Protein AF-A0A6J0W3I8-F1 (afdb_monomer)

Radius of gyration: 60.5 Å; Cα contacts (8 Å, |Δi|>4): 421; chains: 1; bounding box: 113×58×175 Å

Sequence (507 aa):
MGHPPLEFSDCYLDSPDFRERLKCYEQELERTNKFIKDVIKDGNALISAMRNYSSAVQKFSQTLQSFQFDFIGDTLTDDEINIAESFKEFAELLNEVENERMMMVHNASDLLIKPLENFRKEQIGFTKERKKKFEKDGERFYSLLDRHLHLSSKKKESQLQEADLQVDKERRNFFESSLDYVYQIQEVQESKKFNIVEPVLAFLHSLFISNSLTVELTQDFLPYKQQLQLSLQNTRNHFSSTREEMEELKKRMKEAPQTCKLPGQPTIEGYLYTQEKWALGISWVKYYCQYEKETKTLTMTPMDQKPGAKQQGPLDLTLKYCVRRKTESIDKRFCFDIETNERPGTITLQALSEANRRLWMEAMDGKEPIYHSPITKQEEMELNEVGFKFVRKCINVIETKGIKTEGLYRTVGSNIQVQKLLNAFFGPSSSGDQVLRDCSFPRWGVHLITSPVPAARFPGCQQVPLSQVCRVSLLGSELWLQPSQRMSTIRNPRKSWLGSGSLLAVW

Foldseek 3Di:
DDQDAQDLVCLLVVDPVNVVSVVVLVVVLVVVLVVLVVQLVVLVVVLVVLVVVLVVLLVVLVVLLPDADDDDPDDDDPLRVVSSVVSNVVSVLSNVLSVLSVVLSVCLCVLANVLSVCCCCVQVVVLVVLVVQLVVLVVVLVVLVVVLVPDDPPDDPVVNVVSVVVSVVSSVSNSVSSSVNSVSSVVSVVVVVCSNVRSVVRSVVSVVVSVVVSVVSVVVCVVVVVVVVVVVVVVVVVVVVVVVVVVVVVVVVVVDPPLDDPPPDQKDWDKKWWWDDDPPGIDTFIWTWMAGLVQQKIWTAGDDDDPPDDDDGIDIWRWPAKEQDDCVVDPAPLKIWTDTPPDPDIIIMHDPDVSRSVVVCVSRVHYYDDDPDPDDDPVLPDQDPLSVVLLVVLVVCCVVPNPPPPCLVPAADDPVLLVVVLCLQPPPPDPNVVSVVPPPVVVDDNRSSNHCQQVVPHVRDDDDDSVPSVVPPPPPDDDDDDDDDDDDDDDDDDDDDDDDDDDDDDD

Solvent-accessible surface area (backbone atoms only — not comparable to full-atom values): 29766 Å² total; per-residue (Å²): 133,85,79,78,81,89,56,75,76,44,41,76,67,66,38,72,69,50,54,53,50,50,51,52,54,53,52,51,50,53,51,51,55,50,51,52,52,51,51,44,53,51,50,52,52,49,50,52,51,52,53,52,50,44,51,52,52,47,54,49,22,54,55,35,51,68,48,66,79,81,86,76,84,93,64,82,52,72,67,57,52,52,52,31,50,50,32,34,56,55,18,49,56,52,41,55,50,37,52,57,46,47,56,51,54,66,45,40,48,66,39,34,40,49,50,47,51,46,46,49,52,65,48,56,43,44,44,53,53,34,46,52,48,27,53,52,34,41,53,52,28,55,57,47,43,54,55,54,75,68,52,64,90,84,55,58,68,73,59,51,53,52,48,51,55,50,43,56,50,35,48,48,54,24,35,52,29,36,44,55,31,53,50,44,52,51,51,48,66,59,48,48,67,48,61,57,46,51,26,53,50,51,40,52,51,54,53,51,51,48,52,52,49,45,52,52,56,52,57,71,44,43,64,59,52,54,52,50,54,52,51,54,50,49,54,53,51,50,50,53,53,53,50,52,53,50,52,51,51,52,50,52,61,71,70,49,63,97,76,72,68,69,89,85,63,63,58,52,73,49,66,34,30,36,61,42,81,53,101,89,50,78,47,74,47,52,25,46,33,40,34,34,49,89,79,32,36,35,37,36,34,72,66,80,78,60,94,87,62,82,85,72,69,71,44,80,36,42,60,73,50,32,34,45,50,59,73,90,79,43,104,61,70,41,39,31,35,35,33,39,76,83,49,93,64,76,46,44,37,28,33,87,36,65,68,53,30,49,52,53,32,61,62,56,71,34,39,79,66,86,78,88,70,98,76,93,70,79,82,67,75,66,77,49,75,68,51,50,55,49,52,56,50,43,48,51,50,37,67,76,73,32,73,85,47,83,63,54,91,77,46,74,39,59,66,71,59,45,51,51,54,50,46,66,74,70,36,97,88,56,59,80,71,61,52,66,71,72,61,60,62,90,79,55,59,64,37,40,56,50,40,48,70,81,52,66,67,49,97,86,35,83,82,74,68,75,80,66,67,59,66,75,71,62,83,78,69,92,85,89,77,83,94,81,86,82,85,84,83,90,81,88,84,89,81,91,80,87,82,89,84,89,80,90,80,89,134

Secondary structure (DSSP, 8-state):
-PPPP--TTHHHHT-HHHHHHHHHHHHHHHHHHHHHHHHHHHHHHHHHHHHHHHHHHHHHHHHHHT--PPP-SSS--HHHHHHHHHHHHHHHHHHHHHHHHHHHHHHHIIIIIHHHHHIIIIIIHHHHHHHHHHHHHHHHHHHHHHHHHTS-TTS-HHHHHHHHHHHHHHHHHHHHHHHHHHHHHHHHHHHHHHHTHHHHHHHHHHHHHHHHHHHHHHHHHHHHHHHHHHHHHHHHHHHHHHHHHHHHHHHHHHHS-TT-PPTT-SEEEEEEEEEEEETTEEEEEEEEEEEETTTTEEEEEE----TTS-----EEEEEEEEEEPPGGG-SSSSEEEEEESSSSSPEEEE-SSHHHHHHHHHHTTPBPPP---S---GGGGSPPHHHHHHHHHHHHHIIIIITT-TTTTT-PPPHHHHHHHHHHHH-TT--TTTHHHH--GGGS-HHHHHSTTT----TT-----HHHHHHHHSSS-------------------------------

Mean predicted aligned error: 17.93 Å

pLDDT: mean 78.75, std 23.54, range [22.02, 98.56]

Structure (mmCIF, N/CA/C/O backbone):
data_AF-A0A6J0W3I8-F1
#
_entry.id   AF-A0A6J0W3I8-F1
#
loop_
_atom_site.group_PDB
_atom_site.id
_atom_site.type_symbol
_atom_site.label_atom_id
_atom_site.label_alt_id
_atom_site.label_comp_id
_atom_site.label_asym_id
_atom_site.label_entity_id
_atom_site.label_seq_id
_atom_site.pdbx_PDB_ins_code
_atom_site.Cartn_x
_atom_site.Cartn_y
_atom_site.Cartn_z
_atom_site.occupancy
_atom_site.B_iso_or_equiv
_atom_site.auth_seq_id
_atom_site.auth_comp_id
_atom_site.auth_asym_id
_atom_site.auth_atom_id
_atom_site.pdbx_PDB_model_num
ATOM 1 N N . MET A 1 1 ? 35.994 -10.494 -20.486 1.00 40.75 1 MET A N 1
ATOM 2 C CA . MET A 1 1 ? 36.956 -9.582 -21.141 1.00 40.75 1 MET A CA 1
ATOM 3 C C . MET A 1 1 ? 36.150 -8.562 -21.925 1.00 40.75 1 MET A C 1
ATOM 5 O O . MET A 1 1 ? 35.179 -8.973 -22.547 1.00 40.75 1 MET A O 1
ATOM 9 N N . GLY A 1 2 ? 36.448 -7.265 -21.794 1.00 58.47 2 GLY A N 1
ATOM 10 C CA . GLY A 1 2 ? 35.698 -6.208 -22.486 1.00 58.47 2 GLY A CA 1
ATOM 11 C C . GLY A 1 2 ? 35.857 -6.309 -24.003 1.00 58.47 2 GLY A C 1
ATOM 12 O O . GLY A 1 2 ? 36.900 -6.757 -24.477 1.00 58.47 2 GLY A O 1
ATOM 13 N N . HIS A 1 3 ? 34.821 -5.934 -24.754 1.00 66.12 3 HIS A N 1
ATOM 14 C CA . HIS A 1 3 ? 34.936 -5.810 -26.205 1.00 66.12 3 HIS A CA 1
ATOM 15 C C . HIS A 1 3 ? 35.877 -4.637 -26.541 1.00 66.12 3 HIS A C 1
ATOM 17 O O . HIS A 1 3 ? 35.836 -3.629 -25.831 1.00 66.12 3 HIS A O 1
ATOM 23 N N . PRO A 1 4 ? 36.732 -4.753 -27.575 1.00 80.19 4 PRO A N 1
ATOM 24 C CA . PRO A 1 4 ? 37.540 -3.630 -28.038 1.00 80.19 4 PRO A CA 1
ATOM 25 C C . PRO A 1 4 ? 36.633 -2.457 -28.445 1.00 80.19 4 PRO A C 1
ATOM 27 O O . PRO A 1 4 ? 35.553 -2.718 -28.986 1.00 80.19 4 PRO A O 1
ATOM 30 N N . PRO A 1 5 ? 37.053 -1.200 -28.215 1.00 84.88 5 PRO A N 1
ATOM 31 C CA . PRO A 1 5 ? 36.272 -0.025 -28.588 1.00 84.88 5 PRO A CA 1
ATOM 32 C C . PRO A 1 5 ? 35.984 0.017 -30.096 1.00 84.88 5 PRO A C 1
ATOM 34 O O . PRO A 1 5 ? 36.719 -0.546 -30.911 1.00 84.88 5 PRO A O 1
ATOM 37 N N . LEU A 1 6 ? 34.887 0.681 -30.469 1.00 92.19 6 LEU A N 1
ATOM 38 C CA . LEU A 1 6 ? 34.598 1.001 -31.866 1.00 92.19 6 LEU A CA 1
ATOM 39 C C . LEU A 1 6 ? 35.421 2.228 -32.260 1.00 92.19 6 LEU A C 1
ATOM 41 O O . LEU A 1 6 ? 35.114 3.330 -31.824 1.00 92.19 6 LEU A O 1
ATOM 45 N N . GLU A 1 7 ? 36.449 2.061 -33.081 1.00 91.69 7 GLU A N 1
ATOM 46 C CA . GLU A 1 7 ? 37.271 3.185 -33.530 1.00 91.69 7 GLU A CA 1
ATOM 47 C C . GLU A 1 7 ? 36.645 3.863 -34.755 1.00 91.69 7 GLU A C 1
ATOM 49 O O . GLU A 1 7 ? 36.171 3.203 -35.684 1.00 91.69 7 GLU A O 1
ATOM 54 N N . PHE A 1 8 ? 36.682 5.197 -34.817 1.00 94.25 8 PHE A N 1
ATOM 55 C CA . PHE A 1 8 ? 36.176 5.922 -35.991 1.00 94.25 8 PHE A CA 1
ATOM 56 C C . PHE A 1 8 ? 36.977 5.614 -37.264 1.00 94.25 8 PHE A C 1
ATOM 58 O O . PHE A 1 8 ? 36.413 5.626 -38.358 1.00 94.25 8 PHE A O 1
ATOM 65 N N . SER A 1 9 ? 38.268 5.285 -37.144 1.00 92.50 9 SER A N 1
ATOM 66 C CA . SER A 1 9 ? 39.098 4.890 -38.289 1.00 92.50 9 SER A CA 1
ATOM 67 C C . SER A 1 9 ? 38.595 3.622 -38.982 1.00 92.50 9 SER A C 1
ATOM 69 O O . SER A 1 9 ? 38.777 3.470 -40.190 1.00 92.50 9 SER A O 1
ATOM 71 N N . ASP A 1 10 ? 37.920 2.737 -38.246 1.00 93.00 10 ASP A N 1
ATOM 72 C CA . ASP A 1 10 ? 37.395 1.485 -38.789 1.00 93.00 10 ASP A CA 1
ATOM 73 C C . ASP A 1 10 ? 36.172 1.705 -39.692 1.00 93.00 10 ASP A C 1
ATOM 75 O O . ASP A 1 10 ? 35.926 0.906 -40.597 1.00 93.00 10 ASP A O 1
ATOM 79 N N . CYS A 1 11 ? 35.448 2.818 -39.511 1.00 95.12 11 CYS A N 1
ATOM 80 C CA . CYS A 1 11 ? 34.258 3.154 -40.299 1.00 95.12 11 CYS A CA 1
ATOM 81 C C . CYS A 1 11 ? 34.571 3.328 -41.790 1.00 95.12 11 CYS A C 1
ATOM 83 O O . CYS A 1 11 ? 33.722 3.064 -42.635 1.00 95.12 11 CYS A O 1
ATOM 85 N N . TYR A 1 12 ? 35.780 3.793 -42.124 1.00 90.62 12 TYR A N 1
ATOM 86 C CA . TYR A 1 12 ? 36.182 3.983 -43.519 1.00 90.62 12 TYR A CA 1
ATOM 87 C C . TYR A 1 12 ? 36.550 2.661 -44.199 1.00 90.62 12 TYR A C 1
ATOM 89 O O . TYR A 1 12 ? 36.325 2.494 -45.398 1.00 90.62 12 TYR A O 1
ATOM 97 N N . LEU A 1 13 ? 37.152 1.743 -43.436 1.00 92.62 13 LEU A N 1
ATOM 98 C CA . LEU A 1 13 ? 37.584 0.435 -43.927 1.00 92.62 13 LEU A CA 1
ATOM 99 C C . LEU A 1 13 ? 36.415 -0.542 -44.055 1.00 92.62 13 LEU A C 1
ATOM 101 O O . LEU A 1 13 ? 36.467 -1.423 -44.909 1.00 92.62 13 LEU A O 1
ATOM 105 N N . ASP A 1 14 ? 35.403 -0.393 -43.197 1.00 95.38 14 ASP A N 1
ATOM 106 C CA . ASP A 1 14 ? 34.245 -1.282 -43.094 1.00 95.38 14 ASP A CA 1
ATOM 107 C C . ASP A 1 14 ? 34.629 -2.774 -43.078 1.00 95.38 14 ASP A C 1
ATOM 109 O O . ASP A 1 14 ? 34.070 -3.614 -43.784 1.00 95.38 14 ASP A O 1
ATOM 113 N N . SER A 1 15 ? 35.666 -3.102 -42.304 1.00 96.44 15 SER A N 1
ATOM 114 C CA . SER A 1 15 ? 36.250 -4.441 -42.304 1.00 96.44 15 SER A CA 1
ATOM 115 C C . SER A 1 15 ? 35.312 -5.481 -41.668 1.00 96.44 15 SER A C 1
ATOM 117 O O . SER A 1 15 ? 34.483 -5.142 -40.815 1.00 96.44 15 SER A O 1
ATOM 119 N N . PRO A 1 16 ? 35.463 -6.777 -42.002 1.00 96.31 16 PRO A N 1
ATOM 120 C CA . PRO A 1 16 ? 34.733 -7.846 -41.321 1.00 96.31 16 PRO A CA 1
ATOM 121 C C . PRO A 1 16 ? 34.895 -7.806 -39.793 1.00 96.31 16 PRO A C 1
ATOM 123 O O . PRO A 1 16 ? 33.913 -7.967 -39.070 1.00 96.31 16 PRO A O 1
ATOM 126 N N . ASP A 1 17 ? 36.099 -7.497 -39.302 1.00 94.44 17 ASP A N 1
ATOM 127 C CA . ASP A 1 17 ? 36.380 -7.386 -37.866 1.00 94.44 17 ASP A CA 1
ATOM 128 C C . ASP A 1 17 ? 35.625 -6.213 -37.219 1.00 94.44 17 ASP A C 1
ATOM 130 O O . ASP A 1 17 ? 35.126 -6.330 -36.097 1.00 94.44 17 ASP A O 1
ATOM 134 N N . PHE A 1 18 ? 35.517 -5.076 -37.917 1.00 96.00 18 PHE A N 1
ATOM 135 C CA . PHE A 1 18 ? 34.699 -3.942 -37.477 1.00 96.00 18 PHE A CA 1
ATOM 136 C C . PHE A 1 18 ? 33.221 -4.332 -37.393 1.00 96.00 18 PHE A C 1
ATOM 138 O O . PHE A 1 18 ? 32.574 -4.080 -36.375 1.00 96.00 18 PHE A O 1
ATOM 145 N N . ARG A 1 19 ? 32.698 -5.011 -38.421 1.00 96.44 19 ARG A N 1
ATOM 146 C CA . ARG A 1 19 ? 31.308 -5.494 -38.455 1.00 96.44 19 ARG A CA 1
ATOM 147 C C . ARG A 1 19 ? 31.011 -6.491 -37.339 1.00 96.44 19 ARG A C 1
ATOM 149 O O . ARG A 1 19 ? 29.932 -6.437 -36.746 1.00 96.44 19 ARG A O 1
ATOM 156 N N . GLU A 1 20 ? 31.952 -7.375 -37.018 1.00 95.44 20 GLU A N 1
ATOM 157 C CA . GLU A 1 20 ? 31.810 -8.307 -35.899 1.00 95.44 20 GLU A CA 1
ATOM 158 C C . GLU A 1 20 ? 31.777 -7.575 -34.550 1.00 95.44 20 GLU A C 1
ATOM 160 O O . GLU A 1 20 ? 30.880 -7.830 -33.736 1.00 95.44 20 GLU A O 1
ATOM 165 N N . ARG A 1 21 ? 32.684 -6.611 -34.327 1.00 95.19 21 ARG A N 1
ATOM 166 C CA . ARG A 1 21 ? 32.653 -5.757 -33.125 1.00 95.19 21 ARG A CA 1
ATOM 167 C C . ARG A 1 21 ? 31.338 -4.993 -33.016 1.00 95.19 21 ARG A C 1
ATOM 169 O O . ARG A 1 21 ? 30.697 -5.049 -31.967 1.00 95.19 21 ARG A O 1
ATOM 176 N N . LEU A 1 22 ? 30.900 -4.344 -34.093 1.00 96.00 22 LEU A N 1
ATOM 177 C CA . LEU A 1 22 ? 29.638 -3.606 -34.151 1.00 96.00 22 LEU A CA 1
ATOM 178 C C . LEU A 1 22 ? 28.456 -4.499 -33.747 1.00 96.00 22 LEU A C 1
ATOM 180 O O . LEU A 1 22 ? 27.676 -4.137 -32.867 1.00 96.00 22 LEU A O 1
ATOM 184 N N . LYS A 1 23 ? 28.392 -5.722 -34.286 1.00 96.00 23 LYS A N 1
ATOM 185 C CA . LYS A 1 23 ? 27.370 -6.720 -33.936 1.00 96.00 23 LYS A CA 1
ATOM 186 C C . LYS A 1 23 ? 27.390 -7.099 -32.450 1.00 96.00 23 LYS A C 1
ATOM 188 O O . LYS A 1 23 ? 26.333 -7.369 -31.877 1.00 96.00 23 LYS A O 1
ATOM 193 N N . CYS A 1 24 ? 28.556 -7.125 -31.804 1.00 95.75 24 CYS A N 1
ATOM 194 C CA . CYS A 1 24 ? 28.651 -7.390 -30.365 1.00 95.75 24 CYS A CA 1
ATOM 195 C C . CYS A 1 24 ? 28.015 -6.258 -29.543 1.00 95.75 24 CYS A C 1
ATOM 197 O O . CYS A 1 24 ? 27.226 -6.531 -28.635 1.00 95.75 24 CYS A O 1
ATOM 199 N N . TYR A 1 25 ? 28.292 -5.001 -29.903 1.00 96.00 25 TYR A N 1
ATOM 200 C CA . TYR A 1 25 ? 27.665 -3.831 -29.276 1.00 96.00 25 TYR A CA 1
ATOM 201 C C . TYR A 1 25 ? 26.149 -3.795 -29.498 1.00 96.00 25 TYR A C 1
ATOM 203 O O . TYR A 1 25 ? 25.398 -3.509 -28.567 1.00 96.00 25 TYR A O 1
ATOM 211 N N . GLU A 1 26 ? 25.675 -4.148 -30.694 1.00 95.81 26 GLU A N 1
ATOM 212 C CA . GLU A 1 26 ? 24.240 -4.255 -30.987 1.00 95.81 26 GLU A CA 1
ATOM 213 C C . GLU A 1 26 ? 23.535 -5.294 -30.104 1.00 95.81 26 GLU A C 1
ATOM 215 O O . GLU A 1 26 ? 22.456 -5.037 -29.566 1.00 95.81 26 GLU A O 1
ATOM 220 N N . GLN A 1 27 ? 24.140 -6.473 -29.929 1.00 96.25 27 GLN A N 1
ATOM 221 C CA . GLN A 1 27 ? 23.578 -7.525 -29.079 1.00 96.25 27 GLN A CA 1
ATOM 222 C C . GLN A 1 27 ? 23.525 -7.105 -27.611 1.00 96.25 27 GLN A C 1
ATOM 224 O O . GLN A 1 27 ? 22.549 -7.399 -26.918 1.00 96.25 27 GLN A O 1
ATOM 229 N N . GLU A 1 28 ? 24.567 -6.433 -27.127 1.00 95.00 28 GLU A N 1
ATOM 230 C CA . GLU A 1 28 ? 24.595 -5.895 -25.771 1.00 95.00 28 GLU A CA 1
ATOM 231 C C . GLU A 1 28 ? 23.503 -4.833 -25.580 1.00 95.00 28 GLU A C 1
ATOM 233 O O . GLU A 1 28 ? 22.757 -4.898 -24.599 1.00 95.00 28 GLU A O 1
ATOM 238 N N . LEU A 1 29 ? 23.326 -3.936 -26.554 1.00 95.69 29 LEU A N 1
ATOM 239 C CA . LEU A 1 29 ? 22.292 -2.907 -26.513 1.00 95.69 29 LEU A CA 1
ATOM 240 C C . LEU A 1 29 ? 20.877 -3.506 -26.465 1.00 95.69 29 LEU A C 1
ATOM 242 O O . LEU A 1 29 ? 20.035 -3.035 -25.699 1.00 95.69 29 LEU A O 1
ATOM 246 N N . GLU A 1 30 ? 20.601 -4.573 -27.223 1.00 96.56 30 GLU A N 1
ATOM 247 C CA . GLU A 1 30 ? 19.302 -5.260 -27.151 1.00 96.56 30 GLU A CA 1
ATOM 248 C C . GLU A 1 30 ? 19.073 -5.957 -25.803 1.00 96.56 30 GLU A C 1
ATOM 250 O O . GLU A 1 30 ? 17.951 -5.932 -25.285 1.00 96.56 30 GLU A O 1
ATOM 255 N N . ARG A 1 31 ? 20.119 -6.536 -25.192 1.00 96.94 31 ARG A N 1
ATOM 256 C CA . ARG A 1 31 ? 20.028 -7.101 -23.831 1.00 96.94 31 ARG A CA 1
ATOM 257 C C . ARG A 1 31 ? 19.715 -6.012 -22.809 1.00 96.94 31 ARG A C 1
ATOM 259 O O . ARG A 1 31 ? 18.799 -6.190 -22.009 1.00 96.94 31 ARG A O 1
ATOM 266 N N . THR A 1 32 ? 20.406 -4.877 -22.887 1.00 96.56 32 THR A N 1
ATOM 267 C CA . THR A 1 32 ? 20.159 -3.713 -22.028 1.00 96.56 32 THR A CA 1
ATOM 268 C C . THR A 1 32 ? 18.739 -3.172 -22.219 1.00 96.56 32 THR A C 1
ATOM 270 O O . THR A 1 32 ? 18.014 -2.979 -21.247 1.00 96.56 32 THR A O 1
ATOM 273 N N . ASN A 1 33 ? 18.268 -3.023 -23.460 1.00 97.62 33 ASN A N 1
ATOM 274 C CA . ASN A 1 33 ? 16.894 -2.603 -23.750 1.00 97.62 33 ASN A CA 1
ATOM 275 C C . ASN A 1 33 ? 15.846 -3.560 -23.158 1.00 97.62 33 ASN A C 1
ATOM 277 O O . ASN A 1 33 ? 14.820 -3.100 -22.656 1.00 97.62 33 ASN A O 1
ATOM 281 N N . LYS A 1 34 ? 16.083 -4.878 -23.224 1.00 98.00 34 LYS A N 1
ATOM 282 C CA . LYS A 1 34 ? 15.204 -5.879 -22.606 1.00 98.00 34 LYS A CA 1
ATOM 283 C C . LYS A 1 34 ? 15.207 -5.751 -21.083 1.00 98.00 34 LYS A C 1
ATOM 285 O O . LYS A 1 34 ? 14.136 -5.675 -20.498 1.00 98.00 34 LYS A O 1
ATOM 290 N N . PHE A 1 35 ? 16.382 -5.649 -20.469 1.00 98.00 35 PHE A N 1
ATOM 291 C CA . PHE A 1 35 ? 16.504 -5.464 -19.025 1.00 98.00 35 PHE A CA 1
ATOM 292 C C . PHE A 1 35 ? 15.731 -4.231 -18.538 1.00 98.00 35 PHE A C 1
ATOM 294 O O . PHE A 1 35 ? 14.931 -4.338 -17.615 1.00 98.00 35 PHE A O 1
ATOM 301 N N . ILE A 1 36 ? 15.881 -3.079 -19.203 1.00 98.31 36 ILE A N 1
ATOM 302 C CA . ILE A 1 36 ? 15.163 -1.860 -18.801 1.00 98.31 36 ILE A CA 1
ATOM 303 C C . ILE A 1 36 ? 13.640 -2.035 -18.953 1.00 98.31 36 ILE A C 1
ATOM 305 O O . ILE A 1 36 ? 12.888 -1.536 -18.120 1.00 98.31 36 ILE A O 1
ATOM 309 N N . LYS A 1 37 ? 13.155 -2.764 -19.975 1.00 98.31 37 LYS A N 1
ATOM 310 C CA . LYS A 1 37 ? 11.718 -3.098 -20.083 1.00 98.31 37 LYS A CA 1
ATOM 311 C C . LYS A 1 37 ? 11.229 -3.889 -18.876 1.00 98.31 37 LYS A C 1
ATOM 313 O O . LYS A 1 37 ? 10.144 -3.600 -18.381 1.00 98.31 37 LYS A O 1
ATOM 318 N N . ASP A 1 38 ? 12.008 -4.872 -18.444 1.00 98.50 38 ASP A N 1
ATOM 319 C CA . ASP A 1 38 ? 11.657 -5.715 -17.306 1.00 98.50 38 ASP A CA 1
ATOM 320 C C . ASP A 1 38 ? 11.651 -4.878 -16.011 1.00 98.50 38 ASP A C 1
ATOM 322 O O . ASP A 1 38 ? 10.669 -4.916 -15.274 1.00 98.50 38 ASP A O 1
ATOM 326 N N . VAL A 1 39 ? 12.640 -3.993 -15.811 1.00 98.12 39 VAL A N 1
ATOM 327 C CA . VAL A 1 39 ? 12.665 -3.036 -14.683 1.00 98.12 39 VAL A CA 1
ATOM 328 C C . VAL A 1 39 ? 11.447 -2.108 -14.684 1.00 98.12 39 VAL A C 1
ATOM 330 O O . VAL A 1 39 ? 10.822 -1.921 -13.644 1.00 98.12 39 VAL A O 1
ATOM 333 N N . ILE A 1 40 ? 11.071 -1.544 -15.836 1.00 98.44 40 ILE A N 1
ATOM 334 C CA . ILE A 1 40 ? 9.877 -0.690 -15.953 1.00 98.44 40 ILE A CA 1
ATOM 335 C C . ILE A 1 40 ? 8.610 -1.481 -15.611 1.00 98.44 40 ILE A C 1
ATOM 337 O O . ILE A 1 40 ? 7.731 -0.985 -14.904 1.00 98.44 40 ILE A O 1
ATOM 341 N N . LYS A 1 41 ? 8.493 -2.710 -16.119 1.00 98.56 41 LYS A N 1
ATOM 342 C CA . LYS A 1 41 ? 7.334 -3.571 -15.875 1.00 98.56 41 LYS A CA 1
ATOM 343 C C . LYS A 1 41 ? 7.196 -3.899 -14.388 1.00 98.56 41 LYS A C 1
ATOM 345 O O . LYS A 1 41 ? 6.121 -3.703 -13.822 1.00 98.56 41 LYS A O 1
ATOM 350 N N . ASP A 1 42 ? 8.274 -4.360 -13.766 1.00 98.44 42 ASP A N 1
ATOM 351 C CA . ASP A 1 42 ? 8.270 -4.773 -12.364 1.00 98.44 42 ASP A CA 1
ATOM 352 C C . ASP A 1 42 ? 8.150 -3.561 -11.426 1.00 98.44 42 ASP A C 1
ATOM 354 O O . ASP A 1 42 ? 7.427 -3.618 -10.432 1.00 98.44 42 ASP A O 1
ATOM 358 N N . GLY A 1 43 ? 8.752 -2.423 -11.788 1.00 97.88 43 GLY A N 1
ATOM 359 C CA . GLY A 1 43 ? 8.584 -1.150 -11.085 1.00 97.88 43 GLY A CA 1
ATOM 360 C C . GLY A 1 43 ? 7.131 -0.667 -11.081 1.00 97.88 43 GLY A C 1
ATOM 361 O O . GLY A 1 43 ? 6.605 -0.305 -10.032 1.00 97.88 43 GLY A O 1
ATOM 362 N N . ASN A 1 44 ? 6.435 -0.734 -12.221 1.00 98.25 44 ASN A N 1
ATOM 363 C CA . ASN A 1 44 ? 5.004 -0.414 -12.283 1.00 98.25 44 ASN A CA 1
ATOM 364 C C . ASN A 1 44 ? 4.155 -1.361 -11.419 1.00 98.25 44 ASN A C 1
ATOM 366 O O . ASN A 1 44 ? 3.234 -0.912 -10.733 1.00 98.25 44 ASN A O 1
ATOM 370 N N . ALA A 1 45 ? 4.466 -2.662 -11.423 1.00 98.44 45 ALA A N 1
ATOM 371 C CA . ALA A 1 45 ? 3.775 -3.638 -10.582 1.00 98.44 45 ALA A CA 1
ATOM 372 C C . ALA A 1 45 ? 3.973 -3.338 -9.086 1.00 98.44 45 ALA A C 1
ATOM 374 O O . ALA A 1 45 ? 3.006 -3.359 -8.322 1.00 98.44 45 ALA A O 1
ATOM 375 N N . LEU A 1 46 ? 5.197 -2.984 -8.683 1.00 97.44 46 LEU A N 1
ATOM 376 C CA . LEU A 1 46 ? 5.518 -2.573 -7.318 1.00 97.44 46 LEU A CA 1
ATOM 377 C C . LEU A 1 46 ? 4.752 -1.307 -6.907 1.00 97.44 46 LEU A C 1
ATOM 379 O O . LEU A 1 46 ? 4.073 -1.317 -5.882 1.00 97.44 46 LEU A O 1
ATOM 383 N N . ILE A 1 47 ? 4.790 -0.250 -7.726 1.00 97.12 47 ILE A N 1
ATOM 384 C CA . ILE A 1 47 ? 4.057 1.006 -7.477 1.00 97.12 47 ILE A CA 1
ATOM 385 C C . ILE A 1 47 ? 2.554 0.732 -7.313 1.00 97.12 47 ILE A C 1
ATOM 387 O O . ILE A 1 47 ? 1.911 1.268 -6.408 1.00 97.12 47 ILE A O 1
ATOM 391 N N . SER A 1 48 ? 1.983 -0.139 -8.153 1.00 97.81 48 SER A N 1
ATOM 392 C CA . SER A 1 48 ? 0.575 -0.531 -8.037 1.00 97.81 48 SER A CA 1
ATOM 393 C C . SER A 1 48 ? 0.284 -1.298 -6.745 1.00 97.81 48 SER A C 1
ATOM 395 O O . SER A 1 48 ? -0.755 -1.069 -6.128 1.00 97.81 48 SER A O 1
ATOM 397 N N . ALA A 1 49 ? 1.169 -2.207 -6.331 1.00 98.19 49 ALA A N 1
ATOM 398 C CA . ALA A 1 49 ? 1.006 -2.960 -5.092 1.00 98.19 49 ALA A CA 1
ATOM 399 C C . ALA A 1 49 ? 1.057 -2.038 -3.864 1.00 98.19 49 ALA A C 1
ATOM 401 O O . ALA A 1 49 ? 0.208 -2.152 -2.982 1.00 98.19 49 ALA A O 1
ATOM 402 N N . MET A 1 50 ? 1.987 -1.079 -3.848 1.00 96.50 50 MET A N 1
ATOM 403 C CA . MET A 1 50 ? 2.099 -0.077 -2.784 1.00 96.50 50 MET A CA 1
ATOM 404 C C . MET A 1 50 ? 0.837 0.782 -2.683 1.00 96.50 50 MET A C 1
ATOM 406 O O . MET A 1 50 ? 0.313 0.967 -1.590 1.00 96.50 50 MET A O 1
ATOM 410 N N . ARG A 1 51 ? 0.283 1.229 -3.819 1.00 97.12 51 ARG A N 1
ATOM 411 C CA . ARG A 1 51 ? -0.979 1.986 -3.841 1.00 97.12 51 ARG A CA 1
ATOM 412 C C . ARG A 1 51 ? -2.148 1.185 -3.263 1.00 97.12 51 ARG A C 1
ATOM 414 O O . ARG A 1 51 ? -2.949 1.721 -2.501 1.00 97.12 51 ARG A O 1
ATOM 421 N N . ASN A 1 52 ? -2.246 -0.097 -3.614 1.00 97.88 52 ASN A N 1
ATOM 422 C CA . ASN A 1 52 ? -3.301 -0.971 -3.100 1.00 97.88 52 ASN A CA 1
ATOM 423 C C . ASN A 1 52 ? -3.152 -1.211 -1.593 1.00 97.88 52 ASN A C 1
ATOM 425 O O . ASN A 1 52 ? -4.150 -1.187 -0.875 1.00 97.88 52 ASN A O 1
ATOM 429 N N . TYR A 1 53 ? -1.919 -1.408 -1.119 1.00 97.50 53 TYR A N 1
ATOM 430 C CA . TYR A 1 53 ? -1.616 -1.515 0.306 1.00 97.50 53 TYR A CA 1
ATOM 431 C C . TYR A 1 53 ? -2.051 -0.250 1.059 1.00 97.50 53 TYR A C 1
ATOM 433 O O . TYR A 1 53 ? -2.842 -0.349 1.995 1.00 97.50 53 TYR A O 1
ATOM 441 N N . SER A 1 54 ? -1.637 0.933 0.594 1.00 97.38 54 SER A N 1
ATOM 442 C CA . SER A 1 54 ? -2.006 2.204 1.227 1.00 97.38 54 SER A CA 1
ATOM 443 C C . SER A 1 54 ? -3.514 2.428 1.263 1.00 97.38 54 SER A C 1
ATOM 445 O O . SER A 1 54 ? -4.063 2.798 2.299 1.00 97.38 54 SER A O 1
ATOM 447 N N . SER A 1 55 ? -4.218 2.112 0.173 1.00 97.25 55 SER A N 1
ATOM 448 C CA . SER A 1 55 ? -5.682 2.192 0.138 1.00 97.25 55 SER A CA 1
ATOM 449 C C . SER A 1 55 ? -6.348 1.251 1.150 1.00 97.25 55 SER A C 1
ATOM 451 O O . SER A 1 55 ? -7.330 1.629 1.794 1.00 97.25 55 SER A O 1
ATOM 453 N N . ALA A 1 56 ? -5.817 0.037 1.326 1.00 98.44 56 ALA A N 1
ATOM 454 C CA . ALA A 1 56 ? -6.336 -0.913 2.305 1.00 98.44 56 ALA A CA 1
ATOM 455 C C . ALA A 1 56 ? -6.136 -0.417 3.746 1.00 98.44 56 ALA A C 1
ATOM 457 O O . ALA A 1 56 ? -7.068 -0.498 4.549 1.00 98.44 56 ALA A O 1
ATOM 458 N N . VAL A 1 57 ? -4.961 0.140 4.058 1.00 98.19 57 VAL A N 1
ATOM 459 C CA . VAL A 1 57 ? -4.667 0.706 5.384 1.00 98.19 57 VAL A CA 1
ATOM 460 C C . VAL A 1 57 ? -5.548 1.924 5.672 1.00 98.19 57 VAL A C 1
ATOM 462 O O . VAL A 1 57 ? -6.159 1.982 6.737 1.00 98.19 57 VAL A O 1
ATOM 465 N N . GLN A 1 58 ? -5.716 2.841 4.715 1.00 97.75 58 GLN A N 1
ATOM 466 C CA . GLN A 1 58 ? -6.611 3.997 4.865 1.00 97.75 58 GLN A CA 1
ATOM 467 C C . GLN A 1 58 ? -8.066 3.574 5.114 1.00 97.75 58 GLN A C 1
ATOM 469 O O . GLN A 1 58 ? -8.736 4.115 5.992 1.00 97.75 58 GLN A O 1
ATOM 474 N N . LYS A 1 59 ? -8.566 2.562 4.392 1.00 98.00 59 LYS A N 1
ATOM 475 C CA . LYS A 1 59 ? -9.922 2.032 4.613 1.00 98.00 59 LYS A CA 1
ATOM 476 C C . LYS A 1 59 ? -10.082 1.407 6.003 1.00 98.00 59 LYS A C 1
ATOM 478 O O . LYS A 1 59 ? -11.127 1.561 6.640 1.00 98.00 59 LYS A O 1
ATOM 483 N N . PHE A 1 60 ? -9.064 0.692 6.474 1.00 98.44 60 PHE A N 1
ATOM 484 C CA . PHE A 1 60 ? -9.055 0.149 7.829 1.00 98.44 60 PHE A CA 1
ATOM 485 C C . PHE A 1 60 ? -9.054 1.273 8.873 1.00 98.44 60 PHE A C 1
ATOM 487 O O . PHE A 1 60 ? -9.891 1.256 9.772 1.00 98.44 60 PHE A O 1
ATOM 494 N N . SER A 1 61 ? -8.213 2.293 8.691 1.00 98.25 61 SER A N 1
ATOM 495 C CA . SER A 1 61 ? -8.166 3.486 9.542 1.00 98.25 61 SER A CA 1
ATOM 496 C C . SER A 1 61 ? -9.528 4.193 9.641 1.00 98.25 61 SER A C 1
ATOM 498 O O . SER A 1 61 ? -10.012 4.439 10.743 1.00 98.25 61 SER A O 1
ATOM 500 N N . GLN A 1 62 ? -10.225 4.399 8.517 1.00 97.50 62 GLN A N 1
ATOM 501 C CA . GLN A 1 62 ? -11.587 4.963 8.510 1.00 97.50 62 GLN A CA 1
ATOM 502 C C . GLN A 1 62 ? -12.575 4.144 9.353 1.00 97.50 62 GLN A C 1
ATOM 504 O O . GLN A 1 62 ? -13.443 4.702 10.022 1.00 97.50 62 GLN A O 1
ATOM 509 N N . THR A 1 63 ? -12.438 2.816 9.338 1.00 97.94 63 THR A N 1
ATOM 510 C CA . THR A 1 63 ? -13.283 1.932 10.151 1.00 97.94 63 THR A CA 1
ATOM 511 C C . THR A 1 63 ? -13.011 2.149 11.640 1.00 97.94 63 THR A C 1
ATOM 513 O O . THR A 1 63 ? -13.962 2.296 12.406 1.00 97.94 63 THR A O 1
ATOM 516 N N . LEU A 1 64 ? -11.738 2.236 12.047 1.00 97.75 64 LEU A N 1
ATOM 517 C CA . LEU A 1 64 ? -11.359 2.524 13.436 1.00 97.75 64 LEU A CA 1
ATOM 518 C C . LEU A 1 64 ? -11.885 3.895 13.883 1.00 97.75 64 LEU A C 1
ATOM 520 O O . LEU A 1 64 ? -12.500 3.998 14.939 1.00 97.75 64 LEU A O 1
ATOM 524 N N . GLN A 1 65 ? -11.735 4.927 13.050 1.00 95.38 65 GLN A N 1
ATOM 525 C CA . GLN A 1 65 ? -12.166 6.291 13.374 1.00 95.38 65 GLN A CA 1
ATOM 526 C C . GLN A 1 65 ? -13.683 6.413 13.601 1.00 95.38 65 GLN A C 1
ATOM 528 O O . GLN A 1 65 ? -14.134 7.285 14.344 1.00 95.38 65 GLN A O 1
ATOM 533 N N . SER A 1 66 ? -14.470 5.541 12.965 1.00 94.31 66 SER A N 1
ATOM 534 C CA . SER A 1 66 ? -15.931 5.508 13.102 1.00 94.31 66 SER A CA 1
ATOM 535 C C . SER A 1 66 ? -16.435 4.785 14.355 1.00 94.31 66 SER A C 1
ATOM 537 O O . SER A 1 66 ? -17.637 4.805 14.621 1.00 94.31 66 SER A O 1
ATOM 539 N N . PHE A 1 67 ? -15.552 4.125 15.109 1.00 94.12 67 PHE A N 1
ATOM 540 C CA . PHE A 1 67 ? -15.953 3.360 16.280 1.00 94.12 67 PHE A CA 1
ATOM 541 C C . PHE A 1 67 ? -16.417 4.274 17.422 1.00 94.12 67 PHE A C 1
ATOM 543 O O . PHE A 1 67 ? -15.728 5.212 17.822 1.00 94.12 67 PHE A O 1
ATOM 550 N N . GLN A 1 68 ? -17.581 3.950 17.977 1.00 88.94 68 GLN A N 1
ATOM 551 C CA . GLN A 1 68 ? -18.129 4.536 19.195 1.00 88.94 68 GLN A CA 1
ATOM 552 C C . GLN A 1 68 ? -19.060 3.514 19.855 1.00 88.94 68 GLN A C 1
ATOM 554 O O . GLN A 1 68 ? -19.703 2.726 19.158 1.00 88.94 68 GLN A O 1
ATOM 559 N N . PHE A 1 69 ? -19.130 3.516 21.185 1.00 87.50 69 PHE A N 1
ATOM 560 C CA . PHE A 1 69 ? -20.117 2.709 21.901 1.00 87.50 69 PHE A CA 1
ATOM 561 C C . PHE A 1 69 ? -21.520 3.300 21.747 1.00 87.50 69 PHE A C 1
ATOM 563 O O . PHE A 1 69 ? -21.691 4.519 21.683 1.00 87.50 69 PHE A O 1
ATOM 570 N N . ASP A 1 70 ? -22.524 2.423 21.710 1.00 83.31 70 ASP A N 1
ATOM 571 C CA . ASP A 1 70 ? -23.921 2.833 21.791 1.00 83.31 70 ASP A CA 1
ATOM 572 C C . ASP A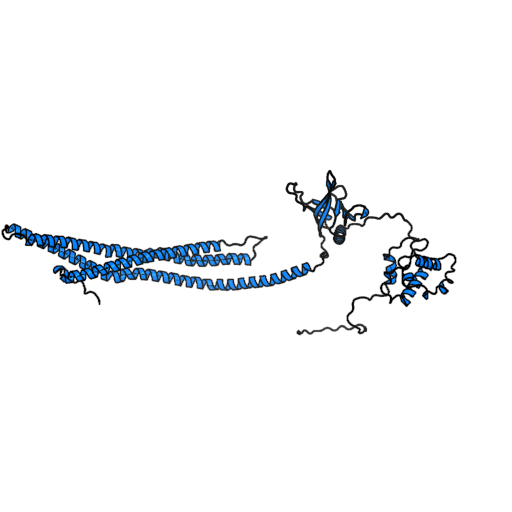 1 70 ? -24.247 3.328 23.203 1.00 83.31 70 ASP A C 1
ATOM 574 O O . ASP A 1 70 ? -23.754 2.809 24.203 1.00 83.31 70 ASP A O 1
ATOM 578 N N . PHE A 1 71 ? -25.121 4.324 23.284 1.00 78.75 71 PHE A N 1
ATOM 579 C CA . PHE A 1 71 ? -25.514 4.917 24.552 1.00 78.75 71 PHE A CA 1
ATOM 580 C C . PHE A 1 71 ? -26.482 4.013 25.320 1.00 78.75 71 PHE A C 1
ATOM 582 O O . PHE A 1 71 ? -27.590 3.740 24.851 1.00 78.75 71 PHE A O 1
ATOM 589 N N . ILE A 1 72 ? -26.091 3.582 26.519 1.00 74.56 72 ILE A N 1
ATOM 590 C CA . ILE A 1 72 ? -26.959 2.843 27.441 1.00 74.56 72 ILE A CA 1
ATOM 591 C C . ILE A 1 72 ? -27.084 3.657 28.735 1.00 74.56 72 ILE A C 1
ATOM 593 O O . ILE A 1 72 ? -26.173 3.662 29.555 1.00 74.56 72 ILE A O 1
ATOM 597 N N . GLY A 1 73 ? -28.220 4.335 28.927 1.00 73.06 73 GLY A N 1
ATOM 598 C CA . GLY A 1 73 ? -28.468 5.208 30.084 1.00 73.06 73 GLY A CA 1
ATOM 599 C C . GLY A 1 73 ? -28.499 6.689 29.707 1.00 73.06 73 GLY A C 1
ATOM 600 O O . GLY A 1 73 ? -29.013 7.018 28.642 1.00 73.06 73 GLY A O 1
ATOM 601 N N . ASP A 1 74 ? -27.976 7.552 30.588 1.00 76.12 74 ASP A N 1
ATOM 602 C CA . ASP A 1 74 ? -28.004 9.020 30.446 1.00 76.12 74 ASP A CA 1
ATOM 603 C C . ASP A 1 74 ? -26.640 9.650 30.099 1.00 76.12 74 ASP A C 1
ATOM 605 O O . ASP A 1 74 ? -26.614 10.823 29.730 1.00 76.12 74 ASP A O 1
ATOM 609 N N . THR A 1 75 ? -25.520 8.913 30.198 1.00 82.75 75 THR A N 1
ATOM 610 C CA . THR A 1 75 ? -24.153 9.346 29.814 1.00 82.75 75 THR A CA 1
ATOM 611 C C . THR A 1 75 ? -23.253 8.144 29.486 1.00 82.75 75 THR A C 1
ATOM 613 O O . THR A 1 75 ? -23.435 7.083 30.078 1.00 82.75 75 THR A O 1
ATOM 616 N N . LEU A 1 76 ? -22.245 8.317 28.616 1.00 83.19 76 LEU A N 1
ATOM 617 C CA . LEU A 1 76 ? -21.138 7.355 28.476 1.00 83.19 76 LEU A CA 1
ATOM 618 C C . LEU A 1 76 ? -20.203 7.437 29.687 1.00 83.19 76 LEU A C 1
ATOM 620 O O . LEU A 1 76 ? -20.045 8.503 30.285 1.00 83.19 76 LEU A O 1
ATOM 624 N N . THR A 1 77 ? -19.567 6.321 30.019 1.00 86.69 77 THR A N 1
ATOM 625 C CA . THR A 1 77 ? -18.491 6.273 31.013 1.00 86.69 77 THR A CA 1
ATOM 626 C C . THR A 1 77 ? -17.182 6.819 30.442 1.00 86.69 77 THR A C 1
ATOM 628 O O . THR A 1 77 ? -16.938 6.753 29.235 1.00 86.69 77 THR A O 1
ATOM 631 N N . ASP A 1 78 ? -16.298 7.305 31.316 1.00 86.62 78 ASP A N 1
ATOM 632 C CA . ASP A 1 78 ? -14.965 7.772 30.914 1.00 86.62 78 ASP A CA 1
ATOM 633 C C . ASP A 1 78 ? -14.169 6.668 30.193 1.00 86.62 78 ASP A C 1
ATOM 635 O O . ASP A 1 78 ? -13.463 6.944 29.227 1.00 86.62 78 ASP A O 1
ATOM 639 N N . ASP A 1 79 ? -14.307 5.404 30.611 1.00 87.00 79 ASP A N 1
ATOM 640 C CA . ASP A 1 79 ? -13.653 4.262 29.959 1.00 87.00 79 ASP A CA 1
ATOM 641 C C . ASP A 1 79 ? -14.160 4.050 28.522 1.00 87.00 79 ASP A C 1
ATOM 643 O O . ASP A 1 79 ? -13.360 3.819 27.614 1.00 87.00 79 ASP A O 1
ATOM 647 N N . GLU A 1 80 ? -15.470 4.156 28.282 1.00 88.44 80 GLU A N 1
ATOM 648 C CA . GLU A 1 80 ? -16.051 4.025 26.937 1.00 88.44 80 GLU A CA 1
ATOM 649 C C . GLU A 1 80 ? -15.582 5.146 26.003 1.00 88.44 80 GLU A C 1
ATOM 651 O O . GLU A 1 80 ? -15.252 4.881 24.842 1.00 88.44 80 GLU A O 1
ATOM 656 N N . ILE A 1 81 ? -15.507 6.378 26.517 1.00 90.06 81 ILE A N 1
ATOM 657 C CA . ILE A 1 81 ? -14.983 7.536 25.782 1.00 90.06 81 ILE A CA 1
ATOM 658 C C . ILE A 1 81 ? -13.503 7.312 25.448 1.00 90.06 81 ILE A C 1
ATOM 660 O O . ILE A 1 81 ? -13.131 7.368 24.275 1.00 90.06 81 ILE A O 1
ATOM 664 N N . ASN A 1 82 ? -12.684 6.957 26.443 1.00 90.62 82 ASN A N 1
ATOM 665 C CA . ASN A 1 82 ? -11.249 6.709 26.273 1.00 90.62 82 ASN A CA 1
ATOM 666 C C . ASN A 1 82 ? -10.962 5.576 25.271 1.00 90.62 82 ASN A C 1
ATOM 668 O O . ASN A 1 82 ? -10.029 5.663 24.471 1.00 90.62 82 ASN A O 1
ATOM 672 N N . ILE A 1 83 ? -11.757 4.499 25.282 1.00 90.69 83 ILE A N 1
ATOM 673 C CA . ILE A 1 83 ? -11.615 3.409 24.308 1.00 90.69 83 ILE A CA 1
ATOM 674 C C . ILE A 1 83 ? -11.926 3.918 22.898 1.00 90.69 83 ILE A C 1
ATOM 676 O O . ILE A 1 83 ? -11.137 3.664 21.987 1.00 90.69 83 ILE A O 1
ATOM 680 N N . ALA A 1 84 ? -13.033 4.639 22.699 1.00 93.12 84 ALA A N 1
ATOM 681 C CA . ALA A 1 84 ? -13.377 5.185 21.386 1.00 93.12 84 ALA A CA 1
ATOM 682 C C . ALA A 1 84 ? -12.311 6.171 20.874 1.00 93.12 84 ALA A C 1
ATOM 684 O O . ALA A 1 84 ? -11.932 6.118 19.704 1.00 93.12 84 ALA A O 1
ATOM 685 N N . GLU A 1 85 ? -11.769 7.015 21.753 1.00 94.69 85 GLU A N 1
ATOM 686 C CA . GLU A 1 85 ? -10.643 7.900 21.441 1.00 94.69 85 GLU A CA 1
ATOM 687 C C . GLU A 1 85 ? -9.387 7.115 21.049 1.00 94.69 85 GLU A C 1
ATOM 689 O O . GLU A 1 85 ? -8.751 7.455 20.055 1.00 94.69 85 GLU A O 1
ATOM 694 N N . SER A 1 86 ? -9.083 5.995 21.712 1.00 96.81 86 SER A N 1
ATOM 695 C CA . SER A 1 86 ? -7.922 5.174 21.337 1.00 96.81 86 SER A CA 1
ATOM 696 C C . SER A 1 86 ? -7.977 4.620 19.916 1.00 96.81 86 SER A C 1
ATOM 698 O O . SER A 1 86 ? -6.955 4.561 19.231 1.00 96.81 86 SER A O 1
ATOM 700 N N . PHE A 1 87 ? -9.171 4.279 19.424 1.00 97.50 87 PHE A N 1
ATOM 701 C CA . PHE A 1 87 ? -9.347 3.875 18.031 1.00 97.50 87 PHE A CA 1
ATOM 702 C C . PHE A 1 87 ? -9.097 5.026 17.050 1.00 97.50 87 PHE A C 1
ATOM 704 O O . PHE A 1 87 ? -8.567 4.782 15.963 1.00 97.50 87 PHE A O 1
ATOM 711 N N . LYS A 1 88 ? -9.430 6.266 17.428 1.00 96.50 88 LYS A N 1
ATOM 712 C CA . LYS A 1 88 ? -9.136 7.462 16.625 1.00 96.50 88 LYS A CA 1
ATOM 713 C C . LYS A 1 88 ? -7.638 7.748 16.587 1.00 96.50 88 LYS A C 1
ATOM 715 O O . LYS A 1 88 ? -7.104 7.922 15.500 1.00 96.50 88 LYS A O 1
ATOM 720 N N . GLU A 1 89 ? -6.952 7.659 17.720 1.00 97.19 89 GLU A N 1
ATOM 721 C CA . GLU A 1 89 ? -5.492 7.823 17.808 1.00 97.19 89 GLU A CA 1
ATOM 722 C C . GLU A 1 89 ? -4.747 6.789 16.940 1.00 97.19 89 GLU A C 1
ATOM 724 O O . GLU A 1 89 ? -3.826 7.119 16.192 1.00 97.19 89 GLU A O 1
ATOM 729 N N . PHE A 1 90 ? -5.192 5.523 16.943 1.00 97.88 90 PHE A N 1
ATOM 730 C CA . PHE A 1 90 ? -4.656 4.508 16.024 1.00 97.88 90 PHE A CA 1
ATOM 731 C C . PHE A 1 90 ? -4.914 4.852 14.554 1.00 97.88 90 PHE A C 1
ATOM 733 O O . PHE A 1 90 ? -4.046 4.644 13.704 1.00 97.88 90 PHE A O 1
ATOM 740 N N . ALA A 1 91 ? -6.114 5.343 14.242 1.00 97.94 91 ALA A N 1
ATOM 741 C CA . ALA A 1 91 ? -6.494 5.732 12.891 1.00 97.94 91 ALA A CA 1
ATOM 742 C C . ALA A 1 91 ? -5.640 6.902 12.374 1.00 97.94 91 ALA A C 1
ATOM 744 O O . ALA A 1 91 ? -5.214 6.885 11.215 1.00 97.94 91 ALA A O 1
ATOM 745 N N . GLU A 1 92 ? -5.373 7.889 13.228 1.00 97.00 92 GLU A N 1
ATOM 746 C CA . GLU A 1 92 ? -4.565 9.069 12.922 1.00 97.00 92 GLU A CA 1
ATOM 747 C C . GLU A 1 92 ? -3.122 8.690 12.590 1.00 97.00 92 GLU A C 1
ATOM 749 O O . GLU A 1 92 ? -2.672 9.011 11.488 1.00 97.00 92 GLU A O 1
ATOM 754 N N . LEU A 1 93 ? -2.458 7.890 13.436 1.00 97.56 93 LEU A N 1
ATOM 755 C CA . LEU A 1 93 ? -1.107 7.387 13.151 1.00 97.56 93 LEU A CA 1
ATOM 756 C C . LEU A 1 93 ? -1.043 6.647 11.805 1.00 97.56 93 LEU A C 1
ATOM 758 O O . LEU A 1 93 ? -0.135 6.866 11.001 1.00 97.56 93 LEU A O 1
ATOM 762 N N . LEU A 1 94 ? -2.006 5.754 11.547 1.00 97.81 94 LEU A N 1
ATOM 763 C CA . LEU A 1 94 ? -2.055 5.008 10.288 1.00 97.81 94 LEU A CA 1
ATOM 764 C C . LEU A 1 94 ? -2.229 5.944 9.086 1.00 97.81 94 LEU A C 1
ATOM 766 O O . LEU A 1 94 ? -1.565 5.755 8.069 1.00 97.81 94 LEU A O 1
ATOM 770 N N . ASN A 1 95 ? -3.100 6.9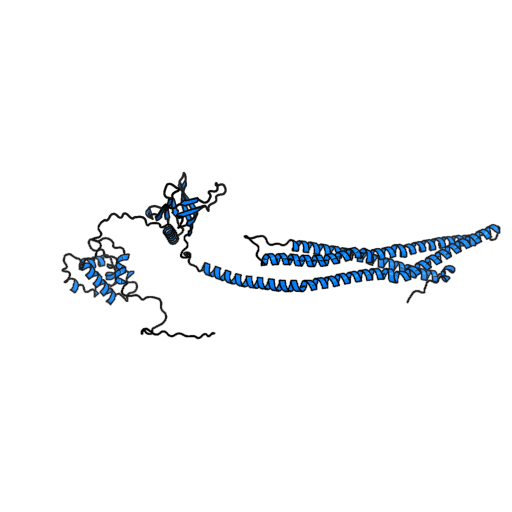49 9.188 1.00 97.06 95 ASN A N 1
ATOM 771 C CA . ASN A 1 95 ? -3.317 7.905 8.104 1.00 97.06 95 ASN A CA 1
ATOM 772 C C . ASN A 1 95 ? -2.079 8.760 7.842 1.00 97.06 95 ASN A C 1
ATOM 774 O O . ASN A 1 95 ? -1.744 8.972 6.681 1.00 97.06 95 ASN A O 1
ATOM 778 N N . GLU A 1 96 ? -1.391 9.222 8.884 1.00 96.06 96 GLU A N 1
ATOM 779 C CA . GLU A 1 96 ? -0.173 10.022 8.745 1.00 96.06 96 GLU A CA 1
ATOM 780 C C . GLU A 1 96 ? 0.924 9.239 8.012 1.00 96.06 96 GLU A C 1
ATOM 782 O O . GLU A 1 96 ? 1.441 9.691 6.988 1.00 96.06 96 GLU A O 1
ATOM 787 N N . VAL A 1 97 ? 1.170 7.996 8.438 1.00 96.62 97 VAL A N 1
ATOM 788 C CA . VAL A 1 97 ? 2.116 7.086 7.777 1.00 96.62 97 VAL A CA 1
ATOM 789 C C . VAL A 1 97 ? 1.733 6.828 6.310 1.00 96.62 97 VAL A C 1
ATOM 791 O O . VAL A 1 97 ? 2.601 6.812 5.430 1.00 96.62 97 VAL A O 1
ATOM 794 N N . GLU A 1 98 ? 0.449 6.601 6.013 1.00 96.25 98 GLU A N 1
ATOM 795 C CA . GLU A 1 98 ? 0.006 6.334 4.638 1.00 96.25 98 GLU A CA 1
ATOM 796 C C . GLU A 1 98 ? -0.009 7.572 3.739 1.00 96.25 98 GLU A C 1
ATOM 798 O O . GLU A 1 98 ? 0.240 7.439 2.539 1.00 96.25 98 GLU A O 1
ATOM 803 N N . ASN A 1 99 ? -0.274 8.764 4.276 1.00 94.44 99 ASN A N 1
ATOM 804 C CA . ASN A 1 99 ? -0.252 10.007 3.504 1.00 94.44 99 ASN A CA 1
ATOM 805 C C . ASN A 1 99 ? 1.146 10.255 2.930 1.00 94.44 99 ASN A C 1
ATOM 807 O O . ASN A 1 99 ? 1.294 10.466 1.723 1.00 94.44 99 ASN A O 1
ATOM 811 N N . GLU A 1 100 ? 2.174 10.106 3.762 1.00 93.19 100 GLU A N 1
ATOM 812 C CA . GLU A 1 100 ? 3.573 10.251 3.357 1.00 93.19 100 GLU A CA 1
ATOM 813 C C . GLU A 1 100 ? 3.992 9.183 2.336 1.00 93.19 100 GLU A C 1
ATOM 815 O O . GLU A 1 100 ? 4.607 9.478 1.303 1.00 93.19 100 GLU A O 1
ATOM 820 N N . ARG A 1 101 ? 3.584 7.924 2.554 1.00 94.50 101 ARG A N 1
ATOM 821 C CA . ARG A 1 101 ? 3.827 6.843 1.585 1.00 94.50 101 ARG A CA 1
ATOM 822 C C . ARG A 1 101 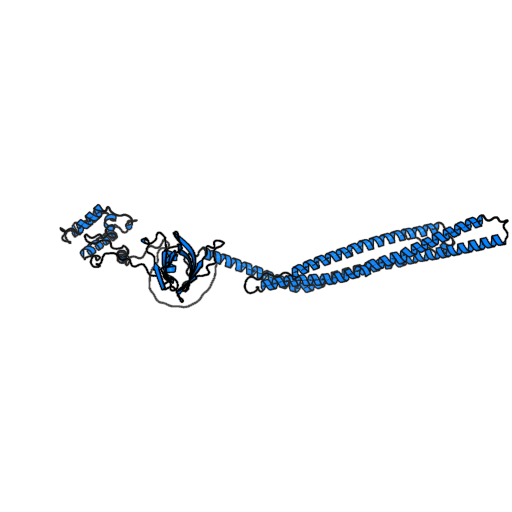? 3.160 7.124 0.244 1.00 94.50 101 ARG A C 1
ATOM 824 O O . ARG A 1 101 ? 3.777 6.902 -0.798 1.00 94.50 101 ARG A O 1
ATOM 831 N N . MET A 1 102 ? 1.927 7.623 0.247 1.00 94.75 102 MET A N 1
ATOM 832 C CA . MET A 1 102 ? 1.201 7.953 -0.977 1.00 94.75 102 MET A CA 1
ATOM 833 C C . MET A 1 102 ? 1.855 9.103 -1.742 1.00 94.75 102 MET A C 1
ATOM 835 O O . MET A 1 102 ? 1.949 9.015 -2.967 1.00 94.75 102 MET A O 1
ATOM 839 N N . MET A 1 103 ? 2.379 10.129 -1.061 1.00 92.62 103 MET A N 1
ATOM 840 C CA . MET A 1 103 ? 3.161 11.188 -1.716 1.00 92.62 103 MET A CA 1
ATOM 841 C C . MET A 1 103 ? 4.384 10.618 -2.447 1.00 92.62 103 MET A C 1
ATOM 843 O O . MET A 1 103 ? 4.623 10.945 -3.612 1.00 92.62 103 MET A O 1
ATOM 847 N N . MET A 1 104 ? 5.114 9.694 -1.817 1.00 94.00 104 MET A N 1
ATOM 848 C CA . MET A 1 104 ? 6.223 8.993 -2.469 1.00 94.00 104 MET A CA 1
ATOM 849 C C . MET A 1 104 ? 5.758 8.129 -3.654 1.00 94.00 104 MET A C 1
ATOM 851 O O . MET A 1 104 ? 6.349 8.200 -4.732 1.00 94.00 104 MET A O 1
ATOM 855 N N . VAL A 1 105 ? 4.666 7.372 -3.508 1.00 94.50 105 VAL A N 1
ATOM 856 C CA . VAL A 1 105 ? 4.092 6.542 -4.586 1.00 94.50 105 VAL A CA 1
ATOM 857 C C . VAL A 1 105 ? 3.656 7.389 -5.786 1.00 94.50 105 VAL A C 1
ATOM 859 O O . VAL A 1 105 ? 3.809 6.953 -6.929 1.00 94.50 105 VAL A O 1
ATOM 862 N N . HIS A 1 106 ? 3.135 8.598 -5.559 1.00 92.25 106 HIS A N 1
ATOM 863 C CA . HIS A 1 106 ? 2.802 9.538 -6.632 1.00 92.25 106 HIS A CA 1
ATOM 864 C C . HIS A 1 106 ? 4.044 9.979 -7.415 1.00 92.25 106 HIS A C 1
ATOM 866 O O . HIS A 1 106 ? 3.999 10.027 -8.644 1.00 92.25 106 HIS A O 1
ATOM 872 N N . ASN A 1 107 ? 5.162 10.208 -6.724 1.00 93.81 107 ASN A N 1
ATOM 873 C CA . ASN A 1 107 ? 6.425 10.616 -7.342 1.00 93.81 107 ASN A CA 1
ATOM 874 C C . ASN A 1 107 ? 7.210 9.443 -7.956 1.00 93.81 107 ASN A C 1
ATOM 876 O O . ASN A 1 107 ? 8.035 9.652 -8.843 1.00 93.81 107 ASN A O 1
ATOM 880 N N . ALA A 1 108 ? 6.950 8.201 -7.539 1.0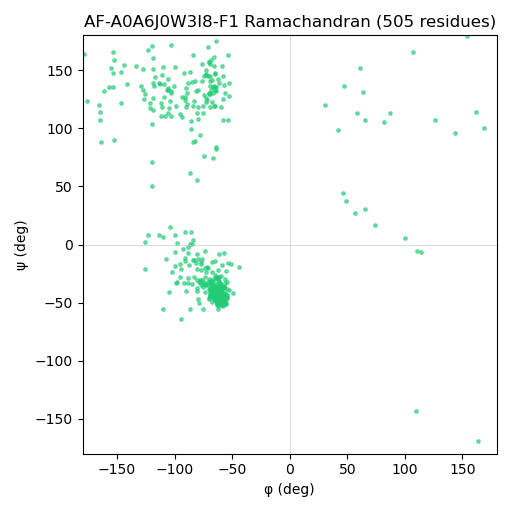0 94.50 108 ALA A N 1
ATOM 881 C CA . ALA A 1 108 ? 7.703 7.019 -7.964 1.00 94.50 108 ALA A CA 1
ATOM 882 C C . ALA A 1 108 ? 7.717 6.808 -9.489 1.00 94.50 108 ALA A C 1
ATOM 884 O O . ALA A 1 108 ? 8.738 6.414 -10.054 1.00 94.50 108 ALA A O 1
ATOM 885 N N . SER A 1 109 ? 6.607 7.111 -10.174 1.00 94.12 109 SER A N 1
ATOM 886 C CA . SER A 1 109 ? 6.550 7.037 -11.641 1.00 94.12 109 SER A CA 1
ATOM 887 C C . SER A 1 109 ? 7.511 8.027 -12.302 1.00 94.12 109 SER A C 1
ATOM 889 O O . SER A 1 109 ? 8.099 7.716 -13.337 1.00 94.12 109 SER A O 1
ATOM 891 N N . ASP A 1 110 ? 7.675 9.207 -11.716 1.00 96.44 110 ASP A N 1
ATOM 892 C CA . ASP A 1 110 ? 8.477 10.292 -12.282 1.00 96.44 110 ASP A CA 1
ATOM 893 C C . ASP A 1 110 ? 9.960 10.121 -11.951 1.00 96.44 110 ASP A C 1
ATOM 895 O O . ASP A 1 110 ? 10.812 10.516 -12.742 1.00 96.44 110 ASP A O 1
ATOM 899 N N . LEU A 1 111 ? 10.262 9.463 -10.829 1.00 96.75 111 LEU A N 1
ATOM 900 C CA . LEU A 1 111 ? 11.623 9.143 -10.405 1.00 96.75 111 LEU A CA 1
ATOM 901 C C . LEU A 1 111 ? 12.197 7.904 -11.101 1.00 96.75 111 LEU A C 1
ATOM 903 O O . LEU A 1 111 ? 13.383 7.893 -11.410 1.00 96.75 111 LEU A O 1
ATOM 907 N N . LEU A 1 112 ? 11.382 6.869 -11.341 1.00 97.88 112 LEU A N 1
ATOM 908 C CA . LEU A 1 112 ? 11.850 5.584 -11.877 1.00 97.88 112 LEU A CA 1
ATOM 909 C C . LEU A 1 112 ? 11.391 5.333 -13.314 1.00 97.88 112 LEU A C 1
ATOM 911 O O . LEU A 1 112 ? 12.203 5.048 -14.190 1.00 97.88 112 LEU A O 1
ATOM 915 N N . ILE A 1 113 ? 10.082 5.395 -13.559 1.00 98.19 113 ILE A N 1
ATOM 916 C CA . ILE A 1 113 ? 9.484 4.871 -14.793 1.00 98.19 113 ILE A CA 1
ATOM 917 C C . ILE A 1 113 ? 9.763 5.797 -15.976 1.00 98.19 113 ILE A C 1
ATOM 919 O O . ILE A 1 113 ? 10.364 5.365 -16.961 1.00 98.19 113 ILE A O 1
ATOM 923 N N . LYS A 1 114 ? 9.390 7.078 -15.866 1.00 98.06 114 LYS A N 1
ATOM 924 C CA . LYS A 1 114 ? 9.546 8.054 -16.956 1.00 98.06 114 LYS A CA 1
ATOM 925 C C . LYS A 1 114 ? 11.003 8.213 -17.416 1.00 98.06 114 LYS A C 1
ATOM 927 O O . LYS A 1 114 ? 11.221 8.172 -18.626 1.00 98.06 114 LYS A O 1
ATOM 932 N N . PRO A 1 115 ? 12.017 8.337 -16.532 1.00 98.44 115 PRO A N 1
ATOM 933 C CA . PRO A 1 115 ? 13.408 8.458 -16.976 1.00 98.44 115 PRO A CA 1
ATOM 934 C C . PRO A 1 115 ? 13.888 7.236 -17.769 1.00 98.44 115 PRO A C 1
ATOM 936 O O . PRO A 1 115 ? 14.516 7.383 -18.818 1.00 98.44 115 PRO A O 1
ATOM 939 N N . LEU A 1 116 ? 13.530 6.026 -17.326 1.00 98.50 116 LEU A N 1
ATOM 940 C CA . LEU A 1 116 ? 13.885 4.788 -18.022 1.00 98.50 116 LEU A CA 1
ATOM 941 C C . LEU A 1 116 ? 13.147 4.644 -19.363 1.00 98.50 116 LEU A C 1
ATOM 943 O O . LEU A 1 116 ? 13.732 4.186 -20.348 1.00 98.50 116 LEU A O 1
ATOM 947 N N . GLU A 1 117 ? 11.875 5.043 -19.434 1.00 98.25 117 GLU A N 1
ATOM 948 C CA . GLU A 1 117 ? 11.113 5.085 -20.687 1.00 98.25 117 GLU A CA 1
ATOM 949 C C . GLU A 1 117 ? 11.708 6.083 -21.684 1.00 98.25 117 GLU A C 1
ATOM 951 O O . GLU A 1 117 ? 11.896 5.732 -22.855 1.00 98.25 117 GLU A O 1
ATOM 956 N N . ASN A 1 118 ? 12.062 7.282 -21.214 1.00 98.00 118 ASN A N 1
ATOM 957 C CA . ASN A 1 118 ? 12.701 8.317 -22.020 1.00 98.00 118 ASN A CA 1
ATOM 958 C C . ASN A 1 118 ? 14.045 7.828 -22.556 1.00 98.00 118 ASN A C 1
ATOM 960 O O . ASN A 1 118 ? 14.251 7.853 -23.765 1.00 98.00 118 ASN A O 1
ATOM 964 N N . PHE A 1 119 ? 14.909 7.258 -21.710 1.00 98.19 119 PHE A N 1
ATOM 965 C CA . PHE A 1 119 ? 16.178 6.682 -22.159 1.00 98.19 119 PHE A CA 1
ATOM 966 C C . PHE A 1 119 ? 15.970 5.609 -23.243 1.00 98.19 119 PHE A C 1
ATOM 968 O O . PHE A 1 119 ? 16.624 5.611 -24.287 1.00 98.19 119 PHE A O 1
ATOM 975 N N . ARG A 1 120 ? 14.996 4.707 -23.066 1.00 97.69 120 ARG A N 1
ATOM 976 C CA . ARG A 1 120 ? 14.691 3.689 -24.084 1.00 97.69 120 ARG A CA 1
ATOM 977 C C . ARG A 1 120 ? 14.192 4.287 -25.398 1.00 97.69 120 ARG A C 1
ATOM 979 O O . ARG A 1 120 ? 14.505 3.747 -26.459 1.00 97.69 120 ARG A O 1
ATOM 986 N N . LYS A 1 121 ? 13.374 5.335 -25.345 1.00 96.31 121 LYS A N 1
ATOM 987 C CA . LYS A 1 121 ? 12.776 5.944 -26.535 1.00 96.31 121 LYS A CA 1
ATOM 988 C C . LYS A 1 121 ? 13.769 6.846 -27.262 1.00 96.31 121 LYS A C 1
ATOM 990 O O . LYS A 1 121 ? 13.952 6.693 -28.464 1.00 96.31 121 LYS A O 1
ATOM 995 N N . GLU A 1 122 ? 14.401 7.749 -26.530 1.00 95.56 122 GLU A N 1
ATOM 996 C CA . GLU A 1 122 ? 15.225 8.830 -27.069 1.00 95.56 122 GLU A CA 1
ATOM 997 C C . GLU A 1 122 ? 16.656 8.387 -27.347 1.00 95.56 122 GLU A C 1
ATOM 999 O O . GLU A 1 122 ? 17.230 8.830 -28.329 1.00 95.56 122 GLU A O 1
ATOM 1004 N N . GLN A 1 123 ? 17.218 7.478 -26.545 1.00 96.69 123 GLN A N 1
ATOM 1005 C CA . GLN A 1 123 ? 18.587 7.002 -26.751 1.00 96.69 123 GLN A CA 1
ATOM 1006 C C . GLN A 1 123 ? 18.583 5.713 -27.574 1.00 96.69 123 GLN A C 1
ATOM 1008 O O . GLN A 1 123 ? 19.004 5.696 -28.729 1.00 96.69 123 GLN A O 1
ATOM 1013 N N . ILE A 1 124 ? 18.007 4.631 -27.036 1.00 96.81 124 ILE A N 1
ATOM 1014 C CA . ILE A 1 124 ? 18.023 3.321 -27.714 1.00 96.81 124 ILE A CA 1
ATOM 1015 C C . ILE A 1 124 ? 17.187 3.347 -29.003 1.00 96.81 124 ILE A C 1
ATOM 1017 O O . ILE A 1 124 ? 17.597 2.788 -30.022 1.00 96.81 124 ILE A O 1
ATOM 1021 N N . GLY A 1 125 ? 16.008 3.976 -28.973 1.00 96.69 125 GLY A N 1
ATOM 1022 C CA . GLY A 1 125 ? 15.155 4.126 -30.153 1.00 96.69 125 GLY A CA 1
ATOM 1023 C C . GLY A 1 125 ? 15.863 4.883 -31.275 1.00 96.69 125 GLY A C 1
ATOM 1024 O O . GLY A 1 125 ? 15.891 4.401 -32.408 1.00 96.69 125 GLY A O 1
ATOM 1025 N N . PHE A 1 126 ? 16.531 5.987 -30.944 1.00 96.94 126 PHE A N 1
ATOM 1026 C CA . PHE A 1 126 ? 17.302 6.769 -31.905 1.00 96.94 126 PHE A CA 1
ATOM 1027 C C . PHE A 1 126 ? 18.517 6.010 -32.458 1.00 96.94 126 PHE A C 1
ATOM 1029 O O . PHE A 1 126 ? 18.765 6.036 -33.664 1.00 96.94 126 PHE A O 1
ATOM 1036 N N . THR A 1 127 ? 19.224 5.220 -31.638 1.00 97.94 127 THR A N 1
ATOM 1037 C CA . THR A 1 127 ? 20.290 4.325 -32.132 1.00 97.94 127 THR A CA 1
ATOM 1038 C C . THR A 1 127 ? 19.777 3.345 -33.192 1.00 97.94 127 THR A C 1
ATOM 1040 O O . THR A 1 127 ? 20.475 3.072 -34.170 1.00 97.94 127 THR A O 1
ATOM 1043 N N . LYS A 1 128 ? 18.541 2.839 -33.056 1.00 96.94 128 LYS A N 1
ATOM 1044 C CA . LYS A 1 128 ? 17.925 1.961 -34.069 1.00 96.94 128 LYS A CA 1
ATOM 1045 C C . LYS A 1 128 ? 17.616 2.699 -35.371 1.00 96.94 128 LYS A C 1
ATOM 1047 O O . LYS A 1 128 ? 17.679 2.092 -36.437 1.00 96.94 128 LYS A O 1
ATOM 1052 N N . GLU A 1 129 ? 17.288 3.986 -35.313 1.00 97.62 129 GLU A N 1
ATOM 1053 C CA . GLU A 1 129 ? 17.105 4.816 -36.510 1.00 97.62 129 GLU A CA 1
ATOM 1054 C C . GLU A 1 129 ? 18.436 5.066 -37.226 1.00 97.62 129 GLU A C 1
ATOM 1056 O O . GLU A 1 129 ? 18.515 4.901 -38.447 1.00 97.62 129 GLU A O 1
ATOM 1061 N N . ARG A 1 130 ? 19.504 5.361 -36.471 1.00 98.12 130 ARG A N 1
ATOM 1062 C CA . ARG A 1 130 ? 20.869 5.486 -37.009 1.00 98.12 130 ARG A CA 1
ATOM 1063 C C . ARG A 1 130 ? 21.349 4.192 -37.659 1.00 98.12 130 ARG A C 1
ATOM 1065 O O . ARG A 1 130 ? 21.850 4.245 -38.780 1.00 98.12 130 ARG A O 1
ATOM 1072 N N . LYS A 1 131 ? 21.083 3.041 -37.031 1.00 98.25 131 LYS A N 1
ATOM 1073 C CA . LYS A 1 131 ? 21.344 1.718 -37.616 1.00 98.25 131 LYS A CA 1
ATOM 1074 C C . LYS A 1 131 ? 20.661 1.549 -38.975 1.00 98.25 131 LYS A C 1
ATOM 1076 O O . LYS A 1 131 ? 21.323 1.215 -39.950 1.00 98.25 131 LYS A O 1
ATOM 1081 N N . LYS A 1 132 ? 19.358 1.839 -39.064 1.00 98.38 132 LYS A N 1
ATOM 1082 C CA . LYS A 1 132 ? 18.605 1.729 -40.328 1.00 98.38 132 LYS A CA 1
ATOM 1083 C C . LYS A 1 132 ? 19.174 2.627 -41.425 1.00 98.38 132 LYS A C 1
ATOM 1085 O O . LYS A 1 132 ? 19.205 2.222 -42.583 1.00 98.38 132 LYS A O 1
ATOM 1090 N N . LYS A 1 133 ? 19.600 3.851 -41.081 1.00 98.25 133 LYS A N 1
ATOM 1091 C CA . LYS A 1 133 ? 20.248 4.760 -42.040 1.00 98.25 133 LYS A CA 1
ATOM 1092 C C . LYS A 1 133 ? 21.576 4.178 -42.526 1.00 98.25 133 LYS A C 1
ATOM 1094 O O . LYS A 1 133 ? 21.794 4.134 -43.729 1.00 98.25 133 LYS A O 1
ATOM 1099 N N . PHE A 1 134 ? 22.411 3.703 -41.606 1.00 98.50 134 PHE A N 1
ATOM 1100 C CA . PHE A 1 134 ? 23.687 3.061 -41.915 1.00 98.50 134 PHE A CA 1
ATOM 1101 C C . PHE A 1 134 ? 23.528 1.833 -42.824 1.00 98.50 134 PHE A C 1
ATOM 1103 O O . PHE A 1 134 ? 24.230 1.713 -43.826 1.00 98.50 134 PHE A O 1
ATOM 1110 N N . GLU A 1 135 ? 22.566 0.955 -42.529 1.00 98.31 135 GLU A N 1
ATOM 1111 C CA . GLU A 1 135 ? 22.253 -0.214 -43.361 1.00 98.31 135 GLU A CA 1
ATOM 1112 C C . GLU A 1 135 ? 21.789 0.207 -44.762 1.00 98.31 135 GLU A C 1
ATOM 1114 O O . GLU A 1 135 ? 22.325 -0.270 -45.759 1.00 98.31 135 GLU A O 1
ATOM 1119 N N . LYS A 1 136 ? 20.859 1.166 -44.849 1.00 98.50 136 LYS A N 1
ATOM 1120 C CA . LYS A 1 136 ? 20.316 1.660 -46.122 1.00 98.50 136 LYS A CA 1
ATOM 1121 C C . LYS A 1 136 ? 21.366 2.351 -46.996 1.00 98.50 136 LYS A C 1
ATOM 1123 O O . LYS A 1 136 ? 21.401 2.131 -48.208 1.00 98.50 136 LYS A O 1
ATOM 1128 N N . ASP A 1 137 ? 22.192 3.212 -46.405 1.00 98.44 137 ASP A N 1
ATOM 1129 C CA . ASP A 1 137 ? 23.251 3.915 -47.133 1.00 98.44 137 ASP A CA 1
ATOM 1130 C C . ASP A 1 137 ? 24.348 2.926 -47.564 1.00 98.44 137 ASP A C 1
ATOM 1132 O O . ASP A 1 137 ? 24.865 3.042 -48.676 1.00 98.44 137 ASP A O 1
ATOM 1136 N N . GLY A 1 138 ? 24.623 1.896 -46.753 1.00 97.94 138 GLY A N 1
ATOM 1137 C CA . GLY A 1 138 ? 25.511 0.787 -47.109 1.00 97.94 138 GLY A CA 1
ATOM 1138 C C . GLY A 1 138 ? 24.991 -0.032 -48.291 1.00 97.94 138 GLY A C 1
ATOM 1139 O O . GLY A 1 138 ? 25.704 -0.205 -49.279 1.00 97.94 138 GLY A O 1
ATOM 1140 N N . GLU A 1 139 ? 23.731 -0.476 -48.248 1.00 98.12 139 GLU A N 1
ATOM 1141 C CA . GLU A 1 139 ? 23.082 -1.187 -49.360 1.00 98.12 139 GLU A CA 1
ATOM 1142 C C . GLU A 1 139 ? 23.134 -0.374 -50.659 1.00 98.12 139 GLU A C 1
ATOM 1144 O O . GLU A 1 139 ? 23.457 -0.908 -51.726 1.00 98.12 139 GLU A O 1
ATOM 1149 N N . ARG A 1 140 ? 22.859 0.934 -50.574 1.00 97.75 140 ARG A N 1
ATOM 1150 C CA . ARG A 1 140 ? 22.900 1.853 -51.717 1.00 97.75 140 ARG A CA 1
ATOM 1151 C C . ARG A 1 140 ? 24.311 2.004 -52.281 1.00 97.75 140 ARG A C 1
ATOM 1153 O O . ARG A 1 140 ? 24.469 1.932 -53.501 1.00 97.75 140 ARG A O 1
ATOM 1160 N N . PHE A 1 141 ? 25.309 2.205 -51.421 1.00 98.19 141 PHE A N 1
ATOM 1161 C CA . PHE A 1 141 ? 26.704 2.344 -51.829 1.00 98.19 141 PHE A CA 1
ATOM 1162 C C . PHE A 1 141 ? 27.211 1.071 -52.512 1.00 98.19 141 PHE A C 1
ATOM 1164 O O . PHE A 1 141 ? 27.658 1.149 -53.655 1.00 98.19 141 PHE A O 1
ATOM 1171 N N . TYR A 1 142 ? 27.073 -0.098 -51.879 1.00 97.88 142 TYR A N 1
ATOM 1172 C CA . TYR A 1 142 ? 27.563 -1.356 -52.451 1.00 97.88 142 TYR A CA 1
ATOM 1173 C C . TYR A 1 142 ? 26.836 -1.739 -53.744 1.00 97.88 142 TYR A C 1
ATOM 1175 O O . TYR A 1 142 ? 27.479 -2.180 -54.694 1.00 97.88 142 TYR A O 1
ATOM 1183 N N . SER A 1 143 ? 25.525 -1.488 -53.836 1.00 97.62 143 SER A N 1
ATOM 1184 C CA . SER A 1 143 ? 24.770 -1.718 -55.077 1.00 97.62 143 SER A CA 1
ATOM 1185 C C . SER A 1 143 ? 25.222 -0.804 -56.222 1.00 97.62 143 SER A C 1
ATOM 1187 O O . SER A 1 143 ? 25.244 -1.216 -57.384 1.00 97.62 143 SER A O 1
ATOM 1189 N N . LEU A 1 144 ? 25.549 0.459 -55.924 1.00 97.50 144 LEU A N 1
ATOM 1190 C CA . LEU A 1 144 ? 26.054 1.395 -56.929 1.00 97.50 144 LEU A CA 1
ATOM 1191 C C . LEU A 1 144 ? 27.497 1.068 -57.326 1.00 97.50 144 LEU A C 1
ATOM 1193 O O . LEU A 1 144 ? 27.815 1.127 -58.512 1.00 97.50 144 LEU A O 1
ATOM 1197 N N . LEU A 1 145 ? 28.337 0.702 -56.355 1.00 97.62 145 LEU A N 1
ATOM 1198 C CA . LEU A 1 145 ? 29.717 0.281 -56.574 1.00 97.62 145 LEU A CA 1
ATOM 1199 C C . LEU A 1 145 ? 29.772 -0.941 -57.492 1.00 97.62 145 LEU A C 1
ATOM 1201 O O . LEU A 1 145 ? 30.522 -0.930 -58.461 1.00 97.62 145 LEU A O 1
ATOM 1205 N N . ASP A 1 146 ? 28.935 -1.951 -57.252 1.00 97.56 146 ASP A N 1
ATOM 1206 C CA . ASP A 1 146 ? 28.853 -3.129 -58.117 1.00 97.56 146 ASP A CA 1
ATOM 1207 C C . ASP A 1 146 ? 28.515 -2.736 -59.565 1.00 97.56 146 ASP A C 1
ATOM 1209 O O . ASP A 1 146 ? 29.228 -3.099 -60.501 1.00 97.56 146 ASP A O 1
ATOM 1213 N N . ARG A 1 147 ? 27.501 -1.884 -59.768 1.00 95.81 147 ARG A N 1
ATOM 1214 C CA . ARG A 1 147 ? 27.153 -1.375 -61.107 1.00 95.81 147 ARG A CA 1
ATOM 1215 C C . ARG A 1 147 ? 28.300 -0.599 -61.757 1.00 95.81 147 ARG A C 1
ATOM 1217 O O . ARG A 1 147 ? 28.502 -0.716 -62.964 1.00 95.81 147 ARG A O 1
ATOM 1224 N N . HIS A 1 148 ? 29.009 0.209 -60.976 1.00 96.81 148 HIS A N 1
ATOM 1225 C CA . HIS A 1 148 ? 30.146 0.995 -61.439 1.00 96.81 148 HIS A CA 1
ATOM 1226 C C . HIS A 1 148 ? 31.307 0.099 -61.890 1.00 96.81 148 HIS A C 1
ATOM 1228 O O . HIS A 1 148 ? 31.832 0.295 -62.982 1.00 96.81 148 HIS A O 1
ATOM 1234 N N . LEU A 1 149 ? 31.640 -0.940 -61.119 1.00 96.12 149 LEU A N 1
ATOM 1235 C CA . LEU A 1 149 ? 32.700 -1.896 -61.461 1.00 96.12 149 LEU A CA 1
ATOM 1236 C C . LEU A 1 149 ? 32.377 -2.721 -62.719 1.00 96.12 149 LEU A C 1
ATOM 1238 O O . LEU A 1 149 ? 33.285 -3.142 -63.432 1.00 96.12 149 LEU A O 1
ATOM 1242 N N . HIS A 1 150 ? 31.093 -2.914 -63.031 1.00 95.75 150 HIS A N 1
ATOM 1243 C CA . HIS A 1 150 ? 30.638 -3.570 -64.262 1.00 95.75 150 HIS A CA 1
ATOM 1244 C C . HIS A 1 150 ? 30.535 -2.624 -65.476 1.00 95.75 150 HIS A C 1
ATOM 1246 O O . HIS A 1 150 ? 30.150 -3.054 -66.571 1.00 95.75 150 HIS A O 1
ATOM 1252 N N . LEU A 1 151 ? 30.858 -1.336 -65.325 1.00 95.06 151 LEU A N 1
ATOM 1253 C CA . LEU A 1 151 ? 30.812 -0.372 -66.420 1.00 95.06 151 LEU A CA 1
ATOM 1254 C C . LEU A 1 151 ? 31.932 -0.654 -67.434 1.00 95.06 151 LEU A C 1
ATOM 1256 O O . LEU A 1 151 ? 33.102 -0.799 -67.092 1.00 95.06 151 LEU A O 1
ATOM 1260 N N . SER A 1 152 ? 31.585 -0.728 -68.722 1.00 94.50 152 SER A N 1
ATOM 1261 C CA . SER A 1 152 ? 32.582 -0.980 -69.768 1.00 94.50 152 SER A CA 1
ATOM 1262 C C . SER A 1 152 ? 33.559 0.190 -69.901 1.00 94.50 152 SER A C 1
ATOM 1264 O O . SER A 1 152 ? 33.139 1.320 -70.145 1.00 94.50 152 SER A O 1
ATOM 1266 N N . SER A 1 153 ? 34.859 -0.109 -69.910 1.00 92.94 153 SER A N 1
ATOM 1267 C CA . SER A 1 153 ? 35.936 0.857 -70.182 1.00 92.94 153 SER A CA 1
ATOM 1268 C C . SER A 1 153 ? 35.880 1.506 -71.574 1.00 92.94 153 SER A C 1
ATOM 1270 O O . SER A 1 153 ? 36.625 2.436 -71.853 1.00 92.94 153 SER A O 1
ATOM 1272 N N . LYS A 1 154 ? 34.992 1.038 -72.464 1.00 94.56 154 LYS A N 1
ATOM 1273 C CA . LYS A 1 154 ? 34.752 1.618 -73.798 1.00 94.56 154 LYS A CA 1
ATOM 1274 C C . LYS A 1 154 ? 33.689 2.724 -73.802 1.00 94.56 154 LYS A C 1
ATOM 1276 O O . LYS A 1 154 ? 33.359 3.246 -74.868 1.00 94.56 154 LYS A O 1
ATOM 1281 N N . LYS A 1 155 ? 33.073 3.029 -72.654 1.00 94.25 155 LYS A N 1
ATOM 1282 C CA . LYS A 1 155 ? 32.119 4.141 -72.525 1.00 94.25 155 LYS A CA 1
ATOM 1283 C C . LYS A 1 155 ? 32.828 5.480 -72.739 1.00 94.25 155 LYS A C 1
ATOM 1285 O O . LYS A 1 155 ? 34.048 5.570 -72.681 1.00 94.25 155 LYS A O 1
ATOM 1290 N N . LYS A 1 156 ? 32.049 6.527 -73.030 1.00 95.12 156 LYS A N 1
ATOM 1291 C CA . LYS A 1 156 ? 32.606 7.878 -73.177 1.00 95.12 156 LYS A CA 1
ATOM 1292 C C . LYS A 1 156 ? 33.237 8.301 -71.853 1.00 95.12 156 LYS A C 1
ATOM 1294 O O . LYS A 1 156 ? 32.611 8.113 -70.816 1.00 95.12 156 LYS A O 1
ATOM 1299 N N . GLU A 1 157 ? 34.397 8.944 -71.915 1.00 94.69 157 GLU A N 1
ATOM 1300 C CA . GLU A 1 157 ? 35.127 9.444 -70.741 1.00 94.69 157 GLU A CA 1
ATOM 1301 C C . GLU A 1 157 ? 34.231 10.255 -69.790 1.00 94.69 157 GLU A C 1
ATOM 1303 O O . GLU A 1 157 ? 34.222 10.024 -68.588 1.00 94.69 157 GLU A O 1
ATOM 1308 N N . SER A 1 158 ? 33.363 11.117 -70.330 1.00 93.81 158 SER A N 1
ATOM 1309 C CA . SER A 1 158 ? 32.411 11.897 -69.528 1.00 93.81 158 SER A CA 1
ATOM 1310 C C . SER A 1 158 ? 31.429 11.036 -68.719 1.00 93.81 158 SER A C 1
ATOM 1312 O O . SER A 1 158 ? 31.020 11.433 -67.637 1.00 93.81 158 SER A O 1
ATOM 1314 N N . GLN A 1 159 ? 31.035 9.867 -69.238 1.00 93.19 159 GLN A N 1
ATOM 1315 C CA . GLN A 1 159 ? 30.142 8.929 -68.544 1.00 93.19 159 GLN A CA 1
ATOM 1316 C C . GLN A 1 159 ? 30.881 8.130 -67.467 1.00 93.19 159 GLN A C 1
ATOM 1318 O O . GLN A 1 159 ? 30.270 7.767 -66.466 1.00 93.19 159 GLN A O 1
ATOM 1323 N N . LEU A 1 160 ? 32.171 7.844 -67.675 1.00 94.62 160 LEU A N 1
ATOM 1324 C CA . LEU A 1 160 ? 33.019 7.201 -66.668 1.00 94.62 160 LEU A CA 1
ATOM 1325 C C . LEU A 1 160 ? 33.230 8.153 -65.483 1.00 94.62 160 LEU A C 1
ATOM 1327 O O . LEU A 1 160 ? 32.899 7.793 -64.358 1.00 94.62 160 LEU A O 1
ATOM 1331 N N . GLN A 1 161 ? 33.613 9.403 -65.762 1.00 95.50 161 GLN A N 1
ATOM 1332 C CA . GLN A 1 161 ? 33.799 10.446 -64.746 1.00 95.50 161 GLN A CA 1
ATOM 1333 C C . GLN A 1 161 ? 32.519 10.739 -63.950 1.00 95.50 161 GLN A C 1
ATOM 1335 O O . GLN A 1 161 ? 32.566 10.934 -62.738 1.00 95.50 161 GLN A O 1
ATOM 1340 N N . GLU A 1 162 ? 31.353 10.758 -64.604 1.00 95.44 162 GLU A N 1
ATOM 1341 C CA . GLU A 1 162 ? 30.072 10.921 -63.908 1.00 95.44 162 GLU A CA 1
ATOM 1342 C C . GLU A 1 162 ? 29.786 9.745 -62.958 1.00 95.44 162 GLU A C 1
ATOM 1344 O O . GLU A 1 162 ? 29.339 9.958 -61.828 1.00 95.44 162 GLU A O 1
ATOM 1349 N N . ALA A 1 163 ? 30.089 8.514 -63.381 1.00 96.25 163 ALA A N 1
ATOM 1350 C CA . ALA A 1 163 ? 29.928 7.327 -62.548 1.00 96.25 163 ALA A CA 1
ATOM 1351 C C . ALA A 1 163 ? 30.907 7.309 -61.359 1.00 96.25 163 ALA A C 1
ATOM 1353 O O . ALA A 1 163 ? 30.486 6.946 -60.259 1.00 96.25 163 ALA A O 1
ATOM 1354 N N . ASP A 1 164 ? 32.162 7.736 -61.555 1.00 97.06 164 ASP A N 1
ATOM 1355 C CA . ASP A 1 164 ? 33.160 7.906 -60.483 1.00 97.06 164 ASP A CA 1
ATOM 1356 C C . ASP A 1 164 ? 32.644 8.879 -59.414 1.00 97.06 164 ASP A C 1
ATOM 1358 O O . ASP A 1 164 ? 32.536 8.536 -58.234 1.00 97.06 164 ASP A O 1
ATOM 1362 N N . LEU A 1 165 ? 32.216 10.077 -59.839 1.00 97.31 165 LEU A N 1
ATOM 1363 C CA . LEU A 1 165 ? 31.672 11.102 -58.943 1.00 97.31 165 LEU A CA 1
ATOM 1364 C C . LEU A 1 165 ? 30.440 10.609 -58.175 1.00 97.31 165 LEU A C 1
ATOM 1366 O O . LEU A 1 165 ? 30.240 10.976 -57.011 1.00 97.31 165 LEU A O 1
ATOM 1370 N N . GLN A 1 166 ? 29.600 9.788 -58.813 1.00 96.81 166 GLN A N 1
ATOM 1371 C CA . GLN A 1 166 ? 28.411 9.228 -58.183 1.00 96.81 166 GLN A CA 1
ATOM 1372 C C . GLN A 1 166 ? 28.768 8.197 -57.103 1.00 96.81 166 GLN A C 1
ATOM 1374 O O . GLN A 1 166 ? 28.203 8.254 -56.007 1.00 96.81 166 GLN A O 1
ATOM 1379 N N . VAL A 1 167 ? 29.711 7.289 -57.376 1.00 97.56 167 VAL A N 1
ATOM 1380 C CA . VAL A 1 167 ? 30.193 6.309 -56.387 1.00 97.56 167 VAL A CA 1
ATOM 1381 C C . VAL A 1 167 ? 30.891 7.003 -55.226 1.00 97.56 167 VAL A C 1
ATOM 1383 O O . VAL A 1 167 ? 30.576 6.699 -54.078 1.00 97.56 167 VAL A O 1
ATOM 1386 N N . ASP A 1 168 ? 31.756 7.982 -55.492 1.00 97.44 168 ASP A N 1
ATOM 1387 C CA . ASP A 1 168 ? 32.441 8.748 -54.445 1.00 97.44 168 ASP A CA 1
ATOM 1388 C C . ASP A 1 168 ? 31.462 9.525 -53.560 1.00 97.44 168 ASP A C 1
ATOM 1390 O O . ASP A 1 168 ? 31.653 9.650 -52.345 1.00 97.44 168 ASP A O 1
ATOM 1394 N N . LYS A 1 169 ? 30.374 10.043 -54.142 1.00 97.69 169 LYS A N 1
ATOM 1395 C CA . LYS A 1 169 ? 29.295 10.672 -53.377 1.00 97.69 169 LYS A CA 1
ATOM 1396 C C . LYS A 1 169 ? 28.613 9.675 -52.440 1.00 97.69 169 LYS A C 1
ATOM 1398 O O . LYS A 1 169 ? 28.483 9.977 -51.257 1.00 97.69 169 LYS A O 1
ATOM 1403 N N . GLU A 1 170 ? 28.193 8.511 -52.931 1.00 97.81 170 GLU A N 1
ATOM 1404 C CA . GLU A 1 170 ? 27.528 7.519 -52.073 1.00 97.81 170 GLU A CA 1
ATOM 1405 C C . GLU A 1 170 ? 28.488 6.892 -51.052 1.00 97.81 170 GLU A C 1
ATOM 1407 O O . GLU A 1 170 ? 28.078 6.626 -49.925 1.00 97.81 170 GLU A O 1
ATOM 1412 N N . ARG A 1 171 ? 29.778 6.749 -51.388 1.00 97.50 171 ARG A N 1
ATOM 1413 C CA . ARG A 1 171 ? 30.821 6.324 -50.444 1.00 97.50 171 ARG A CA 1
ATOM 1414 C C . ARG A 1 171 ? 30.920 7.278 -49.258 1.00 97.50 171 ARG A C 1
ATOM 1416 O O . ARG A 1 171 ? 30.979 6.827 -48.118 1.00 97.50 171 ARG A O 1
ATOM 1423 N N . ARG A 1 172 ? 30.921 8.592 -49.520 1.00 97.31 172 ARG A N 1
ATOM 1424 C CA . ARG A 1 172 ? 30.921 9.619 -48.465 1.00 97.31 172 ARG A CA 1
ATOM 1425 C C . ARG A 1 172 ? 29.654 9.559 -47.618 1.00 97.31 172 ARG A C 1
ATOM 1427 O O . ARG A 1 172 ? 29.772 9.532 -46.400 1.00 97.31 172 ARG A O 1
ATOM 1434 N N . ASN A 1 173 ? 28.476 9.450 -48.239 1.00 97.75 173 ASN A N 1
ATOM 1435 C CA . ASN A 1 173 ? 27.207 9.326 -47.508 1.00 97.75 173 ASN A CA 1
ATOM 1436 C C . ASN A 1 173 ? 27.210 8.109 -46.566 1.00 97.75 173 ASN A C 1
ATOM 1438 O O . ASN A 1 173 ? 26.804 8.212 -45.407 1.00 97.75 173 ASN A O 1
ATOM 1442 N N . PHE A 1 174 ? 27.684 6.959 -47.060 1.00 98.31 174 PHE A N 1
ATOM 1443 C CA . PHE A 1 174 ? 27.801 5.743 -46.264 1.00 98.31 174 PHE A CA 1
ATOM 1444 C C . PHE A 1 174 ? 28.804 5.920 -45.119 1.00 98.31 174 PHE A C 1
ATOM 1446 O O . PHE A 1 174 ? 28.471 5.625 -43.972 1.00 98.31 174 PHE A O 1
ATOM 1453 N N . PHE A 1 175 ? 29.984 6.477 -45.394 1.00 98.00 175 PHE A N 1
ATOM 1454 C CA . PHE A 1 175 ? 30.988 6.747 -44.367 1.00 98.00 175 PHE A CA 1
ATOM 1455 C C . PHE A 1 175 ? 30.463 7.682 -43.266 1.00 98.00 175 PHE A C 1
ATOM 1457 O O . PHE A 1 175 ? 30.579 7.353 -42.088 1.00 98.00 175 PHE A O 1
ATOM 1464 N N . GLU A 1 176 ? 29.805 8.787 -43.627 1.00 98.12 176 GLU A N 1
ATOM 1465 C CA . GLU A 1 176 ? 29.155 9.693 -42.668 1.00 98.12 176 GLU A CA 1
ATOM 1466 C C . GLU A 1 176 ? 28.091 8.967 -41.834 1.00 98.12 176 GLU A C 1
ATOM 1468 O O . GLU A 1 176 ? 28.052 9.105 -40.614 1.00 98.12 176 GLU A O 1
ATOM 1473 N N . SER A 1 177 ? 27.264 8.121 -42.462 1.00 98.38 177 SER A N 1
ATOM 1474 C CA . SER A 1 177 ? 26.272 7.317 -41.737 1.00 98.38 177 SER A CA 1
ATOM 1475 C C . SER A 1 177 ? 26.902 6.309 -40.766 1.00 98.38 177 SER A C 1
ATOM 1477 O O . SER A 1 177 ? 26.342 6.064 -39.697 1.00 98.38 177 SER A O 1
ATOM 1479 N N . SER A 1 178 ? 28.069 5.753 -41.114 1.00 98.44 178 SER A N 1
ATOM 1480 C CA . SER A 1 178 ? 28.834 4.843 -40.259 1.00 98.44 178 SER A CA 1
ATOM 1481 C C . SER A 1 178 ? 29.409 5.573 -39.050 1.00 98.44 178 SER A C 1
ATOM 1483 O O . SER A 1 178 ? 29.301 5.070 -37.933 1.00 98.44 178 SER A O 1
ATOM 1485 N N . LEU A 1 179 ? 29.971 6.770 -39.256 1.00 98.38 179 LEU A N 1
ATOM 1486 C CA . LEU A 1 179 ? 30.476 7.619 -38.175 1.00 98.38 179 LEU A CA 1
ATOM 1487 C C . LEU A 1 179 ? 29.355 8.007 -37.206 1.00 98.38 179 LEU A C 1
ATOM 1489 O O . LEU A 1 179 ? 29.500 7.792 -36.004 1.00 98.38 179 LEU A O 1
ATOM 1493 N N . ASP A 1 180 ? 28.224 8.497 -37.726 1.00 98.31 180 ASP A N 1
ATOM 1494 C CA . ASP A 1 180 ? 27.038 8.841 -36.930 1.00 98.31 180 ASP A CA 1
ATOM 1495 C C . ASP A 1 180 ? 26.549 7.645 -36.104 1.00 98.31 180 ASP A C 1
ATOM 1497 O O . ASP A 1 180 ? 26.168 7.786 -34.940 1.00 98.31 180 ASP A O 1
ATOM 1501 N N . TYR A 1 181 ? 26.539 6.452 -36.705 1.00 98.44 181 TYR A N 1
ATOM 1502 C CA . TYR A 1 181 ? 26.059 5.257 -36.028 1.00 98.44 181 TYR A CA 1
ATOM 1503 C C . TYR A 1 181 ? 27.010 4.797 -34.917 1.00 98.44 181 TYR A C 1
ATOM 1505 O O . TYR A 1 181 ? 26.562 4.526 -33.800 1.00 98.44 181 TYR A O 1
ATOM 1513 N N . VAL A 1 182 ? 28.317 4.759 -35.193 1.00 98.00 182 VAL A N 1
ATOM 1514 C CA . VAL A 1 182 ? 29.338 4.416 -34.194 1.00 98.00 182 VAL A CA 1
ATOM 1515 C C . VAL A 1 182 ? 29.355 5.430 -33.053 1.00 98.00 182 VAL A C 1
ATOM 1517 O O . VAL A 1 182 ? 29.379 5.017 -31.892 1.00 98.00 182 VAL A O 1
ATOM 1520 N N . TYR A 1 183 ? 29.268 6.727 -33.363 1.00 97.12 183 TYR A N 1
ATOM 1521 C CA . TYR A 1 183 ? 29.145 7.787 -32.363 1.00 97.12 183 TYR A CA 1
ATOM 1522 C C . TYR A 1 183 ? 27.944 7.536 -31.448 1.00 97.12 183 TYR A C 1
ATOM 1524 O O . TYR A 1 183 ? 28.102 7.487 -30.229 1.00 97.12 183 TYR A O 1
ATOM 1532 N N . GLN A 1 184 ? 26.766 7.278 -32.027 1.00 97.81 184 GLN A N 1
ATOM 1533 C CA . GLN A 1 184 ? 25.559 7.048 -31.239 1.00 97.81 184 GLN A CA 1
ATOM 1534 C C . GLN A 1 184 ? 25.670 5.808 -30.347 1.00 97.81 184 GLN A C 1
ATOM 1536 O O . GLN A 1 184 ? 25.211 5.832 -29.206 1.00 97.81 184 GLN A O 1
ATOM 1541 N N . ILE A 1 185 ? 26.268 4.714 -30.834 1.00 97.12 185 ILE A N 1
ATOM 1542 C CA . ILE A 1 185 ? 26.499 3.531 -29.994 1.00 97.12 185 ILE A CA 1
ATOM 1543 C C . ILE A 1 185 ? 27.380 3.899 -28.805 1.00 97.12 185 ILE A C 1
ATOM 1545 O O . ILE A 1 185 ? 27.028 3.558 -27.677 1.00 97.12 185 ILE A O 1
ATOM 1549 N N . GLN A 1 186 ? 28.501 4.584 -29.036 1.00 95.31 186 GLN A N 1
ATOM 1550 C CA . GLN A 1 186 ? 29.408 4.975 -27.957 1.00 95.31 186 GLN A CA 1
ATOM 1551 C C . GLN A 1 186 ? 28.726 5.901 -26.947 1.00 95.31 186 GLN A C 1
ATOM 1553 O O . GLN A 1 186 ? 28.830 5.669 -25.743 1.00 95.31 186 GLN A O 1
ATOM 1558 N N . GLU A 1 187 ? 27.959 6.884 -27.421 1.00 95.50 187 GLU A N 1
ATOM 1559 C CA . GLU A 1 187 ? 27.184 7.784 -26.566 1.00 95.50 187 GLU A CA 1
ATOM 1560 C C . GLU A 1 187 ? 26.216 7.006 -25.664 1.00 95.50 187 GLU A C 1
ATOM 1562 O O . GLU A 1 187 ? 26.160 7.246 -24.457 1.00 95.50 187 GLU A O 1
ATOM 1567 N N . VAL A 1 188 ? 25.499 6.011 -26.200 1.00 96.56 188 VAL A N 1
ATOM 1568 C CA . VAL A 1 188 ? 24.599 5.164 -25.400 1.00 96.56 188 VAL A CA 1
ATOM 1569 C C . VAL A 1 188 ? 25.366 4.257 -24.432 1.00 96.56 188 VAL A C 1
ATOM 1571 O O . VAL A 1 188 ? 24.919 4.052 -23.304 1.00 96.56 188 VAL A O 1
ATOM 1574 N N . GLN A 1 189 ? 26.528 3.727 -24.823 1.00 94.12 189 GLN A N 1
ATOM 1575 C CA . GLN A 1 189 ? 27.368 2.893 -23.950 1.00 94.12 189 GLN A CA 1
ATOM 1576 C C . GLN A 1 189 ? 27.890 3.651 -22.728 1.00 94.12 189 GLN A C 1
ATOM 1578 O O . GLN A 1 189 ? 27.968 3.076 -21.639 1.00 94.12 189 GLN A O 1
ATOM 1583 N N . GLU A 1 190 ? 28.228 4.926 -22.899 1.00 93.44 190 GLU A N 1
ATOM 1584 C CA . GLU A 1 190 ? 28.669 5.783 -21.803 1.00 93.44 190 GLU A CA 1
ATOM 1585 C C . GLU A 1 190 ? 27.481 6.300 -20.989 1.00 93.44 190 GLU A C 1
ATOM 1587 O O . GLU A 1 190 ? 27.463 6.172 -19.762 1.00 93.44 190 GLU A O 1
ATOM 1592 N N . SER A 1 191 ? 26.436 6.792 -21.657 1.00 95.75 191 SER A N 1
ATOM 1593 C CA . SER A 1 191 ? 25.288 7.403 -20.986 1.00 95.75 191 SER A CA 1
ATOM 1594 C C . SER A 1 191 ? 24.413 6.411 -20.217 1.00 95.75 191 SER A C 1
ATOM 1596 O O . SER A 1 191 ? 23.862 6.771 -19.172 1.00 95.75 191 SER A O 1
ATOM 1598 N N . LYS A 1 192 ? 24.322 5.141 -20.644 1.00 95.44 192 LYS A N 1
ATOM 1599 C CA . LYS A 1 192 ? 23.549 4.111 -19.921 1.00 95.44 192 LYS A CA 1
ATOM 1600 C C . LYS A 1 192 ? 24.041 3.883 -18.490 1.00 95.44 192 LYS A C 1
ATOM 1602 O O . LYS A 1 192 ? 23.254 3.460 -17.646 1.00 95.44 192 LYS A O 1
ATOM 1607 N N . LYS A 1 193 ? 25.328 4.145 -18.215 1.00 94.06 193 LYS A N 1
ATOM 1608 C CA . LYS A 1 193 ? 25.958 3.889 -16.909 1.00 94.06 193 LYS A CA 1
ATOM 1609 C C . LYS A 1 193 ? 25.292 4.697 -15.797 1.00 94.06 193 LYS A C 1
ATOM 1611 O O . LYS A 1 193 ? 25.146 4.181 -14.695 1.00 94.06 193 LYS A O 1
ATOM 1616 N N . PHE A 1 194 ? 24.859 5.922 -16.099 1.00 96.69 194 PHE A N 1
ATOM 1617 C CA . PHE A 1 194 ? 24.170 6.789 -15.143 1.00 96.69 194 PHE A CA 1
ATOM 1618 C C . PHE A 1 194 ? 22.660 6.868 -15.401 1.00 96.69 194 PHE A C 1
ATOM 1620 O O . PHE A 1 194 ? 21.894 6.713 -14.457 1.00 96.69 194 PHE A O 1
ATOM 1627 N N . ASN A 1 195 ? 22.206 6.946 -16.660 1.00 96.94 195 ASN A N 1
ATOM 1628 C CA . ASN A 1 195 ? 20.771 7.062 -16.974 1.00 96.94 195 ASN A CA 1
ATOM 1629 C C . ASN A 1 195 ? 19.921 5.862 -16.517 1.00 96.94 195 ASN A C 1
ATOM 1631 O O . ASN A 1 195 ? 18.709 5.993 -16.380 1.00 96.94 195 ASN A O 1
ATOM 1635 N N . ILE A 1 196 ? 20.525 4.686 -16.304 1.00 96.81 196 ILE A N 1
ATOM 1636 C CA . ILE A 1 196 ? 19.818 3.516 -15.758 1.00 96.81 196 ILE A CA 1
ATOM 1637 C C . ILE A 1 196 ? 19.902 3.482 -14.228 1.00 96.81 196 ILE A C 1
ATOM 1639 O O . ILE A 1 196 ? 18.930 3.125 -13.565 1.00 96.81 196 ILE A O 1
ATOM 1643 N N . VAL A 1 197 ? 21.059 3.827 -13.660 1.00 97.25 197 VAL A N 1
ATOM 1644 C CA . VAL A 1 197 ? 21.332 3.658 -12.225 1.00 97.25 197 VAL A CA 1
ATOM 1645 C C . VAL A 1 197 ? 20.726 4.788 -11.396 1.00 97.25 197 VAL A C 1
ATOM 1647 O O . VAL A 1 197 ? 20.165 4.516 -10.338 1.00 97.25 197 VAL A O 1
ATOM 1650 N N . GLU A 1 198 ? 20.788 6.034 -11.867 1.00 98.19 198 GLU A N 1
ATOM 1651 C CA . GLU A 1 198 ? 20.276 7.200 -11.135 1.00 98.19 198 GLU A CA 1
ATOM 1652 C C . GLU A 1 198 ? 18.768 7.113 -10.840 1.00 98.19 198 GLU A C 1
ATOM 1654 O O . GLU A 1 198 ? 18.405 7.311 -9.679 1.00 98.19 198 GLU A O 1
ATOM 1659 N N . PRO A 1 199 ? 17.882 6.734 -11.790 1.00 98.31 199 PRO A N 1
ATOM 1660 C CA . PRO A 1 199 ? 16.454 6.556 -11.500 1.00 98.31 199 PRO A CA 1
ATOM 1661 C C . PRO A 1 199 ? 16.184 5.487 -10.433 1.00 98.31 199 PRO A C 1
ATOM 1663 O O . PRO A 1 199 ? 15.356 5.669 -9.539 1.00 98.31 199 PRO A O 1
ATOM 1666 N N . VAL A 1 200 ? 16.916 4.368 -10.493 1.00 97.56 200 VAL A N 1
ATOM 1667 C CA . VAL A 1 200 ? 16.793 3.276 -9.516 1.00 97.56 200 VAL A CA 1
ATOM 1668 C C . VAL A 1 200 ? 17.262 3.736 -8.138 1.00 97.56 200 VAL A C 1
ATOM 1670 O O . VAL A 1 200 ? 16.581 3.491 -7.143 1.00 97.56 200 VAL A O 1
ATOM 1673 N N . LEU A 1 201 ? 18.395 4.436 -8.075 1.00 97.88 201 LEU A N 1
ATOM 1674 C CA . LEU A 1 201 ? 18.927 4.995 -6.837 1.00 97.88 201 LEU A CA 1
ATOM 1675 C C . LEU A 1 201 ? 17.966 6.018 -6.221 1.00 97.88 201 LEU A C 1
ATOM 1677 O O . LEU A 1 201 ? 17.701 5.952 -5.023 1.00 97.88 201 LEU A O 1
ATOM 1681 N N . ALA A 1 202 ? 17.414 6.928 -7.028 1.00 97.44 202 ALA A N 1
ATOM 1682 C CA . ALA A 1 202 ? 16.459 7.935 -6.572 1.00 97.44 202 ALA A CA 1
ATOM 1683 C C . ALA A 1 202 ? 15.195 7.292 -5.982 1.00 97.44 202 ALA A C 1
ATOM 1685 O O . ALA A 1 202 ? 14.737 7.686 -4.907 1.00 97.44 202 ALA A O 1
ATOM 1686 N N . PHE A 1 203 ? 14.669 6.256 -6.640 1.00 97.06 203 PHE A N 1
ATOM 1687 C CA . PHE A 1 203 ? 13.529 5.497 -6.134 1.00 97.06 203 PHE A CA 1
ATOM 1688 C C . PHE A 1 203 ? 13.846 4.767 -4.820 1.00 97.06 203 PHE A C 1
ATOM 1690 O O . PHE A 1 203 ? 13.086 4.888 -3.860 1.00 97.06 203 PHE A O 1
ATOM 1697 N N . LEU A 1 204 ? 14.986 4.070 -4.734 1.00 96.12 204 LEU A N 1
ATOM 1698 C CA . LEU A 1 204 ? 15.419 3.399 -3.500 1.00 96.12 204 LEU A CA 1
ATOM 1699 C C . LEU A 1 204 ? 15.605 4.384 -2.343 1.00 96.12 204 LEU A C 1
ATOM 1701 O O . LEU A 1 204 ? 15.186 4.104 -1.222 1.00 96.12 204 LEU A O 1
ATOM 1705 N N . HIS A 1 205 ? 16.187 5.550 -2.612 1.00 96.19 205 HIS A N 1
ATOM 1706 C CA . HIS A 1 205 ? 16.346 6.591 -1.605 1.00 96.19 205 HIS A CA 1
ATOM 1707 C C . HIS A 1 205 ? 14.987 7.076 -1.083 1.00 96.19 205 HIS A C 1
ATOM 1709 O O . HIS A 1 205 ? 14.796 7.173 0.128 1.00 96.19 205 HIS A O 1
ATOM 1715 N N . SER A 1 206 ? 14.016 7.293 -1.975 1.00 95.81 206 SER A N 1
ATOM 1716 C CA . SER A 1 206 ? 12.654 7.681 -1.591 1.00 95.81 206 SER A CA 1
ATOM 1717 C C . SER A 1 206 ? 11.948 6.605 -0.751 1.00 95.81 206 SER A C 1
ATOM 1719 O O . SER A 1 206 ? 11.300 6.931 0.246 1.00 95.81 206 SER A O 1
ATOM 1721 N N . LEU A 1 207 ? 12.141 5.321 -1.081 1.00 93.81 207 LEU A N 1
ATOM 1722 C CA . LEU A 1 207 ? 11.652 4.203 -0.264 1.00 93.81 207 LEU A CA 1
ATOM 1723 C C . LEU A 1 207 ? 12.262 4.207 1.143 1.00 93.81 207 LEU A C 1
ATOM 1725 O O . LEU A 1 207 ? 11.547 4.025 2.127 1.00 93.81 207 LEU A O 1
ATOM 1729 N N . PHE A 1 208 ? 13.575 4.416 1.253 1.00 95.25 208 PHE A N 1
ATOM 1730 C CA . PHE A 1 208 ? 14.248 4.431 2.551 1.00 95.25 208 PHE A CA 1
ATOM 1731 C C . PHE A 1 208 ? 13.827 5.616 3.412 1.00 95.25 208 PHE A C 1
ATOM 1733 O O . PHE A 1 208 ? 13.573 5.417 4.595 1.00 95.25 208 PHE A O 1
ATOM 1740 N N . ILE A 1 209 ? 13.666 6.805 2.826 1.00 95.00 209 ILE A N 1
ATOM 1741 C CA . ILE A 1 209 ? 13.130 7.971 3.542 1.00 95.00 209 ILE A CA 1
ATOM 1742 C C . ILE A 1 209 ? 11.735 7.660 4.101 1.00 95.00 209 ILE A C 1
ATOM 1744 O O . ILE A 1 209 ? 11.494 7.879 5.284 1.00 95.00 209 ILE A O 1
ATOM 1748 N N . SER A 1 210 ? 10.840 7.082 3.290 1.00 92.81 210 SER A N 1
ATOM 1749 C CA . SER A 1 210 ? 9.487 6.714 3.736 1.00 92.81 210 SER A CA 1
ATOM 1750 C C . SER A 1 210 ? 9.498 5.701 4.892 1.00 92.81 210 SER A C 1
ATOM 1752 O O . SER A 1 210 ? 8.716 5.819 5.840 1.00 92.81 210 SER A O 1
ATOM 1754 N N . ASN A 1 211 ? 10.409 4.725 4.856 1.00 93.19 211 ASN A N 1
ATOM 1755 C CA . ASN A 1 211 ? 10.560 3.752 5.937 1.00 93.19 211 ASN A CA 1
ATOM 1756 C C . ASN A 1 211 ? 11.105 4.391 7.219 1.00 93.19 211 ASN A C 1
ATOM 1758 O O . ASN A 1 211 ? 10.583 4.112 8.296 1.00 93.19 211 ASN A O 1
ATOM 1762 N N . SER A 1 212 ? 12.119 5.253 7.114 1.00 95.94 212 SER A N 1
ATOM 1763 C CA . SER A 1 212 ? 12.666 5.980 8.266 1.00 95.94 212 SER A CA 1
ATOM 1764 C C . SER A 1 212 ? 11.606 6.863 8.921 1.00 95.94 212 SER A C 1
ATOM 1766 O O . SER A 1 212 ? 11.439 6.805 10.134 1.00 95.94 212 SER A O 1
ATOM 1768 N N . LEU A 1 213 ? 10.814 7.580 8.122 1.00 95.06 213 LEU A N 1
ATOM 1769 C CA . LEU A 1 213 ? 9.718 8.405 8.626 1.00 95.06 213 LEU A CA 1
ATOM 1770 C C . LEU A 1 213 ? 8.652 7.574 9.352 1.00 95.06 213 LEU A C 1
ATOM 1772 O O . LEU A 1 213 ? 8.153 7.972 10.397 1.00 95.06 213 LEU A O 1
ATOM 1776 N N . THR A 1 214 ? 8.347 6.371 8.854 1.00 95.12 214 THR A N 1
ATOM 1777 C CA . THR A 1 214 ? 7.433 5.449 9.553 1.00 95.12 214 THR A CA 1
ATOM 1778 C C . THR A 1 214 ? 7.965 5.077 10.943 1.00 95.12 214 THR A C 1
ATOM 1780 O O . THR A 1 214 ? 7.188 4.963 11.893 1.00 95.12 214 THR A O 1
ATOM 1783 N N . VAL A 1 215 ? 9.282 4.886 11.080 1.00 96.31 215 VAL A N 1
ATOM 1784 C CA . VAL A 1 215 ? 9.919 4.606 12.377 1.00 96.31 215 VAL A CA 1
ATOM 1785 C C . VAL A 1 215 ? 9.812 5.814 13.305 1.00 96.31 215 VAL A C 1
ATOM 1787 O O . VAL A 1 215 ? 9.456 5.629 14.465 1.00 96.31 215 VAL A O 1
ATOM 1790 N N . GLU A 1 216 ? 10.065 7.023 12.802 1.00 96.75 216 GLU A N 1
ATOM 1791 C CA . GLU A 1 216 ? 9.946 8.271 13.572 1.00 96.75 216 GLU A CA 1
ATOM 1792 C C . GLU A 1 216 ? 8.517 8.476 14.095 1.00 96.75 216 GLU A C 1
ATOM 1794 O O . GLU A 1 216 ? 8.322 8.562 15.305 1.00 96.75 216 GLU A O 1
ATOM 1799 N N . LEU A 1 217 ? 7.507 8.390 13.223 1.00 95.94 217 LEU A N 1
ATOM 1800 C CA . LEU A 1 217 ? 6.093 8.501 13.611 1.00 95.94 217 LEU A CA 1
ATOM 1801 C C . LEU A 1 217 ? 5.682 7.437 14.641 1.00 95.94 217 LEU A C 1
ATOM 1803 O O . LEU A 1 217 ? 4.959 7.704 15.601 1.00 95.94 217 LEU A O 1
ATOM 1807 N N . THR A 1 218 ? 6.178 6.207 14.482 1.00 94.12 218 THR A N 1
ATOM 1808 C CA . THR A 1 218 ? 5.914 5.134 15.454 1.00 94.12 218 THR A CA 1
ATOM 1809 C C . THR A 1 218 ? 6.572 5.421 16.804 1.00 94.12 218 THR A C 1
ATOM 1811 O O . THR A 1 218 ? 6.019 5.059 17.845 1.00 94.12 218 THR A O 1
ATOM 1814 N N . GLN A 1 219 ? 7.750 6.045 16.800 1.00 96.69 219 GLN A N 1
ATOM 1815 C CA . GLN A 1 219 ? 8.471 6.416 18.011 1.00 96.69 219 GLN A CA 1
ATOM 1816 C C . GLN A 1 219 ? 7.726 7.512 18.781 1.00 96.69 219 GLN A C 1
ATOM 1818 O O . GLN A 1 219 ? 7.576 7.390 19.999 1.00 96.69 219 GLN A O 1
ATOM 1823 N N . ASP A 1 220 ? 7.194 8.509 18.073 1.00 96.56 220 ASP A N 1
ATOM 1824 C CA . ASP A 1 220 ? 6.379 9.587 18.647 1.00 96.56 220 ASP A CA 1
ATOM 1825 C C . ASP A 1 220 ? 5.065 9.064 19.248 1.00 96.56 220 ASP A C 1
ATOM 1827 O O . ASP A 1 220 ? 4.577 9.590 20.248 1.00 96.56 220 ASP A O 1
ATOM 1831 N N . PHE A 1 221 ? 4.541 7.952 18.724 1.00 97.00 221 PHE A N 1
ATOM 1832 C CA . PHE A 1 221 ? 3.354 7.278 19.254 1.00 97.00 221 PHE A CA 1
ATOM 1833 C C . PHE A 1 221 ? 3.606 6.442 20.529 1.00 97.00 221 PHE A C 1
ATOM 1835 O O . PHE A 1 221 ? 2.668 6.069 21.247 1.00 97.00 221 PHE A O 1
ATOM 1842 N N . LEU A 1 222 ? 4.862 6.102 20.852 1.00 96.56 222 LEU A N 1
ATOM 1843 C CA . LEU A 1 222 ? 5.174 5.205 21.976 1.00 96.56 222 LEU A CA 1
ATOM 1844 C C . LEU A 1 222 ? 4.688 5.689 23.353 1.00 96.56 222 LEU A C 1
ATOM 1846 O O . LEU A 1 222 ? 4.201 4.840 24.108 1.00 96.56 222 LEU A O 1
ATOM 1850 N N . PRO A 1 223 ? 4.796 6.979 23.727 1.00 97.38 223 PRO A N 1
ATOM 1851 C CA . PRO A 1 223 ? 4.304 7.459 25.016 1.00 97.38 223 PRO A CA 1
ATOM 1852 C C . PRO A 1 223 ? 2.798 7.229 25.176 1.00 97.38 223 PRO A C 1
ATOM 1854 O O . PRO A 1 223 ? 2.364 6.687 26.194 1.00 97.38 223 PRO A O 1
ATOM 1857 N N . TYR A 1 224 ? 2.016 7.542 24.137 1.00 97.19 224 TYR A N 1
ATOM 1858 C CA . TYR A 1 224 ? 0.576 7.297 24.126 1.00 97.19 224 TYR A CA 1
ATOM 1859 C C . TYR A 1 224 ? 0.264 5.804 24.273 1.00 97.19 224 TYR A C 1
ATOM 1861 O O . TYR A 1 224 ? -0.521 5.404 25.134 1.00 97.19 224 TYR A O 1
ATOM 1869 N N . LYS A 1 225 ? 0.955 4.945 23.510 1.00 96.56 225 LYS A N 1
ATOM 1870 C CA . LYS A 1 225 ? 0.823 3.485 23.635 1.00 96.56 225 LYS A CA 1
ATOM 1871 C C . LYS A 1 225 ? 1.069 3.004 25.069 1.00 96.56 225 LYS A C 1
ATOM 1873 O O . LYS A 1 225 ? 0.318 2.159 25.558 1.00 96.56 225 LYS A O 1
ATOM 1878 N N . GLN A 1 226 ? 2.112 3.498 25.736 1.00 97.19 226 GLN A N 1
ATOM 1879 C CA . GLN A 1 226 ? 2.423 3.115 27.118 1.00 97.19 226 GLN A CA 1
ATOM 1880 C C . GLN A 1 226 ? 1.318 3.554 28.085 1.00 97.19 226 GLN A C 1
ATOM 1882 O O . GLN A 1 226 ? 0.877 2.757 28.916 1.00 97.19 226 GLN A O 1
ATOM 1887 N N . GLN A 1 227 ? 0.828 4.788 27.944 1.00 96.06 227 GLN A N 1
ATOM 1888 C CA . GLN A 1 227 ? -0.287 5.301 28.740 1.00 96.06 227 GLN A CA 1
ATOM 1889 C C . GLN A 1 227 ? -1.554 4.458 28.544 1.00 96.06 227 GLN A C 1
ATOM 1891 O O . GLN A 1 227 ? -2.182 4.046 29.523 1.00 96.06 227 GLN A O 1
ATOM 1896 N N . LEU A 1 228 ? -1.897 4.137 27.296 1.00 95.81 228 LEU A N 1
ATOM 1897 C CA . LEU A 1 228 ? -3.057 3.313 26.972 1.00 95.81 228 LEU A CA 1
ATOM 1898 C C . LEU A 1 228 ? -2.930 1.896 27.549 1.00 95.81 228 LEU A C 1
ATOM 1900 O O . LEU A 1 228 ? -3.894 1.356 28.085 1.00 95.81 228 LEU A O 1
ATOM 1904 N N . GLN A 1 229 ? -1.739 1.292 27.506 1.00 95.75 229 GLN A N 1
ATOM 1905 C CA . GLN A 1 229 ? -1.500 -0.024 28.110 1.00 95.75 229 GLN A CA 1
ATOM 1906 C C . GLN A 1 229 ? -1.743 -0.029 29.625 1.00 95.75 229 GLN A C 1
ATOM 1908 O O . GLN A 1 229 ? -2.327 -0.985 30.142 1.00 95.75 229 GLN A O 1
ATOM 1913 N N . LEU A 1 230 ? -1.326 1.030 30.326 1.00 95.56 230 LEU A N 1
ATOM 1914 C CA . LEU A 1 230 ? -1.586 1.192 31.758 1.00 95.56 230 LEU A CA 1
ATOM 1915 C C . LEU A 1 230 ? -3.081 1.388 32.037 1.00 95.56 230 LEU A C 1
ATOM 1917 O O . LEU A 1 230 ? -3.624 0.717 32.914 1.00 95.56 230 LEU A O 1
ATOM 1921 N N . SER A 1 231 ? -3.750 2.248 31.263 1.00 94.12 231 SER A N 1
ATOM 1922 C CA . SER A 1 231 ? -5.199 2.470 31.358 1.00 94.12 231 SER A CA 1
ATOM 1923 C C . SER A 1 231 ? -5.975 1.157 31.188 1.00 94.12 231 SER A C 1
ATOM 1925 O O . SER A 1 231 ? -6.705 0.753 32.091 1.00 94.12 231 SER A O 1
ATOM 1927 N N . LEU A 1 232 ? -5.697 0.396 30.123 1.00 94.56 232 LEU A N 1
ATOM 1928 C CA . LEU A 1 232 ? -6.332 -0.904 29.879 1.00 94.56 232 LEU A CA 1
ATOM 1929 C C . LEU A 1 232 ? -6.080 -1.909 31.007 1.00 94.56 232 LEU A C 1
ATOM 1931 O O . LEU A 1 232 ? -6.947 -2.729 31.319 1.00 94.56 232 LEU A O 1
ATOM 1935 N N . GLN A 1 233 ? -4.894 -1.886 31.621 1.00 95.06 233 GLN A N 1
ATOM 1936 C CA . GLN A 1 233 ? -4.612 -2.753 32.760 1.00 95.06 233 GLN A CA 1
ATOM 1937 C C . GLN A 1 233 ? -5.442 -2.362 33.989 1.00 95.06 233 GLN A C 1
ATOM 1939 O O . GLN A 1 233 ? -5.951 -3.246 34.681 1.00 95.06 233 GLN A O 1
ATOM 1944 N N . ASN A 1 234 ? -5.636 -1.065 34.229 1.00 92.75 234 ASN A N 1
ATOM 1945 C CA . ASN A 1 234 ? -6.501 -0.576 35.300 1.00 92.75 234 ASN A CA 1
ATOM 1946 C C . ASN A 1 234 ? -7.963 -0.979 35.067 1.00 92.75 234 ASN A C 1
ATOM 1948 O O . ASN A 1 234 ? -8.581 -1.513 35.988 1.00 92.75 234 ASN A O 1
ATOM 1952 N N . THR A 1 235 ? -8.482 -0.849 33.842 1.00 92.56 235 THR A N 1
ATOM 1953 C CA . THR A 1 235 ? -9.845 -1.290 33.491 1.00 92.56 235 THR A CA 1
ATOM 1954 C C . THR A 1 235 ? -10.028 -2.797 33.721 1.00 92.56 235 THR A C 1
ATOM 1956 O O . THR A 1 235 ? -11.038 -3.227 34.278 1.00 92.56 235 THR A O 1
ATOM 1959 N N . ARG A 1 236 ? -9.027 -3.631 33.385 1.00 95.25 236 ARG A N 1
ATOM 1960 C CA . ARG A 1 236 ? -9.060 -5.083 33.684 1.00 95.25 236 ARG A CA 1
ATOM 1961 C C . ARG A 1 236 ? -9.086 -5.382 35.181 1.00 95.25 236 ARG A C 1
ATOM 1963 O O . ARG A 1 236 ? -9.791 -6.302 35.609 1.00 95.25 236 ARG A O 1
ATOM 1970 N N . ASN A 1 237 ? -8.308 -4.639 35.965 1.00 94.94 237 ASN A N 1
ATOM 1971 C CA . ASN A 1 237 ? -8.281 -4.799 37.415 1.00 94.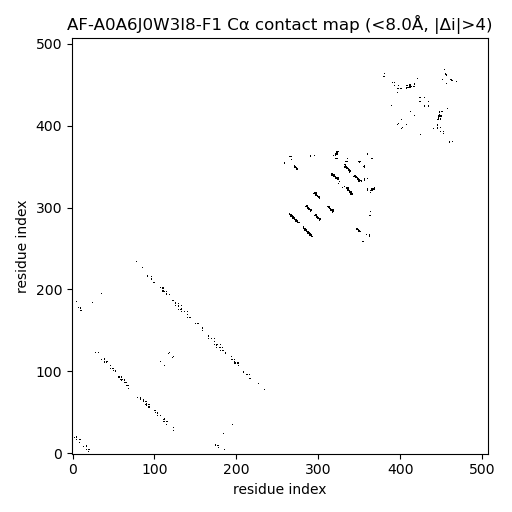94 237 ASN A CA 1
ATOM 1972 C C . ASN A 1 237 ? -9.633 -4.394 38.018 1.00 94.94 237 ASN A C 1
ATOM 1974 O O . ASN A 1 237 ? -10.186 -5.153 38.810 1.00 94.94 237 ASN A O 1
ATOM 1978 N N . HIS A 1 238 ? -10.202 -3.267 37.574 1.00 92.12 238 HIS A N 1
ATOM 1979 C CA . HIS A 1 238 ? -11.522 -2.807 38.004 1.00 92.12 238 HIS A CA 1
ATOM 1980 C C . HIS A 1 238 ? -12.603 -3.847 37.699 1.00 92.12 238 HIS A C 1
ATOM 1982 O O . HIS A 1 238 ? -13.301 -4.284 38.610 1.00 92.12 238 HIS A O 1
ATOM 1988 N N . PHE A 1 239 ? -12.656 -4.348 36.459 1.00 94.38 239 PHE A N 1
ATOM 1989 C CA . PHE A 1 239 ? -13.578 -5.418 36.073 1.00 94.38 239 PHE A CA 1
ATOM 1990 C C . PHE A 1 239 ? -13.458 -6.655 36.972 1.00 94.38 239 PHE A C 1
ATOM 1992 O O . PHE A 1 239 ? -14.470 -7.234 37.365 1.00 94.38 239 PHE A O 1
ATOM 1999 N N . SER A 1 240 ? -12.230 -7.070 37.299 1.00 95.62 240 SER A N 1
ATOM 2000 C CA . SER A 1 240 ? -12.001 -8.249 38.139 1.00 95.62 240 SER A CA 1
ATOM 2001 C C . SER A 1 240 ? -12.587 -8.057 39.539 1.00 95.62 240 SER A C 1
ATOM 2003 O O . SER A 1 240 ? -13.323 -8.934 39.996 1.00 95.62 240 SER A O 1
ATOM 2005 N N . SER A 1 241 ? -12.355 -6.896 40.160 1.00 94.50 241 SER A N 1
ATOM 2006 C CA . SER A 1 241 ? -12.929 -6.542 41.465 1.00 94.50 241 SER A CA 1
ATOM 2007 C C . SER A 1 241 ? -14.456 -6.447 41.418 1.00 94.50 241 SER A C 1
ATOM 2009 O O . SER A 1 241 ? -15.138 -7.103 42.204 1.00 94.50 241 SER A O 1
ATOM 2011 N N . THR A 1 242 ? -15.021 -5.715 40.449 1.00 94.31 242 THR A N 1
ATOM 2012 C CA . THR A 1 242 ? -16.480 -5.575 40.305 1.00 94.31 242 THR A CA 1
ATOM 2013 C C . THR A 1 242 ? -17.147 -6.929 40.074 1.00 94.31 242 THR A C 1
ATOM 2015 O O . THR A 1 242 ? -18.226 -7.194 40.600 1.00 94.31 242 THR A O 1
ATOM 2018 N N . ARG A 1 243 ? -16.514 -7.830 39.314 1.00 96.44 243 ARG A N 1
ATOM 2019 C CA . ARG A 1 243 ? -17.029 -9.187 39.094 1.00 96.44 243 ARG A CA 1
ATOM 2020 C C . ARG A 1 243 ? -17.090 -9.996 40.387 1.00 96.44 243 ARG A C 1
ATOM 2022 O O . ARG A 1 243 ? -18.069 -10.711 40.592 1.00 96.44 243 ARG A O 1
ATOM 2029 N N . GLU A 1 244 ? -16.069 -9.904 41.235 1.00 95.56 244 GLU A N 1
ATOM 2030 C CA . GLU A 1 244 ? -16.057 -10.576 42.539 1.00 95.56 244 GLU A CA 1
ATOM 2031 C C . GLU A 1 244 ? -17.170 -10.043 43.449 1.00 95.56 244 GLU A C 1
ATOM 2033 O O . GLU A 1 244 ? -17.955 -10.832 43.981 1.00 95.56 244 GLU A O 1
ATOM 2038 N N . GLU A 1 245 ? -17.321 -8.720 43.532 1.00 95.38 245 GLU A N 1
ATOM 2039 C CA . GLU A 1 245 ? -18.395 -8.073 44.296 1.00 95.38 245 GLU A CA 1
ATOM 2040 C C . GLU A 1 245 ? -19.792 -8.457 43.778 1.00 95.38 245 GLU A C 1
ATOM 2042 O O . GLU A 1 245 ? -20.699 -8.747 44.565 1.00 95.38 245 GLU A O 1
ATOM 2047 N N . MET A 1 246 ? -19.973 -8.512 42.452 1.00 95.31 246 MET A N 1
ATOM 2048 C CA . MET A 1 246 ? -21.227 -8.939 41.823 1.00 95.31 246 MET A CA 1
ATOM 2049 C C . MET A 1 246 ? -21.562 -10.398 42.145 1.00 95.31 246 MET A C 1
ATOM 2051 O O . MET A 1 246 ? -22.718 -10.709 42.444 1.00 95.31 246 MET A O 1
ATOM 2055 N N . GLU A 1 247 ? -20.580 -11.302 42.111 1.00 95.12 247 GLU A N 1
ATOM 2056 C CA . GLU A 1 247 ? -20.800 -12.703 42.483 1.00 95.12 247 GLU A CA 1
ATOM 2057 C C . GLU A 1 247 ? -21.117 -12.850 43.979 1.00 95.12 247 GLU A C 1
ATOM 2059 O O . GLU A 1 247 ? -22.022 -13.612 44.338 1.00 95.12 247 GLU A O 1
ATOM 2064 N N . GLU A 1 248 ? -20.468 -12.078 44.855 1.00 94.00 248 GLU A N 1
ATOM 2065 C CA . GLU A 1 248 ? -20.794 -12.063 46.283 1.00 94.00 248 GLU A CA 1
ATOM 2066 C C . GLU A 1 248 ? -22.212 -11.526 46.536 1.00 94.00 248 GLU A C 1
ATOM 2068 O O . GLU A 1 248 ? -22.991 -12.131 47.278 1.00 94.00 248 GLU A O 1
ATOM 2073 N N . LEU A 1 249 ? -22.593 -10.415 45.898 1.00 93.50 249 LEU A N 1
ATOM 2074 C CA . LEU A 1 249 ? -23.941 -9.851 45.998 1.00 93.50 249 LEU A CA 1
ATOM 2075 C C . LEU A 1 249 ? -24.999 -10.845 45.509 1.00 93.50 249 LEU A C 1
ATOM 2077 O O . LEU A 1 249 ? -25.989 -11.093 46.197 1.00 93.50 249 LEU A O 1
ATOM 2081 N N . LYS A 1 250 ? -24.771 -11.465 44.352 1.00 92.75 250 LYS A N 1
ATOM 2082 C CA . LYS A 1 250 ? -25.641 -12.503 43.790 1.00 92.75 250 LYS A CA 1
ATOM 2083 C C . LYS A 1 250 ? -25.779 -13.697 44.731 1.00 92.75 250 LYS A C 1
ATOM 2085 O O . LYS A 1 250 ? -26.884 -14.217 44.886 1.00 92.75 250 LYS A O 1
ATOM 2090 N N . LYS A 1 251 ? -24.691 -14.135 45.371 1.00 93.12 251 LYS A N 1
ATOM 2091 C CA . LYS A 1 251 ? -24.731 -15.209 46.373 1.00 93.12 251 LYS A CA 1
ATOM 2092 C C . LYS A 1 251 ? -25.578 -14.804 47.581 1.00 93.12 251 LYS A C 1
ATOM 2094 O O . LYS A 1 251 ? -26.500 -15.537 47.933 1.00 93.12 251 LYS A O 1
ATOM 2099 N N . ARG A 1 252 ? -25.348 -13.610 48.138 1.00 89.38 252 ARG A N 1
ATOM 2100 C CA . ARG A 1 252 ? -26.146 -13.067 49.253 1.00 89.38 252 ARG A CA 1
ATOM 2101 C C . ARG A 1 252 ? -27.634 -12.980 48.907 1.00 89.38 252 ARG A C 1
ATOM 2103 O O . ARG A 1 252 ? -28.468 -13.386 49.709 1.00 89.38 252 ARG A O 1
ATOM 2110 N N . MET A 1 253 ? -27.973 -12.534 47.697 1.00 86.00 253 MET A N 1
ATOM 2111 C CA . MET A 1 253 ? -29.365 -12.450 47.234 1.00 86.00 253 MET A CA 1
ATOM 2112 C C . MET A 1 253 ? -30.035 -13.820 47.072 1.00 86.00 253 MET A C 1
ATOM 2114 O O . MET A 1 253 ? -31.237 -13.936 47.295 1.00 86.00 253 MET A O 1
ATOM 2118 N N . LYS A 1 254 ? -29.284 -14.874 46.723 1.00 86.12 254 LYS A N 1
ATOM 2119 C CA . LYS A 1 254 ? -29.812 -16.251 46.678 1.00 86.12 254 LYS A CA 1
ATOM 2120 C C . LYS A 1 254 ? -30.096 -16.827 48.065 1.00 86.12 254 LYS A C 1
ATOM 2122 O O . LYS A 1 254 ? -30.987 -17.660 48.199 1.00 86.12 254 LYS A O 1
ATOM 2127 N N . GLU A 1 255 ? -29.316 -16.426 49.063 1.00 83.75 255 GLU A N 1
ATOM 2128 C CA . GLU A 1 255 ? -29.421 -16.915 50.443 1.00 83.75 255 GLU A CA 1
ATOM 2129 C C . GLU A 1 255 ? -30.430 -16.103 51.282 1.00 83.75 255 GLU A C 1
ATOM 2131 O O . GLU A 1 255 ? -30.899 -16.581 52.317 1.00 83.75 255 GLU A O 1
ATOM 2136 N N . ALA A 1 256 ? -30.806 -14.899 50.836 1.00 75.12 256 ALA A N 1
ATOM 2137 C CA . ALA A 1 256 ? -31.761 -14.037 51.524 1.00 75.12 256 ALA A CA 1
ATOM 2138 C C . ALA A 1 256 ? -33.181 -14.658 51.577 1.00 75.12 256 ALA A C 1
ATOM 2140 O O . ALA A 1 256 ? -33.706 -15.108 50.552 1.00 75.12 256 ALA A O 1
ATOM 2141 N N . PRO A 1 257 ? -33.860 -14.662 52.745 1.00 65.62 257 PRO A N 1
ATOM 2142 C CA . PRO A 1 257 ? -35.251 -15.099 52.846 1.00 65.62 257 PRO A CA 1
ATOM 2143 C C . PRO A 1 257 ? -36.171 -14.287 51.918 1.00 65.62 257 PRO A C 1
ATOM 2145 O O . PRO A 1 257 ? -36.115 -13.060 51.907 1.00 65.62 257 PRO A O 1
ATOM 2148 N N . GLN A 1 258 ? -37.108 -14.948 51.222 1.00 59.78 258 GLN A N 1
ATOM 2149 C CA . GLN A 1 258 ? -38.100 -14.307 50.327 1.00 59.78 258 GLN A CA 1
ATOM 2150 C C . GLN A 1 258 ? -38.990 -13.241 51.006 1.00 59.78 258 GLN A C 1
ATOM 2152 O O . GLN A 1 258 ? -39.773 -12.568 50.343 1.00 59.78 258 GLN A O 1
ATOM 2157 N N . THR A 1 259 ? -38.905 -13.094 52.329 1.00 56.53 259 THR A N 1
ATOM 2158 C CA . THR A 1 259 ? -39.639 -12.113 53.137 1.00 56.53 259 THR A CA 1
ATOM 2159 C C . THR A 1 259 ? -38.782 -10.928 53.588 1.00 56.53 259 THR A C 1
ATOM 2161 O O . THR A 1 259 ? -39.192 -10.225 54.511 1.00 56.53 259 THR A O 1
ATOM 2164 N N . CYS A 1 260 ? -37.604 -10.702 52.998 1.00 48.72 260 CYS A N 1
ATOM 2165 C CA . CYS A 1 260 ? -36.779 -9.523 53.268 1.00 48.72 260 CYS A CA 1
ATOM 2166 C C . CYS A 1 260 ? -37.499 -8.233 52.836 1.00 48.72 260 CYS A C 1
ATOM 2168 O O . CYS A 1 260 ? -37.251 -7.686 51.767 1.00 48.72 260 CYS A O 1
ATOM 2170 N N . LYS A 1 261 ? -38.386 -7.723 53.697 1.00 55.31 261 LYS A N 1
ATOM 2171 C CA . LYS A 1 261 ? -38.676 -6.292 53.760 1.00 55.31 261 LYS A CA 1
ATOM 2172 C C . LYS A 1 261 ? -37.392 -5.590 54.200 1.00 55.31 261 LYS A C 1
ATOM 2174 O O . LYS A 1 261 ? -36.801 -5.985 55.206 1.00 55.31 261 LYS A O 1
ATOM 2179 N N . LEU A 1 262 ? -37.003 -4.529 53.500 1.00 51.38 262 LEU A N 1
ATOM 2180 C CA . LEU A 1 262 ? -36.178 -3.490 54.106 1.00 51.38 262 LEU A CA 1
ATOM 2181 C C . LEU A 1 262 ? -37.047 -2.818 55.188 1.00 51.38 262 LEU A C 1
ATOM 2183 O O . LEU A 1 262 ? -38.133 -2.327 54.866 1.00 51.38 262 LEU A O 1
ATOM 2187 N N . PRO A 1 263 ? -36.661 -2.848 56.475 1.00 46.66 263 PRO A N 1
ATOM 2188 C CA . PRO A 1 263 ? -37.424 -2.178 57.521 1.00 46.66 263 PRO A CA 1
ATOM 2189 C C . PRO A 1 263 ? -37.540 -0.680 57.202 1.00 46.66 263 PRO A C 1
ATOM 2191 O O . PRO A 1 263 ? -36.524 -0.021 57.005 1.00 46.66 263 PRO A O 1
ATOM 2194 N N . GLY A 1 264 ? -38.764 -0.143 57.158 1.00 55.31 264 GLY A N 1
ATOM 2195 C CA . GLY A 1 264 ? -39.006 1.299 57.020 1.00 55.31 264 GLY A CA 1
ATOM 2196 C C . GLY A 1 264 ? -39.367 1.824 55.625 1.00 55.31 264 GLY A C 1
ATOM 2197 O O . GLY A 1 264 ? -39.512 3.034 55.492 1.00 55.31 264 GLY A O 1
ATOM 2198 N N . GLN A 1 265 ? -39.559 0.982 54.600 1.00 60.66 265 GLN A N 1
ATOM 2199 C CA . GLN A 1 265 ? -40.109 1.471 53.326 1.00 60.66 265 GLN A CA 1
ATOM 2200 C C . GLN A 1 265 ? -41.618 1.789 53.456 1.00 60.66 265 GLN A C 1
ATOM 2202 O O . GLN A 1 265 ? -42.383 0.912 53.873 1.00 60.66 265 GLN A O 1
ATOM 2207 N N . PRO A 1 266 ? -42.069 3.015 53.105 1.00 66.94 266 PRO A N 1
ATOM 2208 C CA . PRO A 1 266 ? -43.484 3.409 53.137 1.00 66.94 266 PRO A CA 1
ATOM 2209 C C . PRO A 1 266 ? -44.295 2.789 51.990 1.00 66.94 266 PRO A C 1
ATOM 2211 O O . PRO A 1 266 ? -45.518 2.940 51.941 1.00 66.94 266 PRO A O 1
ATOM 2214 N N . THR A 1 267 ? -43.623 2.088 51.078 1.00 80.69 267 THR A N 1
ATOM 2215 C CA . THR A 1 267 ? -44.195 1.473 49.889 1.00 80.69 267 THR A CA 1
ATOM 2216 C C . THR A 1 267 ? -44.117 -0.052 49.963 1.00 80.69 267 THR A C 1
ATOM 2218 O O . THR A 1 267 ? -43.127 -0.626 50.418 1.00 80.69 267 THR A O 1
ATOM 2221 N N . ILE A 1 268 ? -45.180 -0.730 49.529 1.00 88.75 268 ILE A N 1
ATOM 2222 C CA . ILE A 1 268 ? -45.168 -2.173 49.261 1.00 88.75 268 ILE A CA 1
ATOM 2223 C C . ILE A 1 268 ? -45.473 -2.398 47.787 1.00 88.75 268 ILE A C 1
ATOM 2225 O O . ILE A 1 268 ? -46.382 -1.784 47.230 1.00 88.75 268 ILE A O 1
ATOM 2229 N N . GLU A 1 269 ? -44.727 -3.302 47.167 1.00 90.81 269 GLU A N 1
ATOM 2230 C CA . GLU A 1 269 ? -44.924 -3.659 45.772 1.00 90.81 269 GLU A CA 1
ATOM 2231 C C . GLU A 1 269 ? -44.916 -5.169 45.552 1.00 90.81 269 GLU A C 1
ATOM 2233 O O . GLU A 1 269 ? -44.344 -5.945 46.324 1.00 90.81 269 GLU A O 1
ATOM 2238 N N . GLY A 1 270 ? -45.604 -5.600 44.500 1.00 90.75 270 GLY A N 1
ATOM 2239 C CA . GLY A 1 270 ? -45.633 -6.994 44.093 1.00 90.75 270 GLY A CA 1
ATOM 2240 C C . GLY A 1 270 ? -46.894 -7.372 43.334 1.00 90.75 270 GLY A C 1
ATOM 2241 O O . GLY A 1 270 ? -47.798 -6.570 43.110 1.00 90.75 270 GLY A O 1
ATOM 2242 N N . TYR A 1 271 ? -46.960 -8.638 42.933 1.00 92.50 271 TYR A N 1
ATOM 2243 C CA . TYR A 1 271 ? -48.083 -9.142 42.154 1.00 92.50 271 TYR A CA 1
ATOM 2244 C C . TYR A 1 271 ? -49.289 -9.481 43.031 1.00 92.50 271 TYR A C 1
ATOM 2246 O O . TYR A 1 271 ? -49.168 -10.234 44.002 1.00 92.50 271 TYR A O 1
ATOM 2254 N N . LEU A 1 272 ? -50.460 -9.005 42.615 1.00 94.00 272 LEU A N 1
ATOM 2255 C CA . LEU A 1 272 ? -51.761 -9.380 43.162 1.00 94.00 272 LEU A CA 1
ATOM 2256 C C . LEU A 1 272 ? -52.691 -9.813 42.028 1.00 94.00 272 LEU A C 1
ATOM 2258 O O . LEU A 1 272 ? -52.569 -9.356 40.891 1.00 94.00 272 LEU A O 1
ATOM 2262 N N . TYR A 1 273 ? -53.632 -10.699 42.340 1.00 93.50 273 TYR A N 1
ATOM 2263 C CA . TYR A 1 273 ? -54.714 -11.044 41.422 1.00 93.50 273 TYR A CA 1
ATOM 2264 C C . TYR A 1 273 ? -55.994 -10.349 41.855 1.00 93.50 273 TYR A C 1
ATOM 2266 O O . TYR A 1 273 ? -56.388 -10.448 43.014 1.00 93.50 273 TYR A O 1
ATOM 2274 N N . THR A 1 274 ? -56.661 -9.693 40.919 1.00 92.31 274 THR A N 1
ATOM 2275 C CA . THR A 1 274 ? -57.908 -8.973 41.173 1.00 92.31 274 THR A CA 1
ATOM 2276 C C . THR A 1 274 ? -59.075 -9.753 40.610 1.00 92.31 274 THR A C 1
ATOM 2278 O O . THR A 1 274 ? -59.013 -10.236 39.478 1.00 92.31 274 THR A O 1
ATOM 2281 N N . GLN A 1 275 ? -60.141 -9.871 41.393 1.00 90.38 275 GLN A N 1
ATOM 2282 C CA . GLN A 1 275 ? -61.385 -10.470 40.941 1.00 90.38 275 GLN A CA 1
ATOM 2283 C C . GLN A 1 275 ? -62.129 -9.495 40.021 1.00 90.38 275 GLN A C 1
ATOM 2285 O O . GLN A 1 275 ? -62.643 -8.474 40.479 1.00 90.38 275 GLN A O 1
ATOM 2290 N N . GLU A 1 276 ? -62.244 -9.836 38.740 1.00 86.81 276 GLU A N 1
ATOM 2291 C CA . GLU A 1 276 ? -63.065 -9.098 37.785 1.00 86.81 276 GLU A CA 1
ATOM 2292 C C . GLU A 1 276 ? -64.340 -9.871 37.451 1.00 86.81 276 GLU A C 1
ATOM 2294 O O . GLU A 1 276 ? -64.359 -11.100 37.349 1.00 86.81 276 GLU A O 1
ATOM 2299 N N . LYS A 1 277 ? -65.442 -9.138 37.296 1.00 81.19 277 LYS A N 1
ATOM 2300 C CA . LYS A 1 277 ? -66.730 -9.696 36.882 1.00 81.19 277 LYS A CA 1
ATOM 2301 C C . LYS A 1 277 ? -66.959 -9.342 35.420 1.00 81.19 277 LYS A C 1
ATOM 2303 O O . LYS A 1 277 ? -66.980 -8.164 35.072 1.00 81.19 277 LYS A O 1
ATOM 2308 N N . TRP A 1 278 ? -67.173 -10.350 34.583 1.00 76.38 278 TRP A N 1
ATOM 2309 C CA . TRP A 1 278 ? -67.553 -10.185 33.179 1.00 76.38 278 TRP A CA 1
ATOM 2310 C C . TRP A 1 278 ? -68.916 -10.843 32.921 1.00 76.38 278 TRP A C 1
ATOM 2312 O O . TRP A 1 278 ? -69.454 -11.542 33.777 1.00 76.38 278 TRP A O 1
ATOM 2322 N N . ALA A 1 279 ? -69.493 -10.619 31.737 1.00 71.69 279 ALA A N 1
ATOM 2323 C CA . ALA A 1 279 ? -70.888 -10.959 31.422 1.00 71.69 279 ALA A CA 1
ATOM 2324 C C . ALA A 1 279 ? -71.288 -12.436 31.650 1.00 71.69 279 ALA A C 1
ATOM 2326 O O . ALA A 1 279 ? -72.469 -12.717 31.825 1.00 71.69 279 ALA A O 1
ATOM 2327 N N . LEU A 1 280 ? -70.330 -13.372 31.657 1.00 69.69 280 LEU A N 1
ATOM 2328 C CA . LEU A 1 280 ? -70.573 -14.816 31.796 1.00 69.69 280 LEU A CA 1
ATOM 2329 C C . LEU A 1 280 ? -69.832 -15.463 32.981 1.00 69.69 280 LEU A C 1
ATOM 2331 O O . LEU A 1 280 ? -69.824 -16.686 33.097 1.00 69.69 280 LEU A O 1
ATOM 2335 N N . GLY A 1 281 ? -69.195 -14.682 33.862 1.00 79.31 281 GLY A N 1
ATOM 2336 C CA . GLY A 1 281 ? -68.487 -15.256 35.007 1.00 79.31 281 GLY A CA 1
ATOM 2337 C C . GLY A 1 281 ? -67.491 -14.328 35.694 1.00 79.31 281 GLY A C 1
ATOM 2338 O O . GLY A 1 281 ? -67.434 -13.125 35.450 1.00 79.31 281 GLY A O 1
ATOM 2339 N N . ILE A 1 282 ? -66.702 -14.927 36.583 1.00 84.12 282 ILE A N 1
ATOM 2340 C CA . ILE A 1 282 ? -65.654 -14.266 37.359 1.00 84.12 282 ILE A CA 1
ATOM 2341 C C . ILE A 1 282 ? -64.297 -14.679 36.796 1.00 84.12 282 ILE A C 1
ATOM 2343 O O . ILE A 1 282 ? -64.037 -15.870 36.618 1.00 84.12 282 ILE A O 1
ATOM 2347 N N . SER A 1 283 ? -63.418 -13.711 36.580 1.00 86.62 283 SER A N 1
ATOM 2348 C CA . SER A 1 283 ? -62.024 -13.931 36.211 1.00 86.62 283 SER A CA 1
ATOM 2349 C C . SER A 1 283 ? -61.084 -13.346 37.259 1.00 86.62 283 SER A C 1
ATOM 2351 O O . SER A 1 283 ? -61.470 -12.526 38.091 1.00 86.62 283 SER A O 1
ATOM 2353 N N . TRP A 1 284 ? -59.841 -13.815 37.243 1.00 88.69 284 TRP A N 1
ATOM 2354 C CA . TRP A 1 284 ? -58.773 -13.290 38.083 1.00 88.69 284 TRP A CA 1
ATOM 2355 C C . TRP A 1 284 ? -57.690 -12.746 37.174 1.00 88.69 284 TRP A C 1
ATOM 2357 O O . TRP A 1 284 ? -57.091 -13.505 36.414 1.00 88.69 284 TRP A O 1
ATOM 2367 N N . VAL A 1 285 ? -57.468 -11.440 37.239 1.00 89.56 285 VAL A N 1
ATOM 2368 C CA . VAL A 1 285 ? -56.505 -10.745 36.385 1.00 89.56 285 VAL A CA 1
ATOM 2369 C C . VAL A 1 285 ? -55.281 -10.391 37.215 1.00 89.56 285 VAL A C 1
ATOM 2371 O O . VAL A 1 285 ? -55.408 -9.911 38.343 1.00 89.56 285 VAL A O 1
ATOM 2374 N N . LYS A 1 286 ? -54.091 -10.665 36.676 1.00 92.12 286 LYS A N 1
ATOM 2375 C CA . LYS A 1 286 ? -52.823 -10.400 37.354 1.00 92.12 286 LYS A CA 1
ATOM 2376 C C . LYS A 1 286 ? -52.400 -8.944 37.157 1.00 92.12 286 LYS A C 1
ATOM 2378 O O . LYS A 1 286 ? -52.190 -8.502 36.025 1.00 92.12 286 LYS A O 1
ATOM 2383 N N . TYR A 1 287 ? -52.192 -8.243 38.266 1.00 92.25 287 TYR A N 1
ATOM 2384 C CA . TYR A 1 287 ? -51.659 -6.885 38.302 1.00 92.25 287 TYR A CA 1
ATOM 2385 C C . TYR A 1 287 ? -50.316 -6.856 39.032 1.00 92.25 287 TYR A C 1
ATOM 2387 O O . TYR A 1 287 ? -50.105 -7.591 40.002 1.00 92.25 287 TYR A O 1
ATOM 2395 N N . TYR A 1 288 ? -49.406 -6.002 38.567 1.00 92.38 288 TYR A N 1
ATOM 2396 C CA . TYR A 1 288 ? -48.321 -5.495 39.397 1.00 92.38 288 TYR A CA 1
ATOM 2397 C C . TYR A 1 288 ? -48.858 -4.304 40.185 1.00 92.38 288 TYR A C 1
ATOM 2399 O O . TYR A 1 288 ? -49.341 -3.340 39.590 1.00 92.38 288 TYR A O 1
ATOM 2407 N N . CYS A 1 289 ? -48.834 -4.407 41.507 1.00 93.06 289 CYS A N 1
ATOM 2408 C CA . CYS A 1 289 ? -49.409 -3.416 42.398 1.00 93.06 289 CYS A CA 1
ATOM 2409 C C . CYS A 1 289 ? -48.304 -2.713 43.178 1.00 93.06 289 CYS A C 1
ATOM 2411 O O . CYS A 1 289 ? -47.397 -3.374 43.685 1.00 93.06 289 CYS A O 1
ATOM 2413 N N . GLN A 1 290 ? -48.428 -1.399 43.323 1.00 92.62 290 GLN A N 1
ATOM 2414 C CA . GLN A 1 290 ? -47.587 -0.567 44.178 1.00 92.62 290 GLN A CA 1
ATOM 2415 C C . GLN A 1 290 ? -48.501 0.240 45.093 1.00 92.62 290 GLN A C 1
ATOM 2417 O O . GLN A 1 290 ? -49.421 0.898 44.618 1.00 92.62 290 GLN A O 1
ATOM 2422 N N . TYR A 1 291 ? -48.297 0.143 46.403 1.00 92.31 291 TYR A N 1
ATOM 2423 C CA . TYR A 1 291 ? -49.060 0.904 47.386 1.00 92.31 291 TYR A CA 1
ATOM 2424 C C . TYR A 1 291 ? -48.140 1.810 48.181 1.00 92.31 291 TYR A C 1
ATOM 2426 O O . TYR A 1 291 ? -47.189 1.325 48.792 1.00 92.31 291 TYR A O 1
ATOM 2434 N N . GLU A 1 292 ? -48.468 3.094 48.215 1.00 91.75 292 GLU A N 1
ATOM 2435 C CA . GLU A 1 292 ? -47.779 4.107 49.002 1.00 91.75 292 GLU A CA 1
ATOM 2436 C C . GLU A 1 292 ? -48.613 4.482 50.228 1.00 91.75 292 GLU A C 1
ATOM 2438 O O . GLU A 1 292 ? -49.731 4.990 50.121 1.00 91.75 292 GLU A O 1
ATOM 2443 N N . LYS A 1 293 ? -48.073 4.220 51.423 1.00 87.06 293 LYS A N 1
ATOM 2444 C CA . LYS A 1 293 ? -48.811 4.383 52.680 1.00 87.06 293 LYS A CA 1
ATOM 2445 C C . LYS A 1 293 ? -49.134 5.840 53.008 1.00 87.06 293 LYS A C 1
ATOM 2447 O O . LYS A 1 293 ? -50.203 6.101 53.555 1.00 87.06 293 LYS A O 1
ATOM 2452 N N . GLU A 1 294 ? -48.236 6.769 52.685 1.00 87.88 294 GLU A N 1
ATOM 2453 C CA . GLU A 1 294 ? -48.394 8.196 53.002 1.00 87.88 294 GLU A CA 1
ATOM 2454 C C . GLU A 1 294 ? -49.567 8.820 52.243 1.00 87.88 294 GLU A C 1
ATOM 2456 O O . GLU A 1 294 ? -50.396 9.512 52.835 1.00 87.88 294 GLU A O 1
ATOM 2461 N N . THR A 1 295 ? -49.681 8.510 50.952 1.00 89.56 295 THR A N 1
ATOM 2462 C CA . THR A 1 295 ? -50.753 9.009 50.081 1.00 89.56 295 THR A CA 1
ATOM 2463 C C . THR A 1 295 ? -51.977 8.090 50.052 1.00 89.56 295 THR A C 1
ATOM 2465 O O . THR A 1 295 ? -53.038 8.492 49.580 1.00 89.56 295 THR A O 1
ATOM 2468 N N . LYS A 1 296 ? -51.859 6.867 50.593 1.00 91.69 296 LYS A N 1
ATOM 2469 C CA . LYS A 1 296 ? -52.842 5.773 50.489 1.00 91.69 296 LYS A CA 1
ATOM 2470 C C . LYS A 1 296 ? -53.176 5.404 49.042 1.00 91.69 296 LYS A C 1
ATOM 2472 O O . LYS A 1 296 ? -54.271 4.906 48.770 1.00 91.69 296 LYS A O 1
ATOM 2477 N N . THR A 1 297 ? -52.241 5.635 48.127 1.00 93.12 297 THR A N 1
ATOM 2478 C CA . THR A 1 297 ? -52.430 5.396 46.694 1.00 93.12 297 THR A CA 1
ATOM 2479 C C . THR A 1 297 ? -51.991 3.982 46.343 1.00 93.12 297 THR A C 1
ATOM 2481 O O . THR A 1 297 ? -50.879 3.574 46.666 1.00 93.12 297 THR A O 1
ATOM 2484 N N . LEU A 1 298 ? -52.873 3.228 45.692 1.00 93.56 298 LEU A N 1
ATOM 2485 C CA . LEU A 1 298 ? -52.616 1.923 45.097 1.00 93.56 298 LEU A CA 1
ATOM 2486 C C . LEU A 1 298 ? -52.610 2.065 43.572 1.00 93.56 298 LEU A C 1
ATOM 2488 O O . LEU A 1 298 ? -53.669 2.234 42.971 1.00 93.56 298 LEU A O 1
ATOM 2492 N N . THR A 1 299 ? -51.442 1.926 42.955 1.00 93.25 299 THR A N 1
ATOM 2493 C CA . THR A 1 299 ? -51.275 1.863 41.499 1.00 93.25 299 THR A CA 1
ATOM 2494 C C . THR A 1 299 ? -51.277 0.408 41.047 1.00 93.25 299 THR A C 1
ATOM 2496 O O . THR A 1 299 ? -50.522 -0.415 41.567 1.00 93.25 299 THR A O 1
ATOM 2499 N N . MET A 1 300 ? -52.132 0.070 40.081 1.00 92.00 300 MET A N 1
ATOM 2500 C CA . MET A 1 300 ? -52.284 -1.288 39.553 1.00 92.00 300 MET A CA 1
ATOM 2501 C C . MET A 1 300 ? -52.009 -1.323 38.049 1.00 92.00 300 MET A C 1
ATOM 2503 O O . MET A 1 300 ? -52.762 -0.748 37.262 1.00 92.00 300 MET A O 1
ATOM 2507 N N . THR A 1 301 ? -50.979 -2.063 37.640 1.00 91.25 301 THR A N 1
ATOM 2508 C CA . THR A 1 301 ? -50.561 -2.199 36.235 1.00 91.25 301 THR A CA 1
ATOM 2509 C C . THR A 1 301 ? -50.845 -3.617 35.723 1.00 91.25 301 THR A C 1
ATOM 2511 O O . THR A 1 301 ? -50.313 -4.580 36.285 1.00 91.25 301 THR A O 1
ATOM 2514 N N . PRO A 1 302 ? -51.695 -3.800 34.695 1.00 88.38 302 PRO A N 1
ATOM 2515 C CA . PRO A 1 302 ? -52.055 -5.128 34.192 1.00 88.38 302 PRO A CA 1
ATOM 2516 C C . PRO A 1 302 ? -50.875 -5.816 33.484 1.00 88.38 302 PRO A C 1
ATOM 2518 O O . PRO A 1 302 ? -50.192 -5.194 32.674 1.00 88.38 302 PRO A O 1
ATOM 2521 N N . MET A 1 303 ? -50.657 -7.112 33.753 1.00 81.44 303 MET A N 1
ATOM 2522 C CA . MET A 1 303 ? -49.565 -7.893 33.135 1.00 81.44 303 MET A CA 1
ATOM 2523 C C . MET A 1 303 ? -50.004 -8.745 31.935 1.00 81.44 303 MET A C 1
ATOM 2525 O O . MET A 1 303 ? -49.220 -8.947 31.010 1.00 81.44 303 MET A O 1
ATOM 2529 N N . ASP A 1 304 ? -51.241 -9.251 31.929 1.00 68.62 304 ASP A N 1
ATOM 2530 C CA . ASP A 1 304 ? -51.726 -10.143 30.868 1.00 68.62 304 ASP A CA 1
ATOM 2531 C C . ASP A 1 304 ? -52.204 -9.340 29.646 1.00 68.62 304 ASP A C 1
ATOM 2533 O O . ASP A 1 304 ? -53.374 -8.977 29.515 1.00 68.62 304 ASP A O 1
ATOM 2537 N N . GLN A 1 305 ? -51.282 -9.068 28.722 1.00 58.53 305 GLN A N 1
ATOM 2538 C CA . GLN A 1 305 ? -51.576 -8.433 27.438 1.00 58.53 305 GLN A CA 1
ATOM 2539 C C . GLN A 1 305 ? -51.990 -9.498 26.412 1.00 58.53 305 GLN A C 1
ATOM 2541 O O . GLN A 1 305 ? -51.147 -10.167 25.815 1.00 58.53 305 GLN A O 1
ATOM 2546 N N . LYS A 1 306 ? -53.296 -9.671 26.167 1.00 57.22 306 LYS A N 1
ATOM 2547 C CA . LYS A 1 306 ? -53.741 -10.375 24.951 1.00 57.22 306 LYS A CA 1
ATOM 2548 C C . LYS A 1 306 ? -53.550 -9.442 23.745 1.00 57.22 306 LYS A C 1
ATOM 2550 O O . LYS A 1 306 ? -54.045 -8.312 23.800 1.00 57.22 306 LYS A O 1
ATOM 2555 N N . PRO A 1 307 ? -52.890 -9.881 22.656 1.00 42.44 307 PRO A N 1
ATOM 2556 C CA . PRO A 1 307 ? -52.728 -9.052 21.465 1.00 42.44 307 PRO A CA 1
ATOM 2557 C C . PRO A 1 307 ? -54.109 -8.673 20.904 1.00 42.44 307 PRO A C 1
ATOM 2559 O O . PRO A 1 307 ? -54.902 -9.546 20.558 1.00 42.44 307 PRO A O 1
ATOM 2562 N N . GLY A 1 308 ? -54.412 -7.368 20.872 1.00 53.53 308 GLY A N 1
ATOM 2563 C CA . GLY A 1 308 ? -55.668 -6.804 20.349 1.00 53.53 308 GLY A CA 1
ATOM 2564 C C . GLY A 1 308 ? -56.633 -6.197 21.381 1.00 53.53 308 GLY A C 1
ATOM 2565 O O . GLY A 1 308 ? -57.629 -5.594 20.982 1.00 53.53 308 GLY A O 1
ATOM 2566 N N . ALA A 1 309 ? -56.367 -6.299 22.689 1.00 58.06 309 ALA A N 1
ATOM 2567 C CA . ALA A 1 309 ? -57.157 -5.590 23.703 1.00 58.06 309 ALA A CA 1
ATOM 2568 C C . ALA A 1 309 ? -56.692 -4.126 23.850 1.00 58.06 309 ALA A C 1
ATOM 2570 O O . ALA A 1 309 ? -55.493 -3.851 23.818 1.00 58.06 309 ALA A O 1
ATOM 2571 N N . LYS A 1 310 ? -57.630 -3.177 24.021 1.00 53.75 310 LYS A N 1
ATOM 2572 C CA . LYS A 1 310 ? -57.309 -1.766 24.322 1.00 53.75 310 LYS A CA 1
ATOM 2573 C C . LYS A 1 310 ? -56.382 -1.710 25.542 1.00 53.75 310 LYS A C 1
ATOM 2575 O O . LYS A 1 310 ? -56.731 -2.282 26.573 1.00 53.75 310 LYS A O 1
ATOM 2580 N N . GLN A 1 311 ? -55.243 -1.019 25.427 1.00 55.88 311 GLN A N 1
ATOM 2581 C CA . GLN A 1 311 ? -54.337 -0.752 26.549 1.00 55.88 311 GLN A CA 1
ATOM 2582 C C . GLN A 1 311 ? -55.131 -0.101 27.686 1.00 55.88 311 GLN A C 1
ATOM 2584 O O . GLN A 1 311 ? -55.543 1.053 27.587 1.00 55.88 311 GLN A O 1
ATOM 2589 N N . GLN A 1 312 ? -55.376 -0.853 28.757 1.00 61.91 312 GLN A N 1
ATOM 2590 C CA . GLN A 1 312 ? -55.742 -0.254 30.030 1.00 61.91 312 GLN A CA 1
ATOM 2591 C C . GLN A 1 312 ? -54.434 0.203 30.668 1.00 61.91 312 GLN A C 1
ATOM 2593 O O . GLN A 1 312 ? -53.565 -0.620 30.954 1.00 61.91 312 GLN A O 1
ATOM 2598 N N . GLY A 1 313 ? -54.270 1.520 30.793 1.00 70.56 313 GLY A N 1
ATOM 2599 C CA . GLY A 1 313 ? -53.139 2.109 31.501 1.00 70.56 313 GLY A CA 1
ATOM 2600 C C . GLY A 1 313 ? -53.152 1.758 32.995 1.00 70.56 313 GLY A C 1
ATOM 2601 O O . GLY A 1 313 ? -54.102 1.125 33.471 1.00 70.56 313 GLY A O 1
ATOM 2602 N N . PRO A 1 314 ? -52.109 2.166 33.735 1.00 82.44 314 PRO A N 1
ATOM 2603 C CA . PRO A 1 314 ? -52.063 2.021 35.183 1.00 82.44 314 PRO A CA 1
ATOM 2604 C C . PRO A 1 314 ? -53.312 2.626 35.824 1.00 82.44 314 PRO A C 1
ATOM 2606 O O . PRO A 1 314 ? -53.799 3.678 35.404 1.00 82.44 314 PRO A O 1
ATOM 2609 N N . LEU A 1 315 ? -53.848 1.931 36.818 1.00 87.00 315 LEU A N 1
ATOM 2610 C CA . LEU A 1 315 ? -55.007 2.378 37.569 1.00 87.00 315 LEU A CA 1
ATOM 2611 C C . LEU A 1 315 ? -54.559 2.854 38.947 1.00 87.00 315 LEU A C 1
ATOM 2613 O O . LEU A 1 315 ? -54.173 2.026 39.770 1.00 87.00 315 LEU A O 1
ATOM 2617 N N . ASP A 1 316 ? -54.685 4.151 39.197 1.00 90.44 316 ASP A N 1
ATOM 2618 C CA . ASP A 1 316 ? -54.430 4.746 40.507 1.00 90.44 316 ASP A CA 1
ATOM 2619 C C . ASP A 1 316 ? -55.722 4.784 41.327 1.00 90.44 316 ASP A C 1
ATOM 2621 O O . ASP A 1 316 ? -56.749 5.304 40.882 1.00 90.44 316 ASP A O 1
ATOM 2625 N N . LEU A 1 317 ? -55.685 4.188 42.518 1.00 91.69 317 LEU A N 1
ATOM 2626 C CA . LEU A 1 317 ? -56.818 4.092 43.432 1.00 91.69 317 LEU A CA 1
ATOM 2627 C C . LEU A 1 317 ? -56.442 4.602 44.821 1.00 91.69 317 LEU A C 1
ATOM 2629 O O . LEU A 1 317 ? -55.450 4.161 45.395 1.00 91.69 317 LEU A O 1
ATOM 2633 N N . THR A 1 318 ? -57.279 5.438 45.422 1.00 92.81 318 THR A N 1
ATOM 2634 C CA . THR A 1 318 ? -57.089 5.889 46.803 1.00 92.81 318 THR A CA 1
ATOM 2635 C C . THR A 1 318 ? -57.800 4.938 47.760 1.00 92.81 318 THR A C 1
ATOM 2637 O O . THR A 1 318 ? -59.027 4.798 47.725 1.00 92.81 318 THR A O 1
ATOM 2640 N N . LEU A 1 319 ? -57.045 4.285 48.642 1.00 92.75 319 LEU A N 1
ATOM 2641 C CA . LEU A 1 319 ? -57.560 3.302 49.592 1.00 92.75 319 LEU A CA 1
ATOM 2642 C C . LEU A 1 319 ? -58.382 3.967 50.714 1.00 92.75 319 LEU A C 1
ATOM 2644 O O . LEU A 1 319 ? -57.873 4.794 51.473 1.00 92.75 319 LEU A O 1
ATOM 2648 N N . LYS A 1 320 ? -59.635 3.530 50.891 1.00 91.38 320 LYS A N 1
ATOM 2649 C CA . LYS A 1 320 ? -60.475 3.883 52.052 1.00 91.38 320 LYS A CA 1
ATOM 2650 C C . LYS A 1 320 ? -60.241 2.943 53.225 1.00 91.38 320 LYS A C 1
ATOM 2652 O O . LYS A 1 320 ? -59.955 3.385 54.336 1.00 91.38 320 LYS A O 1
ATOM 2657 N N . TYR A 1 321 ? -60.405 1.643 52.986 1.00 90.12 321 TYR A N 1
ATOM 2658 C CA . TYR A 1 321 ? -60.136 0.604 53.973 1.00 90.12 321 TYR A CA 1
ATOM 2659 C C . TYR A 1 321 ? -59.751 -0.710 53.300 1.00 90.12 321 TYR A C 1
ATOM 2661 O O . TYR A 1 321 ? -60.082 -0.967 52.143 1.00 90.12 321 TYR A O 1
ATOM 2669 N N . CYS A 1 322 ? -59.078 -1.553 54.078 1.00 93.06 322 CYS A N 1
ATOM 2670 C CA . CYS A 1 322 ? -58.654 -2.892 53.708 1.00 93.06 322 CYS A CA 1
ATOM 2671 C C . CYS A 1 322 ? -59.109 -3.877 54.796 1.00 93.06 322 CYS A C 1
ATOM 2673 O O . CYS A 1 322 ? -59.021 -3.588 55.994 1.00 93.06 322 CYS A O 1
ATOM 2675 N N . VAL A 1 323 ? -59.641 -5.034 54.408 1.00 92.69 323 VAL A N 1
ATOM 2676 C CA . VAL A 1 323 ? -60.119 -6.057 55.347 1.00 92.69 323 VAL A CA 1
ATOM 2677 C C . VAL A 1 323 ? -59.786 -7.451 54.836 1.00 92.69 323 VAL A C 1
ATOM 2679 O O . VAL A 1 323 ? -59.942 -7.758 53.655 1.00 92.69 323 VAL A O 1
ATOM 2682 N N . ARG A 1 324 ? -59.341 -8.342 55.726 1.00 91.19 324 ARG A N 1
ATOM 2683 C CA . ARG A 1 324 ? -59.091 -9.732 55.335 1.00 91.19 324 ARG A CA 1
ATOM 2684 C C . ARG A 1 324 ? -60.419 -10.414 55.011 1.00 91.19 324 ARG A C 1
ATOM 2686 O O . ARG A 1 324 ? -61.369 -10.362 55.794 1.00 91.19 324 ARG A O 1
ATOM 2693 N N . ARG A 1 325 ? -60.463 -11.126 53.884 1.00 87.44 325 ARG A N 1
ATOM 2694 C CA . ARG A 1 325 ? -61.658 -11.862 53.479 1.00 87.44 325 ARG A CA 1
ATOM 2695 C C . ARG A 1 325 ? -61.802 -13.149 54.297 1.00 87.44 325 ARG A C 1
ATOM 2697 O O . ARG A 1 325 ? -60.813 -13.819 54.608 1.00 87.44 325 ARG A O 1
ATOM 2704 N N . LYS A 1 326 ? -63.037 -13.489 54.680 1.00 81.38 326 LYS A N 1
ATOM 2705 C CA . LYS A 1 326 ? -63.346 -14.721 55.426 1.00 81.38 326 LYS A CA 1
ATOM 2706 C C . LYS A 1 326 ? -63.065 -15.940 54.543 1.00 81.38 326 LYS A C 1
ATOM 2708 O O . LYS A 1 326 ? -63.450 -15.958 53.381 1.00 81.38 326 LYS A O 1
ATOM 2713 N N . THR A 1 327 ? -62.428 -16.971 55.096 1.00 75.06 327 THR A N 1
ATOM 2714 C CA . THR A 1 327 ? -62.053 -18.178 54.336 1.00 75.06 327 THR A CA 1
ATOM 2715 C C . THR A 1 327 ? -63.270 -18.914 53.770 1.00 75.06 327 THR A C 1
ATOM 2717 O O . THR A 1 327 ? -63.196 -19.479 52.691 1.00 75.06 327 THR A O 1
ATOM 2720 N N . GLU A 1 328 ? -64.405 -18.856 54.463 1.00 76.19 328 GLU A N 1
ATOM 2721 C CA . GLU A 1 328 ? -65.662 -19.479 54.031 1.00 76.19 328 GLU A CA 1
ATOM 2722 C C . GLU A 1 328 ? -66.415 -18.654 52.970 1.00 76.19 328 GLU A C 1
ATOM 2724 O O . GLU A 1 328 ? -67.349 -19.161 52.357 1.00 76.19 328 GLU A O 1
ATOM 2729 N N . SER A 1 329 ? -66.039 -17.386 52.734 1.00 81.25 329 SER A N 1
ATOM 2730 C CA . SER A 1 329 ? -66.774 -16.494 51.820 1.00 81.25 329 SER A CA 1
ATOM 2731 C C . SER A 1 329 ? -66.256 -16.493 50.379 1.00 81.25 329 SER A C 1
ATOM 2733 O O . SER A 1 329 ? -66.825 -15.803 49.527 1.00 81.25 329 SER A O 1
ATOM 2735 N N . ILE A 1 330 ? -65.170 -17.217 50.092 1.00 83.62 330 ILE A N 1
ATOM 2736 C CA . ILE A 1 330 ? -64.611 -17.366 48.746 1.00 83.62 330 ILE A CA 1
ATOM 2737 C C . ILE A 1 330 ? -63.778 -18.649 48.637 1.00 83.62 330 ILE A C 1
ATOM 2739 O O . ILE A 1 330 ? -62.942 -18.919 49.493 1.00 83.62 330 ILE A O 1
ATOM 2743 N N . ASP A 1 331 ? -63.941 -19.409 47.551 1.00 87.00 331 ASP A N 1
ATOM 2744 C CA . ASP A 1 331 ? -63.118 -20.595 47.258 1.00 87.00 331 ASP A CA 1
ATOM 2745 C C . ASP A 1 331 ? -61.755 -20.205 46.640 1.00 87.00 331 ASP A C 1
ATOM 2747 O O . ASP A 1 331 ? -61.398 -20.570 45.516 1.00 87.00 331 ASP A O 1
ATOM 2751 N N . LYS A 1 332 ? -61.011 -19.345 47.350 1.00 89.00 332 LYS A N 1
ATOM 2752 C CA . LYS A 1 332 ? -59.650 -18.895 47.012 1.00 89.00 332 LYS A CA 1
ATOM 2753 C C . LYS A 1 332 ? -58.839 -18.641 48.280 1.00 89.00 332 LYS A C 1
ATOM 2755 O O . LYS A 1 332 ? -59.358 -18.233 49.316 1.00 89.00 332 LYS A O 1
ATOM 2760 N N . ARG A 1 333 ? -57.526 -18.867 48.196 1.00 91.56 333 ARG A N 1
ATOM 2761 C CA . ARG A 1 333 ? -56.593 -18.662 49.312 1.00 91.56 333 ARG A CA 1
ATOM 2762 C C . ARG A 1 333 ? -55.999 -17.258 49.276 1.00 91.56 333 ARG A C 1
ATOM 2764 O O . ARG A 1 333 ? -55.736 -16.731 48.203 1.00 91.56 333 ARG A O 1
ATOM 2771 N N . PHE A 1 334 ? -55.715 -16.726 50.463 1.00 92.69 334 PHE A N 1
ATOM 2772 C CA . PHE A 1 334 ? -54.972 -15.480 50.684 1.00 92.69 334 PHE A CA 1
ATOM 2773 C C . PHE A 1 334 ? -55.665 -14.199 50.183 1.00 92.69 334 PHE A C 1
ATOM 2775 O O . PHE A 1 334 ? -54.998 -13.238 49.800 1.00 92.69 334 PHE A O 1
ATOM 2782 N N . CYS A 1 335 ? -56.998 -14.181 50.200 1.00 93.88 335 CYS A N 1
ATOM 2783 C CA . CYS A 1 335 ? -57.782 -13.047 49.724 1.00 93.88 335 CYS A CA 1
ATOM 2784 C C . CYS A 1 335 ? -58.013 -11.969 50.793 1.00 93.88 335 CYS A C 1
ATOM 2786 O O . CYS A 1 335 ? -58.161 -12.258 51.986 1.00 93.88 335 CYS A O 1
ATOM 2788 N N . PHE A 1 336 ? -58.096 -10.726 50.340 1.00 94.12 336 PHE A N 1
ATOM 2789 C CA . PHE A 1 336 ? -58.507 -9.562 51.116 1.00 94.12 336 PHE A CA 1
ATOM 2790 C C . PHE A 1 336 ? -59.317 -8.623 50.225 1.00 94.12 336 PHE A C 1
ATOM 2792 O O . PHE A 1 336 ? -59.195 -8.659 49.003 1.00 94.12 336 PHE A O 1
ATOM 2799 N N . ASP A 1 337 ? -60.182 -7.831 50.840 1.00 93.94 337 ASP A N 1
ATOM 2800 C CA . ASP A 1 337 ? -61.027 -6.871 50.148 1.00 93.94 337 ASP A CA 1
ATOM 2801 C C . ASP A 1 337 ? -60.546 -5.460 50.457 1.00 93.94 337 ASP A C 1
ATOM 2803 O O . ASP A 1 337 ? -60.223 -5.137 51.605 1.00 93.94 337 ASP A O 1
ATOM 2807 N N . ILE A 1 338 ? -60.531 -4.620 49.431 1.00 94.12 338 ILE A N 1
ATOM 2808 C CA . ILE A 1 338 ? -60.289 -3.189 49.565 1.00 94.12 338 ILE A CA 1
ATOM 2809 C C . ILE A 1 338 ? -61.501 -2.410 49.070 1.00 94.12 338 ILE A C 1
ATOM 2811 O O . ILE A 1 338 ? -62.224 -2.853 48.175 1.00 94.12 338 ILE A O 1
ATOM 2815 N N . GLU A 1 339 ? -61.702 -1.230 49.636 1.00 92.75 339 GLU A N 1
ATOM 2816 C CA . GLU A 1 339 ? -62.612 -0.231 49.091 1.00 92.75 339 GLU A CA 1
ATOM 2817 C C . GLU A 1 339 ? -61.821 1.026 48.756 1.00 92.75 339 GLU A C 1
ATOM 2819 O O . GLU A 1 339 ? -60.933 1.427 49.515 1.00 92.75 339 GLU A O 1
ATOM 2824 N N . THR A 1 340 ? -62.138 1.644 47.622 1.00 91.94 340 THR A N 1
ATOM 2825 C CA . THR A 1 340 ? -61.421 2.820 47.129 1.00 91.94 340 THR A CA 1
ATOM 2826 C C . THR A 1 340 ? -62.373 3.996 46.915 1.00 91.94 340 THR A C 1
ATOM 2828 O O . THR A 1 340 ? -63.601 3.864 47.012 1.00 91.94 340 THR A O 1
ATOM 2831 N N . ASN A 1 341 ? -61.823 5.190 46.713 1.00 88.94 341 ASN A N 1
ATOM 2832 C CA . ASN A 1 341 ? -62.621 6.394 46.467 1.00 88.94 341 ASN A CA 1
ATOM 2833 C C . ASN A 1 341 ? -63.244 6.397 45.067 1.00 88.94 341 ASN A C 1
ATOM 2835 O O . ASN A 1 341 ? -64.367 6.861 44.895 1.00 88.94 341 ASN A O 1
ATOM 2839 N N . GLU A 1 342 ? -62.532 5.846 44.092 1.00 87.69 342 GLU A N 1
ATOM 2840 C CA . GLU A 1 342 ? -62.823 5.961 42.665 1.00 87.69 342 GLU A CA 1
ATOM 2841 C C . GLU A 1 342 ? -63.778 4.870 42.173 1.00 87.69 342 GLU A C 1
ATOM 2843 O O . GLU A 1 342 ? -64.515 5.081 41.209 1.00 87.69 342 GLU A O 1
ATOM 2848 N N . ARG A 1 343 ? -63.775 3.692 42.813 1.00 82.56 343 ARG A N 1
ATOM 2849 C CA . ARG A 1 343 ? -64.596 2.549 42.400 1.00 82.56 343 ARG A CA 1
ATOM 2850 C C . ARG A 1 343 ? -65.695 2.265 43.427 1.00 82.56 343 ARG A C 1
ATOM 2852 O O . ARG A 1 343 ? -65.385 1.982 44.583 1.00 82.56 343 ARG A O 1
ATOM 2859 N N . PRO A 1 344 ? -66.980 2.296 43.025 1.00 76.19 344 PRO A N 1
ATOM 2860 C CA . PRO A 1 344 ? -68.063 1.878 43.899 1.00 76.19 344 PRO A CA 1
ATOM 2861 C C . PRO A 1 344 ? -68.051 0.350 44.052 1.00 76.19 344 PRO A C 1
ATOM 2863 O O . PRO A 1 344 ? -68.161 -0.386 43.071 1.00 76.19 344 PRO A O 1
ATOM 2866 N N . GLY A 1 345 ? -67.951 -0.121 45.294 1.00 83.62 345 GLY A N 1
ATOM 2867 C CA . GLY A 1 345 ? -67.956 -1.543 45.642 1.00 83.62 345 GLY A CA 1
ATOM 2868 C C . GLY A 1 345 ? -66.591 -2.078 46.074 1.00 83.62 345 GLY A C 1
ATOM 2869 O O . GLY A 1 345 ? -65.556 -1.438 45.903 1.00 83.62 345 GLY A O 1
ATOM 2870 N N . THR A 1 346 ? -66.599 -3.269 46.669 1.00 88.00 346 THR A N 1
ATOM 2871 C CA . THR A 1 346 ? -65.386 -3.917 47.168 1.00 88.00 346 THR A CA 1
ATOM 2872 C C . THR A 1 346 ? -64.611 -4.585 46.036 1.00 88.00 346 THR A C 1
ATOM 2874 O O . THR A 1 346 ? -65.174 -5.312 45.212 1.00 88.00 346 THR A O 1
ATOM 2877 N N . ILE A 1 347 ? -63.299 -4.356 46.009 1.00 91.56 347 ILE A N 1
ATOM 2878 C CA . ILE A 1 347 ? -62.366 -5.010 45.094 1.00 91.56 347 ILE A CA 1
ATOM 2879 C C . ILE A 1 347 ? -61.705 -6.153 45.855 1.00 91.56 347 ILE A C 1
ATOM 2881 O O . ILE A 1 347 ? -61.028 -5.932 46.860 1.00 91.56 347 ILE A O 1
ATOM 2885 N N . THR A 1 348 ? -61.893 -7.378 45.373 1.00 93.25 348 THR A N 1
ATOM 2886 C CA . THR A 1 348 ? -61.271 -8.557 45.976 1.00 93.25 348 THR A CA 1
ATOM 2887 C C . THR A 1 348 ? -59.910 -8.810 45.348 1.00 93.25 348 THR A C 1
ATOM 2889 O O . THR A 1 348 ? -59.805 -9.040 44.142 1.00 93.25 348 THR A O 1
ATOM 2892 N N . LEU A 1 349 ? -58.880 -8.807 46.189 1.00 94.69 349 LEU A N 1
ATOM 2893 C CA . LEU A 1 349 ? -57.492 -9.058 45.830 1.00 94.69 349 LEU A CA 1
ATOM 2894 C C . LEU A 1 349 ? -57.028 -10.396 46.410 1.00 94.69 349 LEU A C 1
ATOM 2896 O O . LEU A 1 349 ? -57.430 -10.801 47.501 1.00 94.69 349 LEU A O 1
ATOM 2900 N N . GLN A 1 350 ? -56.163 -11.091 45.681 1.00 94.62 350 GLN A N 1
ATOM 2901 C CA . GLN A 1 350 ? -55.536 -12.342 46.083 1.00 94.62 350 GLN A CA 1
ATOM 2902 C C . GLN A 1 350 ? -54.013 -12.188 46.073 1.00 94.62 350 GLN A C 1
ATOM 2904 O O . GLN A 1 350 ? -53.408 -11.892 45.041 1.00 94.62 350 GLN A O 1
ATOM 2909 N N . ALA A 1 351 ? -53.406 -12.431 47.235 1.00 93.69 351 ALA A N 1
ATOM 2910 C CA . ALA A 1 351 ? -51.959 -12.465 47.412 1.00 93.69 351 ALA A CA 1
ATOM 2911 C C . ALA A 1 351 ? -51.361 -13.837 47.055 1.00 93.69 351 ALA A C 1
ATOM 2913 O O . ALA A 1 351 ? -52.054 -14.856 47.023 1.00 93.69 351 ALA A O 1
ATOM 2914 N N . LEU A 1 352 ? -50.044 -13.877 46.837 1.00 90.94 352 LEU A N 1
ATOM 2915 C CA . LEU A 1 352 ? -49.329 -15.098 46.430 1.00 90.94 352 LEU A CA 1
ATOM 2916 C C . LEU A 1 352 ? -49.169 -16.122 47.567 1.00 90.94 352 LEU A C 1
ATOM 2918 O O . LEU A 1 352 ? -49.064 -17.323 47.325 1.00 90.94 352 LEU A O 1
ATOM 2922 N N . SER A 1 353 ? -49.128 -15.655 48.814 1.00 90.06 353 SER A N 1
ATOM 2923 C CA . SER A 1 353 ? -48.951 -16.489 50.004 1.00 90.06 353 SER A CA 1
ATOM 2924 C C . SER A 1 353 ? -49.577 -15.830 51.231 1.00 90.06 353 SER A C 1
ATOM 2926 O O . SER A 1 353 ? -49.868 -14.634 51.230 1.00 90.06 353 SER A O 1
ATOM 2928 N N . GLU A 1 354 ? -49.756 -16.590 52.312 1.00 88.62 354 GLU A N 1
ATOM 2929 C CA . GLU A 1 354 ? -50.249 -16.044 53.583 1.00 88.62 354 GLU A CA 1
ATOM 2930 C C . GLU A 1 354 ? -49.296 -14.993 54.163 1.00 88.62 354 GLU A C 1
ATOM 2932 O O . GLU A 1 354 ? -49.749 -13.977 54.686 1.00 88.62 354 GLU A O 1
ATOM 2937 N N . ALA A 1 355 ? -47.983 -15.208 54.035 1.00 87.12 355 ALA A N 1
ATOM 2938 C CA . ALA A 1 355 ? -46.989 -14.221 54.439 1.00 87.12 355 ALA A CA 1
ATOM 2939 C C . ALA A 1 355 ? -47.156 -12.933 53.622 1.00 87.12 355 ALA A C 1
ATOM 2941 O O . ALA A 1 355 ? -47.308 -11.865 54.204 1.00 87.12 355 ALA A O 1
ATOM 2942 N N . ASN A 1 356 ? -47.243 -13.041 52.292 1.00 88.62 356 ASN A N 1
ATOM 2943 C CA . ASN A 1 356 ? -47.427 -11.893 51.405 1.00 88.62 356 ASN A CA 1
ATOM 2944 C C . ASN A 1 356 ? -48.739 -11.141 51.698 1.00 88.62 356 ASN A C 1
ATOM 2946 O O . ASN A 1 356 ? -48.723 -9.920 51.824 1.00 88.62 356 ASN A O 1
ATOM 2950 N N . ARG A 1 357 ? -49.851 -11.855 51.926 1.00 90.94 357 ARG A N 1
ATOM 2951 C CA . ARG A 1 357 ? -51.131 -11.257 52.339 1.00 90.94 357 ARG A CA 1
ATOM 2952 C C . ARG A 1 357 ? -50.993 -10.444 53.623 1.00 90.94 357 ARG A C 1
ATOM 2954 O O . ARG A 1 357 ? -51.541 -9.352 53.706 1.00 90.94 357 ARG A O 1
ATOM 2961 N N . ARG A 1 358 ? -50.290 -10.971 54.632 1.00 87.69 358 ARG A N 1
ATOM 2962 C CA . ARG A 1 358 ? -50.063 -10.249 55.894 1.00 87.69 358 ARG A CA 1
ATOM 2963 C C . ARG A 1 358 ? -49.282 -8.959 55.666 1.00 87.69 358 ARG A C 1
ATOM 2965 O O . ARG A 1 358 ? -49.658 -7.954 56.251 1.00 87.69 358 ARG A O 1
ATOM 2972 N N . LEU A 1 359 ? -48.274 -8.969 54.790 1.00 88.31 359 LEU A N 1
ATOM 2973 C CA . LEU A 1 359 ? -47.512 -7.759 54.458 1.00 88.31 359 LEU A CA 1
ATOM 2974 C C . LEU A 1 359 ? -48.385 -6.699 53.772 1.00 88.31 359 LEU A C 1
ATOM 2976 O O . LEU A 1 359 ? -48.285 -5.530 54.133 1.00 88.31 359 LEU A O 1
ATOM 2980 N N . TRP A 1 360 ? -49.250 -7.103 52.836 1.00 90.62 360 TRP A N 1
ATOM 2981 C CA . TRP A 1 360 ? -50.213 -6.206 52.182 1.00 90.62 360 TRP A CA 1
ATOM 2982 C C . TRP A 1 360 ? -51.231 -5.630 53.165 1.00 90.62 360 TRP A C 1
ATOM 2984 O O . TRP A 1 360 ? -51.453 -4.424 53.183 1.00 90.62 360 TRP A O 1
ATOM 2994 N N . MET A 1 361 ? -51.795 -6.473 54.032 1.00 90.31 361 MET A N 1
ATOM 2995 C CA . MET A 1 361 ? -52.706 -6.035 55.091 1.00 90.31 361 MET A CA 1
ATOM 2996 C C . MET A 1 361 ? -52.031 -5.059 56.060 1.00 90.31 361 MET A C 1
ATOM 2998 O O . MET A 1 361 ? -52.626 -4.051 56.406 1.00 90.31 361 MET A O 1
ATOM 3002 N N . GLU A 1 362 ? -50.797 -5.331 56.482 1.00 87.94 362 GLU A N 1
ATOM 3003 C CA . GLU A 1 362 ? -50.030 -4.452 57.374 1.00 87.94 362 GLU A CA 1
ATOM 3004 C C . GLU A 1 362 ? -49.732 -3.093 56.724 1.00 87.94 362 GLU A C 1
ATOM 3006 O O . GLU A 1 362 ? -49.881 -2.054 57.364 1.00 87.94 362 GLU A O 1
ATOM 3011 N N . ALA A 1 363 ? -49.342 -3.083 55.445 1.00 89.00 363 ALA A N 1
ATOM 3012 C CA . ALA A 1 363 ? -49.072 -1.844 54.719 1.00 89.00 363 ALA A CA 1
ATOM 3013 C C . ALA A 1 363 ? -50.338 -0.982 54.572 1.00 89.00 363 ALA A C 1
ATOM 3015 O O . ALA A 1 363 ? -50.287 0.228 54.778 1.00 89.00 363 ALA A O 1
ATOM 3016 N N . MET A 1 364 ? -51.476 -1.619 54.284 1.00 91.25 364 MET A N 1
ATOM 3017 C CA . MET A 1 364 ? -52.780 -0.984 54.055 1.00 91.25 364 MET A CA 1
ATOM 3018 C C . MET A 1 364 ? -53.596 -0.727 55.339 1.00 91.25 364 MET A C 1
ATOM 3020 O O . MET A 1 364 ? -54.790 -0.440 55.249 1.00 91.25 364 MET A O 1
ATOM 3024 N N . ASP A 1 365 ? -52.991 -0.880 56.526 1.00 88.88 365 ASP A N 1
ATOM 3025 C CA . ASP A 1 365 ? -53.657 -0.791 57.841 1.00 88.88 365 ASP A CA 1
ATOM 3026 C C . ASP A 1 365 ? -54.951 -1.635 57.924 1.00 88.88 365 ASP A C 1
ATOM 3028 O O . ASP A 1 365 ? -55.974 -1.249 58.503 1.00 88.88 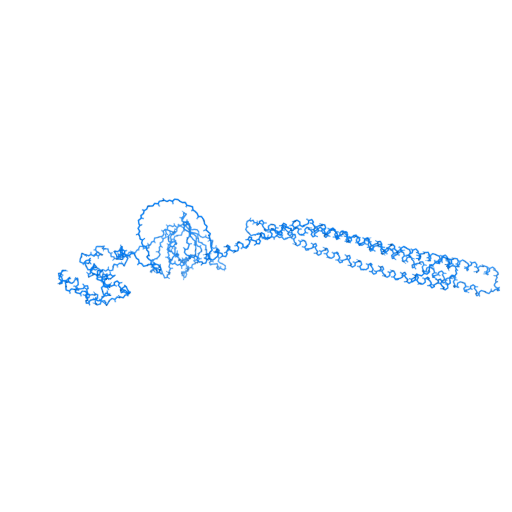365 ASP A O 1
ATOM 3032 N N . GLY A 1 366 ? -54.918 -2.804 57.286 1.00 87.31 366 GLY A N 1
ATOM 3033 C CA . GLY A 1 366 ? -56.068 -3.663 57.086 1.00 87.31 366 GLY A CA 1
ATOM 3034 C C . GLY A 1 366 ? -56.522 -4.371 58.363 1.00 87.31 366 GLY A C 1
ATOM 3035 O O . GLY A 1 366 ? -55.723 -4.770 59.211 1.00 87.31 366 GLY A O 1
ATOM 3036 N N . LYS A 1 367 ? -57.835 -4.575 58.485 1.00 88.38 367 LYS A N 1
ATOM 3037 C CA . LYS A 1 367 ? -58.464 -5.164 59.678 1.00 88.38 367 LYS A CA 1
ATOM 3038 C C . LYS A 1 367 ? -58.788 -6.649 59.496 1.00 88.38 367 LYS A C 1
ATOM 3040 O O . LYS A 1 367 ? -59.038 -7.124 58.387 1.00 88.38 367 LYS A O 1
ATOM 3045 N N . GLU A 1 368 ? -58.821 -7.392 60.599 1.00 83.94 368 GLU A N 1
ATOM 3046 C CA . GLU A 1 368 ? -59.360 -8.758 60.619 1.00 83.94 368 GLU A CA 1
ATOM 3047 C C . GLU A 1 368 ? -60.902 -8.727 60.557 1.00 83.94 368 GLU A C 1
ATOM 3049 O O . GLU A 1 368 ? -61.522 -7.816 61.116 1.00 83.94 368 GLU A O 1
ATOM 3054 N N . PRO A 1 369 ? -61.556 -9.694 59.885 1.00 77.56 369 PRO A N 1
ATOM 3055 C CA . PRO A 1 369 ? -63.005 -9.738 59.801 1.00 77.56 369 PRO A CA 1
ATOM 3056 C C . PRO A 1 369 ? -63.608 -10.010 61.180 1.00 77.56 369 PRO A C 1
ATOM 3058 O O . PRO A 1 369 ? -63.176 -10.909 61.901 1.00 77.56 369 PRO A O 1
ATOM 3061 N N . ILE A 1 370 ? -64.657 -9.269 61.528 1.00 66.94 370 ILE A N 1
ATOM 3062 C CA . ILE A 1 370 ? -65.391 -9.473 62.778 1.00 66.94 370 ILE A CA 1
ATOM 3063 C C . ILE A 1 370 ? -66.156 -10.805 62.678 1.00 66.94 370 ILE A C 1
ATOM 3065 O O . ILE A 1 370 ? -67.001 -11.009 61.793 1.00 66.94 370 ILE A O 1
ATOM 3069 N N . TYR A 1 371 ? -65.823 -11.743 63.569 1.00 52.56 371 TYR A N 1
ATOM 3070 C CA . TYR A 1 371 ? -66.567 -12.984 63.760 1.00 52.56 371 TYR A CA 1
ATOM 3071 C C . TYR A 1 371 ? -67.703 -12.711 64.742 1.00 52.56 371 TYR A C 1
ATOM 3073 O O . TYR A 1 371 ? -67.476 -12.564 65.939 1.00 52.56 371 TYR A O 1
ATOM 3081 N N . HIS A 1 372 ? -68.935 -12.648 64.248 1.00 39.97 372 HIS A N 1
ATOM 30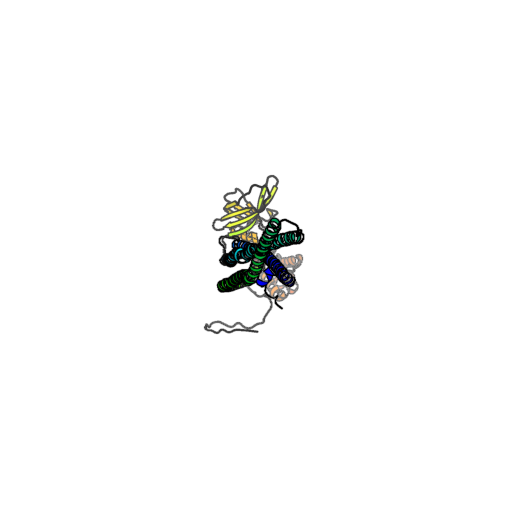82 C CA . HIS A 1 372 ? -70.098 -12.746 65.119 1.00 39.97 372 HIS A CA 1
ATOM 3083 C C . HIS A 1 372 ? -70.288 -14.229 65.458 1.00 39.97 372 HIS A C 1
ATOM 3085 O O . HIS A 1 372 ? -70.847 -14.976 64.661 1.00 39.97 372 HIS A O 1
ATOM 3091 N N . SER A 1 373 ? -69.739 -14.670 66.593 1.00 35.44 373 SER A N 1
ATOM 3092 C CA . SER A 1 373 ? -70.035 -15.990 67.163 1.00 35.44 373 SER A CA 1
ATOM 3093 C C . SER A 1 373 ? -71.232 -15.859 68.116 1.00 35.44 373 SER A C 1
ATOM 3095 O O . SER A 1 373 ? -71.255 -14.910 68.904 1.00 35.44 373 SER A O 1
ATOM 3097 N N . PRO A 1 374 ? -72.237 -16.748 68.071 1.00 39.25 374 PRO A N 1
ATOM 3098 C CA . PRO A 1 374 ? -73.465 -16.589 68.839 1.00 39.25 374 PRO A CA 1
ATOM 3099 C C . PRO A 1 374 ? -73.336 -17.165 70.261 1.00 39.25 374 PRO A C 1
ATOM 3101 O O . PRO A 1 374 ? -74.058 -18.095 70.578 1.00 39.25 374 PRO A O 1
ATOM 3104 N N . ILE A 1 375 ? -72.440 -16.673 71.129 1.00 41.25 375 ILE A N 1
ATOM 3105 C CA . ILE A 1 375 ? -72.498 -16.962 72.583 1.00 41.25 375 ILE A CA 1
ATOM 3106 C C . ILE A 1 375 ? -71.988 -15.747 73.385 1.00 41.25 375 ILE A C 1
ATOM 3108 O O . ILE A 1 375 ? -70.848 -15.316 73.229 1.00 41.25 375 ILE A O 1
ATOM 3112 N N . THR A 1 376 ? -72.835 -15.219 74.272 1.00 41.25 376 THR A N 1
ATOM 3113 C CA . THR A 1 376 ? -72.662 -13.971 75.038 1.00 41.25 376 THR A CA 1
ATOM 3114 C C . THR A 1 376 ? -72.674 -14.241 76.547 1.00 41.25 376 THR A C 1
ATOM 3116 O O . THR A 1 376 ? -73.642 -13.892 77.213 1.00 41.25 376 THR A O 1
ATOM 3119 N N . LYS A 1 377 ? -71.635 -14.872 77.114 1.00 42.00 377 LYS A N 1
ATOM 3120 C CA . LYS A 1 377 ? -71.377 -14.856 78.574 1.00 42.00 377 LYS A CA 1
ATOM 3121 C C . LYS A 1 377 ? -69.956 -15.324 78.895 1.00 42.00 377 LYS A C 1
ATOM 3123 O O . LYS A 1 377 ? -69.595 -16.468 78.659 1.00 42.00 377 LYS A O 1
ATOM 3128 N N . GLN A 1 378 ? -69.151 -14.402 79.414 1.00 42.12 378 GLN A N 1
ATOM 3129 C CA . GLN A 1 378 ? -67.725 -14.573 79.715 1.00 42.12 378 GLN A CA 1
ATOM 3130 C C . GLN A 1 378 ? -67.480 -15.251 81.081 1.00 42.12 378 GLN A C 1
ATOM 3132 O O . GLN A 1 378 ? -66.384 -15.731 81.342 1.00 42.12 378 GLN A O 1
ATOM 3137 N N . GLU A 1 379 ? -68.512 -15.340 81.927 1.00 45.53 379 GLU A N 1
ATOM 3138 C CA . GLU A 1 379 ? -68.440 -15.848 83.308 1.00 45.53 379 GLU A CA 1
ATOM 3139 C C . GLU A 1 379 ? -68.364 -17.387 83.411 1.00 45.53 379 GLU A C 1
ATOM 3141 O O . GLU A 1 379 ? -67.963 -17.913 84.443 1.00 45.53 379 GLU A O 1
ATOM 3146 N N . GLU A 1 380 ? -68.667 -18.132 82.342 1.00 47.00 380 GLU A N 1
ATOM 3147 C CA . GLU A 1 380 ? -68.593 -19.608 82.318 1.00 47.00 380 GLU A CA 1
ATOM 3148 C C . GLU A 1 380 ? -67.227 -20.153 81.844 1.00 47.00 380 GLU A C 1
ATOM 3150 O O . GLU A 1 380 ? -67.092 -21.346 81.584 1.00 47.00 380 GLU A O 1
ATOM 3155 N N . MET A 1 381 ? -66.197 -19.307 81.710 1.00 46.47 381 MET A N 1
ATOM 3156 C CA . MET A 1 381 ? -64.860 -19.715 81.235 1.00 46.47 381 MET A CA 1
ATOM 3157 C C . MET A 1 381 ? -63.763 -19.695 82.316 1.00 46.47 381 MET A C 1
ATOM 3159 O O . MET A 1 381 ? -62.598 -19.943 81.998 1.00 46.47 381 MET A O 1
ATOM 3163 N N . GLU A 1 382 ? -64.102 -19.446 83.585 1.00 49.75 382 GLU A N 1
ATOM 3164 C CA . GLU A 1 382 ? -63.129 -19.398 84.685 1.00 49.75 382 GLU A CA 1
ATOM 3165 C C . GLU A 1 382 ? -63.107 -20.687 85.524 1.00 49.75 382 GLU A C 1
ATOM 3167 O O . GLU A 1 382 ? -64.135 -21.263 85.883 1.00 49.75 382 GLU A O 1
ATOM 3172 N N . LEU A 1 383 ? -61.899 -21.153 85.856 1.00 55.56 383 LEU A N 1
ATOM 3173 C CA . LEU A 1 383 ? -61.692 -22.278 86.767 1.00 55.56 383 LEU A CA 1
ATOM 3174 C C . LEU A 1 383 ? -62.114 -21.876 88.185 1.00 55.56 383 LEU A C 1
ATOM 3176 O O . LEU A 1 383 ? -61.542 -20.956 88.762 1.00 55.56 383 LEU A O 1
ATOM 3180 N N . ASN A 1 384 ? -63.052 -22.606 88.789 1.00 64.38 384 ASN A N 1
ATOM 3181 C CA . ASN A 1 384 ? -63.342 -22.446 90.214 1.00 64.38 384 ASN A CA 1
ATOM 3182 C C . ASN A 1 384 ? -62.196 -23.005 91.088 1.00 64.38 384 ASN A C 1
ATOM 3184 O O . ASN A 1 384 ? -61.280 -23.681 90.610 1.00 64.38 384 ASN A O 1
ATOM 3188 N N . GLU A 1 385 ? -62.238 -22.740 92.394 1.00 62.50 385 GLU A N 1
ATOM 3189 C CA . GLU A 1 385 ? -61.180 -23.128 93.342 1.00 62.50 385 GLU A CA 1
ATOM 3190 C C . GLU A 1 385 ? -60.890 -24.648 93.335 1.00 62.50 385 GLU A C 1
ATOM 3192 O O . GLU A 1 385 ? -59.740 -25.086 93.450 1.00 62.50 385 GLU A O 1
ATOM 3197 N N . VAL A 1 386 ? -61.921 -25.464 93.090 1.00 65.69 386 VAL A N 1
ATOM 3198 C CA . VAL A 1 386 ? -61.816 -26.925 92.936 1.00 65.69 386 VAL A CA 1
ATOM 3199 C C . VAL A 1 386 ? -61.090 -27.295 91.636 1.00 65.69 386 VAL A C 1
ATOM 3201 O O . VAL A 1 386 ? -60.213 -28.165 91.642 1.00 65.69 386 VAL A O 1
ATOM 3204 N N . GLY A 1 387 ? -61.386 -26.596 90.537 1.00 65.19 387 GLY A N 1
ATOM 3205 C CA . GLY A 1 387 ? -60.683 -26.705 89.258 1.00 65.19 387 GLY A CA 1
ATOM 3206 C C . GLY A 1 387 ? -59.200 -26.346 89.371 1.00 65.19 387 GLY A C 1
ATOM 3207 O O . GLY A 1 387 ? -58.347 -27.085 88.875 1.00 65.19 387 GLY A O 1
ATOM 3208 N N . PHE A 1 388 ? -58.858 -25.289 90.113 1.00 64.69 388 PHE A N 1
ATOM 3209 C CA . PHE A 1 388 ? -57.459 -24.941 90.393 1.00 64.69 388 PHE A CA 1
ATOM 3210 C C . PHE A 1 388 ? -56.736 -26.014 91.221 1.00 64.69 388 PHE A C 1
ATOM 3212 O O . PHE A 1 388 ? -55.584 -26.349 90.924 1.00 64.69 388 PHE A O 1
ATOM 3219 N N . LYS A 1 389 ? -57.399 -26.596 92.230 1.00 64.19 389 LYS A N 1
ATOM 3220 C CA . LYS A 1 389 ? -56.836 -27.683 93.056 1.00 64.19 389 LYS A CA 1
ATOM 3221 C C . LYS A 1 389 ? -56.573 -28.943 92.219 1.00 64.19 389 LYS A C 1
ATOM 3223 O O . LYS A 1 389 ? -55.536 -29.586 92.404 1.00 64.19 389 LYS A O 1
ATOM 3228 N N . PHE A 1 390 ? -57.459 -29.256 91.268 1.00 69.62 390 PHE A N 1
ATOM 3229 C CA . PHE A 1 390 ? -57.282 -30.346 90.301 1.00 69.62 390 PHE A CA 1
ATOM 3230 C C . PHE A 1 390 ? -56.057 -30.122 89.409 1.00 69.62 390 PHE A C 1
ATOM 3232 O O . PHE A 1 390 ? -55.140 -30.945 89.401 1.00 69.62 390 PHE A O 1
ATOM 3239 N N . VAL A 1 391 ? -56.000 -28.974 88.723 1.00 67.56 391 VAL A N 1
ATOM 3240 C CA . VAL A 1 391 ? -54.911 -28.640 87.792 1.00 67.56 391 VAL A CA 1
ATOM 3241 C C . VAL A 1 391 ? -53.560 -28.634 88.509 1.00 67.56 391 VAL A C 1
ATOM 3243 O O . VAL A 1 391 ? -52.607 -29.239 88.021 1.00 67.56 391 VAL A O 1
ATOM 3246 N N . ARG A 1 392 ? -53.476 -28.053 89.714 1.00 66.06 392 ARG A N 1
ATOM 3247 C CA . ARG A 1 392 ? -52.236 -28.037 90.512 1.00 66.06 392 ARG A CA 1
ATOM 3248 C C . ARG A 1 392 ? -51.754 -29.446 90.869 1.00 66.06 392 ARG A C 1
ATOM 3250 O O . ARG A 1 392 ? -50.552 -29.702 90.870 1.00 66.06 392 ARG A O 1
ATOM 3257 N N . LYS A 1 393 ? -52.670 -30.379 91.150 1.00 66.94 393 LYS A N 1
ATOM 3258 C CA . LYS A 1 393 ? -52.313 -31.769 91.469 1.00 66.94 393 LYS A CA 1
ATOM 3259 C C . LYS A 1 393 ? -51.898 -32.550 90.218 1.00 66.94 393 LYS A C 1
ATOM 3261 O O . LYS A 1 393 ? -50.938 -33.312 90.295 1.00 66.94 393 LYS A O 1
ATOM 3266 N N . CYS A 1 394 ? -52.536 -32.310 89.069 1.00 69.50 394 CYS A N 1
ATOM 3267 C CA . CYS A 1 394 ? -52.088 -32.841 87.776 1.00 69.50 394 CYS A CA 1
ATOM 3268 C C . CYS A 1 394 ? -50.668 -32.367 87.437 1.00 69.50 394 CYS A C 1
ATOM 3270 O O . CYS A 1 394 ? -49.826 -33.196 87.099 1.00 69.50 394 CYS A O 1
ATOM 3272 N N . ILE A 1 395 ? -50.388 -31.068 87.602 1.00 66.69 395 ILE A N 1
ATOM 3273 C CA . ILE A 1 395 ? -49.056 -30.483 87.383 1.00 66.69 395 ILE A CA 1
ATOM 3274 C C . ILE A 1 395 ? -48.020 -31.148 88.293 1.00 66.69 395 ILE A C 1
ATOM 3276 O O . ILE A 1 395 ? -47.035 -31.672 87.789 1.00 66.69 395 ILE A O 1
ATOM 3280 N N . ASN A 1 396 ? -48.282 -31.254 89.598 1.00 67.06 396 ASN A N 1
ATOM 3281 C CA . ASN A 1 396 ? -47.345 -31.873 90.542 1.00 67.06 396 ASN A CA 1
ATOM 3282 C C . ASN A 1 396 ? -47.035 -33.350 90.195 1.00 67.06 396 ASN A C 1
ATOM 3284 O O . ASN A 1 396 ? -45.897 -33.809 90.296 1.00 67.06 396 ASN A O 1
ATOM 3288 N N . VAL A 1 397 ? -48.023 -34.118 89.719 1.00 68.25 397 VAL A N 1
ATOM 3289 C CA . VAL A 1 397 ? -47.786 -35.506 89.273 1.00 68.25 397 VAL A CA 1
ATOM 3290 C C . VAL A 1 397 ? -46.968 -35.555 87.978 1.00 68.25 397 VAL A C 1
ATOM 3292 O O . VAL A 1 397 ? -46.098 -36.417 87.838 1.00 68.25 397 VAL A O 1
ATOM 3295 N N . ILE A 1 398 ? -47.204 -34.630 87.047 1.00 67.25 398 ILE A N 1
ATOM 3296 C CA . ILE A 1 398 ? -46.394 -34.501 85.828 1.00 67.25 398 ILE A CA 1
ATOM 3297 C C . ILE A 1 398 ? -44.956 -34.117 86.190 1.00 67.25 398 ILE A C 1
ATOM 3299 O O . ILE A 1 398 ? -44.021 -34.723 85.673 1.00 67.25 398 ILE A O 1
ATOM 3303 N N . GLU A 1 399 ? -44.768 -33.189 87.122 1.00 67.00 399 GLU A N 1
ATOM 3304 C CA . GLU A 1 399 ? -43.449 -32.743 87.571 1.00 67.00 399 GLU A CA 1
ATOM 3305 C C . GLU A 1 399 ? -42.665 -33.864 88.260 1.00 67.00 399 GLU A C 1
ATOM 3307 O O . GLU A 1 399 ? -41.491 -34.087 87.969 1.00 67.00 399 GLU A O 1
ATOM 3312 N N . THR A 1 400 ? -43.324 -34.637 89.121 1.00 65.31 400 THR A N 1
ATOM 3313 C CA . THR A 1 400 ? -42.661 -35.700 89.892 1.00 65.31 400 THR A CA 1
ATOM 3314 C C . THR A 1 400 ? -42.449 -37.000 89.115 1.00 65.31 400 THR A C 1
ATOM 3316 O O . THR A 1 400 ? -41.489 -37.718 89.396 1.00 65.31 400 THR A O 1
ATOM 3319 N N . LYS A 1 401 ? -43.320 -37.337 88.153 1.00 64.31 401 LYS A N 1
ATOM 3320 C CA . LYS A 1 401 ? -43.294 -38.643 87.456 1.00 64.31 401 LYS A CA 1
ATOM 3321 C C . LYS A 1 401 ? -43.238 -38.563 85.932 1.00 64.31 401 LYS A C 1
ATOM 3323 O O . LYS A 1 401 ? -42.859 -39.542 85.298 1.00 64.31 401 LYS A O 1
ATOM 3328 N N . GLY A 1 402 ? -43.634 -37.441 85.339 1.00 59.75 402 GLY A N 1
ATOM 3329 C CA . GLY A 1 402 ? -43.851 -37.294 83.898 1.00 59.75 402 GLY A CA 1
ATOM 3330 C C . GLY A 1 402 ? -42.749 -36.571 83.132 1.00 59.75 402 GLY A C 1
ATOM 3331 O O . GLY A 1 402 ? -42.599 -36.840 81.945 1.00 59.75 402 GLY A O 1
ATOM 3332 N N . ILE A 1 403 ? -41.944 -35.723 83.787 1.00 61.44 403 ILE A N 1
ATOM 3333 C CA . ILE A 1 403 ? -40.922 -34.877 83.130 1.00 61.44 403 ILE A CA 1
ATOM 3334 C C . ILE A 1 403 ? -39.908 -35.678 82.300 1.00 61.44 403 ILE A C 1
ATOM 3336 O O . ILE A 1 403 ? -39.410 -35.183 81.295 1.00 61.44 403 ILE A O 1
ATOM 3340 N N . LYS A 1 404 ? -39.616 -36.927 82.682 1.00 57.97 404 LYS A N 1
ATOM 3341 C CA . LYS A 1 404 ? -38.679 -37.799 81.950 1.00 57.97 404 LYS A CA 1
ATOM 3342 C C . LYS A 1 404 ? -39.330 -38.603 80.813 1.00 57.97 404 LYS A C 1
ATOM 3344 O O . LYS A 1 404 ? -38.647 -39.396 80.176 1.00 57.97 404 LYS A O 1
ATOM 3349 N N . THR A 1 405 ? -40.634 -38.443 80.579 1.00 59.69 405 THR A N 1
ATOM 3350 C CA . THR A 1 405 ? -41.384 -39.211 79.572 1.00 59.69 405 THR A CA 1
ATOM 3351 C C . THR A 1 405 ? -41.419 -38.439 78.254 1.00 59.69 405 THR A C 1
ATOM 3353 O O . THR A 1 405 ? -42.096 -37.414 78.148 1.00 59.69 405 THR A O 1
ATOM 3356 N N . GLU A 1 406 ? -40.705 -38.917 77.235 1.00 53.00 406 GLU A N 1
ATOM 3357 C CA . GLU A 1 406 ? -40.751 -38.318 75.896 1.00 53.00 406 GLU A CA 1
ATOM 3358 C C . GLU A 1 406 ? -42.162 -38.412 75.286 1.00 53.00 406 GLU A C 1
ATOM 3360 O O . GLU A 1 406 ? -42.881 -39.394 75.460 1.00 53.00 406 GLU A O 1
ATOM 3365 N N . GLY A 1 407 ? -42.590 -37.370 74.565 1.00 55.28 407 GLY A N 1
ATOM 3366 C CA . GLY A 1 407 ? -43.876 -37.377 73.852 1.00 55.28 407 GLY A CA 1
ATOM 3367 C C . GLY A 1 407 ? -45.126 -37.232 74.734 1.00 55.28 407 GLY A C 1
ATOM 3368 O O . GLY A 1 407 ? -46.239 -37.487 74.262 1.00 55.28 407 GLY A O 1
ATOM 3369 N N . LEU A 1 408 ? -44.981 -36.780 75.986 1.00 58.16 408 LEU A N 1
ATOM 3370 C CA . LEU A 1 408 ? -46.075 -36.661 76.960 1.00 58.16 408 LEU A CA 1
ATOM 3371 C C . LEU A 1 408 ? -47.279 -35.824 76.473 1.00 58.16 408 LEU A C 1
ATOM 3373 O O . LEU A 1 408 ? -48.420 -36.141 76.800 1.00 58.16 408 LEU A O 1
ATOM 3377 N N . TYR A 1 409 ? -47.032 -34.804 75.645 1.00 53.22 409 TYR A N 1
ATOM 3378 C CA . TYR A 1 409 ? -48.059 -33.923 75.063 1.00 53.22 409 TYR A CA 1
ATOM 3379 C C . TYR A 1 409 ? -48.641 -34.423 73.731 1.00 53.22 409 TYR A C 1
ATOM 3381 O O . TYR A 1 409 ? -49.570 -33.819 73.204 1.00 53.22 409 TYR A O 1
ATOM 3389 N N . ARG A 1 410 ? -48.082 -35.497 73.157 1.00 51.81 410 ARG A N 1
ATOM 3390 C CA . ARG A 1 410 ? -48.508 -36.053 71.859 1.00 51.81 410 ARG A CA 1
ATOM 3391 C C . ARG A 1 410 ? -49.416 -37.273 72.000 1.00 51.81 410 ARG A C 1
ATOM 3393 O O . ARG A 1 410 ? -50.112 -37.618 71.053 1.00 51.81 410 ARG A O 1
ATOM 3400 N N . THR A 1 411 ? -49.421 -37.908 73.172 1.00 54.78 411 THR A N 1
ATOM 3401 C CA . THR A 1 411 ? -50.126 -39.173 73.410 1.00 54.78 411 THR A CA 1
ATOM 3402 C C . THR A 1 411 ? -51.296 -38.935 74.360 1.00 54.78 411 THR A C 1
ATOM 3404 O O . THR A 1 411 ? -51.082 -38.633 75.533 1.00 54.78 411 THR A O 1
ATOM 3407 N N . VAL A 1 412 ? -52.527 -39.041 73.851 1.00 56.19 412 VAL A N 1
ATOM 3408 C CA . VAL A 1 412 ? -53.755 -38.846 74.638 1.00 56.19 412 VAL A CA 1
ATOM 3409 C C . VAL A 1 412 ? -54.213 -40.153 75.285 1.00 56.19 412 VAL A C 1
ATOM 3411 O O . VAL A 1 412 ? -54.184 -41.220 74.674 1.00 56.19 412 VAL A O 1
ATOM 3414 N N . GLY A 1 413 ? -54.651 -40.071 76.537 1.00 60.66 413 GLY A N 1
ATOM 3415 C CA . GLY A 1 413 ? -55.319 -41.153 77.243 1.00 60.66 413 GLY A CA 1
ATOM 3416 C C . GLY A 1 413 ? -56.716 -41.412 76.678 1.00 60.66 413 GLY A C 1
ATOM 3417 O O . GLY A 1 413 ? -57.341 -40.540 76.073 1.00 60.66 413 GLY A O 1
ATOM 3418 N N . SER A 1 414 ? -57.225 -42.628 76.883 1.00 64.25 414 SER A N 1
ATOM 3419 C CA . SER A 1 414 ? -58.558 -43.016 76.414 1.00 64.25 414 SER A CA 1
ATOM 3420 C C . SER A 1 414 ? -59.636 -42.076 76.962 1.00 64.25 414 SER A C 1
ATOM 3422 O O . SER A 1 414 ? -59.719 -41.859 78.171 1.00 64.25 414 SER A O 1
ATOM 3424 N N . ASN A 1 415 ? -60.506 -41.565 76.086 1.00 56.97 415 ASN A N 1
ATOM 3425 C CA . ASN A 1 415 ? -61.558 -40.604 76.441 1.00 56.97 415 ASN A CA 1
ATOM 3426 C C . ASN A 1 415 ? -62.459 -41.124 77.583 1.00 56.97 415 ASN A C 1
ATOM 3428 O O . ASN A 1 415 ? -62.774 -40.393 78.517 1.00 56.97 415 ASN A O 1
ATOM 3432 N N . ILE A 1 416 ? -62.765 -42.427 77.588 1.00 63.97 416 ILE A N 1
ATOM 3433 C CA . ILE A 1 416 ? -63.558 -43.088 78.640 1.00 63.97 416 ILE A CA 1
ATOM 3434 C C . ILE A 1 416 ? -62.843 -43.034 79.998 1.00 63.97 416 ILE A C 1
ATOM 3436 O O . ILE A 1 416 ? -63.473 -42.834 81.034 1.00 63.97 416 ILE A O 1
ATOM 3440 N N . GLN A 1 417 ? -61.522 -43.210 80.011 1.00 59.72 417 GLN A N 1
ATOM 3441 C CA . GLN A 1 417 ? -60.725 -43.138 81.235 1.00 59.72 417 GLN A CA 1
ATOM 3442 C C . GLN A 1 417 ? -60.568 -41.689 81.719 1.00 59.72 417 GLN A C 1
ATOM 3444 O O . GLN A 1 417 ? -60.590 -41.456 82.926 1.00 59.72 417 GLN A O 1
ATOM 3449 N N . VAL A 1 418 ? -60.481 -40.717 80.800 1.00 63.00 418 VAL A N 1
ATOM 3450 C CA . VAL A 1 418 ? -60.440 -39.283 81.137 1.00 63.00 418 VAL A CA 1
ATOM 3451 C C . VAL A 1 418 ? -61.758 -38.856 81.781 1.00 63.00 418 VAL A C 1
ATOM 3453 O O . VAL A 1 418 ? -61.750 -38.214 82.827 1.00 63.00 418 VAL A O 1
ATOM 3456 N N . GLN A 1 419 ? -62.892 -39.285 81.225 1.00 60.25 419 GLN A N 1
ATOM 3457 C CA . GLN A 1 419 ? -64.213 -39.020 81.800 1.00 60.25 419 GLN A CA 1
ATOM 3458 C C . GLN A 1 419 ? -64.395 -39.681 83.173 1.00 60.25 419 GLN A C 1
ATOM 3460 O O . GLN A 1 419 ? -64.926 -39.059 84.088 1.00 60.25 419 GLN A O 1
ATOM 3465 N N . LYS A 1 420 ? -63.892 -40.909 83.368 1.00 65.31 420 LYS A N 1
ATOM 3466 C CA . LYS A 1 420 ? -63.883 -41.558 84.693 1.00 65.31 420 LYS A CA 1
ATOM 3467 C C . LYS A 1 420 ? -63.065 -40.773 85.721 1.00 65.31 420 LYS A C 1
ATOM 3469 O O . LYS A 1 420 ? -63.507 -40.650 86.857 1.00 65.31 420 LYS A O 1
ATOM 3474 N N . LEU A 1 421 ? -61.908 -40.236 85.329 1.00 65.44 421 LEU A N 1
ATOM 3475 C CA . LEU A 1 421 ? -61.063 -39.414 86.200 1.00 65.44 421 LEU A CA 1
ATOM 3476 C C . LEU A 1 421 ? -61.751 -38.092 86.577 1.00 65.44 421 LEU A C 1
ATOM 3478 O O . LEU A 1 421 ? -61.755 -37.723 87.749 1.00 65.44 421 LEU A O 1
ATOM 3482 N N . LEU A 1 422 ? -62.364 -37.408 85.605 1.00 66.75 422 LEU A N 1
ATOM 3483 C CA . LEU A 1 422 ? -63.095 -36.161 85.843 1.00 66.75 422 LEU A CA 1
ATOM 3484 C C . LEU A 1 422 ? -64.321 -36.393 86.738 1.00 66.75 422 LEU A C 1
ATOM 3486 O O . LEU A 1 422 ? -64.503 -35.673 87.712 1.00 66.75 422 LEU A O 1
ATOM 3490 N N . ASN A 1 423 ? -65.106 -37.442 86.488 1.00 64.94 423 ASN A N 1
ATOM 3491 C CA . ASN A 1 423 ? -66.277 -37.766 87.309 1.00 64.94 423 ASN A CA 1
ATOM 3492 C C . ASN A 1 423 ? -65.908 -38.229 88.724 1.00 64.94 423 ASN A C 1
ATOM 3494 O O . ASN A 1 423 ? -66.647 -37.953 89.664 1.00 64.94 423 ASN A O 1
ATOM 3498 N N . ALA A 1 424 ? -64.767 -38.902 88.897 1.00 64.56 424 ALA A N 1
ATOM 3499 C CA . ALA A 1 424 ? -64.265 -39.254 90.223 1.00 64.56 424 ALA A CA 1
ATOM 3500 C C . ALA A 1 424 ? -63.864 -38.013 91.038 1.00 64.56 424 ALA A C 1
ATOM 3502 O O . ALA A 1 424 ? -63.959 -38.040 92.261 1.00 64.56 424 ALA A O 1
ATOM 3503 N N . PHE A 1 425 ? -63.424 -36.940 90.373 1.00 62.94 425 PHE A N 1
ATOM 3504 C CA . PHE A 1 425 ? -62.972 -35.714 91.031 1.00 62.94 425 PHE A CA 1
ATOM 3505 C C . PHE A 1 425 ? -64.081 -34.665 91.216 1.00 62.94 425 PHE A C 1
ATOM 3507 O O . PHE A 1 425 ? -64.066 -33.940 92.206 1.00 62.94 425 PHE A O 1
ATOM 3514 N N . PHE A 1 426 ? -65.032 -34.583 90.281 1.00 64.75 426 PHE A N 1
ATOM 3515 C CA . PHE A 1 426 ? -66.087 -33.557 90.237 1.00 64.75 426 PHE A CA 1
ATOM 3516 C C . PHE A 1 426 ? -67.510 -34.111 90.463 1.00 64.75 426 PHE A C 1
ATOM 3518 O O . PHE A 1 426 ? -68.486 -33.392 90.260 1.00 64.75 426 PHE A O 1
ATOM 3525 N N . GLY A 1 427 ? -67.659 -35.386 90.838 1.00 56.59 427 GLY A N 1
ATOM 3526 C CA . GLY A 1 427 ? -68.962 -36.037 91.002 1.00 56.59 427 GLY A CA 1
ATOM 3527 C C . GLY A 1 427 ? -69.785 -35.524 92.204 1.00 56.59 427 GLY A C 1
ATOM 3528 O O . GLY A 1 427 ? -69.219 -35.072 93.195 1.00 56.59 427 GLY A O 1
ATOM 3529 N N . PRO A 1 428 ? -71.128 -35.650 92.192 1.00 50.97 428 PRO A N 1
ATOM 3530 C CA . PRO A 1 428 ? -71.999 -35.103 93.245 1.00 50.97 428 PRO A CA 1
ATOM 3531 C C . PRO A 1 428 ? -71.822 -35.740 94.637 1.00 50.97 428 PRO A C 1
ATOM 3533 O O . PRO A 1 428 ? -72.313 -35.205 95.626 1.00 50.97 428 PRO A O 1
ATOM 3536 N N . SER A 1 429 ? -71.148 -36.891 94.730 1.00 50.16 429 SER A N 1
ATOM 3537 C CA . SER A 1 429 ? -70.964 -37.656 95.974 1.00 50.16 429 SER A CA 1
ATOM 3538 C C . SER A 1 429 ? -69.598 -37.442 96.639 1.00 50.16 429 SER A C 1
ATOM 3540 O O . SER A 1 429 ? -69.268 -38.149 97.589 1.00 50.16 429 SER A O 1
ATOM 3542 N N . SER A 1 430 ? -68.785 -36.497 96.158 1.00 49.06 430 SER A N 1
ATOM 3543 C CA . SER A 1 430 ? -67.453 -36.231 96.707 1.00 49.06 430 SER A CA 1
ATOM 3544 C C . SER A 1 430 ? -67.431 -34.974 97.575 1.00 49.06 430 SER A C 1
ATOM 3546 O O . SER A 1 430 ? -67.477 -33.857 97.065 1.00 49.06 430 SER A O 1
ATOM 3548 N N . SER A 1 431 ? -67.263 -35.140 98.890 1.00 43.97 431 SER A N 1
ATOM 3549 C CA . SER A 1 431 ? -66.664 -34.092 99.716 1.00 43.97 431 SER A CA 1
ATOM 3550 C C . SER A 1 431 ? -65.216 -33.924 99.238 1.00 43.97 431 SER A C 1
ATOM 3552 O O . SER A 1 431 ? -64.436 -34.881 99.227 1.00 43.97 431 SER A O 1
ATOM 3554 N N . GLY A 1 432 ? -64.866 -32.724 98.767 1.00 48.97 432 GLY A N 1
ATOM 3555 C CA . GLY A 1 432 ? -63.613 -32.449 98.052 1.00 48.97 432 GLY A CA 1
ATOM 3556 C C . GLY A 1 432 ? -62.329 -32.885 98.772 1.00 48.97 432 GLY A C 1
ATOM 3557 O O . GLY A 1 432 ? -61.304 -33.027 98.116 1.00 48.97 432 GLY A O 1
ATOM 3558 N N . ASP A 1 433 ? -62.377 -33.163 100.079 1.00 46.41 433 ASP A N 1
ATOM 3559 C CA . ASP A 1 433 ? -61.246 -33.644 100.879 1.00 46.41 433 ASP A CA 1
ATOM 3560 C C . ASP A 1 433 ? -61.155 -35.172 101.063 1.00 46.41 433 ASP A C 1
ATOM 3562 O O . ASP A 1 433 ? -60.067 -35.671 101.362 1.00 46.41 433 ASP A O 1
ATOM 3566 N N . GLN A 1 434 ? -62.216 -35.948 100.810 1.00 46.62 434 GLN A N 1
ATOM 3567 C CA . GLN A 1 434 ? -62.182 -37.410 100.992 1.00 46.62 434 GLN A CA 1
ATOM 3568 C C . GLN A 1 434 ? -61.688 -38.148 99.732 1.00 46.62 434 GLN A C 1
ATOM 3570 O O . GLN A 1 434 ? -60.892 -39.080 99.826 1.00 46.62 434 GLN A O 1
ATOM 3575 N N . VAL A 1 435 ? -61.989 -37.625 98.536 1.00 48.16 435 VAL A N 1
ATOM 3576 C CA . VAL A 1 435 ? -61.386 -38.078 97.259 1.00 48.16 435 VAL A CA 1
ATOM 3577 C C . VAL A 1 435 ? -59.888 -37.734 97.177 1.00 48.16 435 VAL A C 1
ATOM 3579 O O . VAL A 1 435 ? -59.113 -38.406 96.491 1.00 48.16 435 VAL A O 1
ATOM 3582 N N . LEU A 1 436 ? -59.439 -36.723 97.933 1.00 47.69 436 LEU A N 1
ATOM 3583 C CA . LEU A 1 436 ? -58.045 -36.271 97.967 1.00 47.69 436 LEU A CA 1
ATOM 3584 C C . LEU A 1 436 ? -57.075 -37.233 98.672 1.00 47.69 436 LEU A C 1
ATOM 3586 O O . LEU A 1 436 ? -55.873 -37.122 98.397 1.00 47.69 436 LEU A O 1
ATOM 3590 N N . ARG A 1 437 ? -57.564 -38.160 99.514 1.00 43.81 437 ARG A N 1
ATOM 3591 C CA . ARG A 1 437 ? -56.750 -39.208 100.167 1.00 43.81 437 ARG A CA 1
ATOM 3592 C C . ARG A 1 437 ? -56.826 -40.571 99.467 1.00 43.81 437 ARG A C 1
ATOM 3594 O O . ARG A 1 437 ? -55.798 -41.238 99.397 1.00 43.81 437 ARG A O 1
ATOM 3601 N N . ASP A 1 438 ? -57.962 -40.928 98.862 1.00 43.38 438 ASP A N 1
ATOM 3602 C CA . ASP A 1 438 ? -58.137 -42.242 98.211 1.00 43.38 438 ASP A CA 1
ATOM 3603 C C . ASP A 1 438 ? -57.768 -42.275 96.718 1.00 43.38 438 ASP A C 1
ATOM 3605 O O . ASP A 1 438 ? -57.520 -43.350 96.159 1.00 43.38 438 ASP A O 1
ATOM 3609 N N . CYS A 1 439 ? -57.614 -41.118 96.059 1.00 45.69 439 CYS A N 1
ATOM 3610 C CA . CYS A 1 439 ? -56.993 -41.048 94.734 1.00 45.69 439 CYS A CA 1
ATOM 3611 C C . CYS A 1 439 ? -55.476 -41.235 94.840 1.00 45.69 439 CYS A C 1
ATOM 3613 O O . CYS A 1 439 ? -54.682 -40.299 94.699 1.00 45.69 439 CYS A O 1
ATOM 3615 N N . SER A 1 440 ? -55.063 -42.479 95.048 1.00 46.03 440 SER A N 1
ATOM 3616 C CA . SER A 1 440 ? -53.706 -42.932 94.788 1.00 46.03 440 SER A CA 1
ATOM 3617 C C . SER A 1 440 ? -53.421 -42.823 93.276 1.00 46.03 440 SER A C 1
ATOM 3619 O O . SER A 1 440 ? -53.492 -43.782 92.511 1.00 46.03 440 SER A O 1
ATOM 3621 N N . PHE A 1 441 ? -53.026 -41.616 92.848 1.00 51.59 441 PHE A N 1
ATOM 3622 C CA . PHE A 1 441 ? -52.457 -41.298 91.532 1.00 51.59 441 PHE A CA 1
ATOM 3623 C C . PHE A 1 441 ? -51.385 -42.282 91.001 1.00 51.59 441 PHE A C 1
ATOM 3625 O O . PHE A 1 441 ? -51.197 -42.294 89.788 1.00 51.59 441 PHE A O 1
ATOM 3632 N N . PRO A 1 442 ? -50.692 -43.145 91.786 1.00 47.78 442 PRO A N 1
ATOM 3633 C CA . PRO A 1 442 ? -49.926 -44.260 91.213 1.00 47.78 442 PRO A CA 1
ATOM 3634 C C . PRO A 1 442 ? -50.713 -45.275 90.362 1.00 47.78 442 PRO A C 1
ATOM 3636 O O . PRO A 1 442 ? -50.068 -45.994 89.607 1.00 47.78 442 PRO A O 1
ATOM 3639 N N . ARG A 1 443 ? -52.054 -45.356 90.430 1.00 49.19 443 ARG A N 1
ATOM 3640 C CA . ARG A 1 443 ? -52.845 -46.262 89.563 1.00 49.19 443 ARG A CA 1
ATOM 3641 C C . ARG A 1 443 ? -53.178 -45.698 88.174 1.00 49.19 443 ARG A C 1
ATOM 3643 O O . ARG A 1 443 ? -53.596 -46.462 87.309 1.00 49.19 443 ARG A O 1
ATOM 3650 N N . TRP A 1 444 ? -52.999 -44.397 87.942 1.00 58.78 444 TRP A N 1
ATOM 3651 C CA . TRP A 1 444 ? -53.363 -43.743 86.682 1.00 58.78 444 TRP A CA 1
ATOM 3652 C C . TRP A 1 444 ? -52.105 -43.339 85.906 1.00 58.78 444 TRP A C 1
ATOM 3654 O O . TRP A 1 444 ? -51.219 -42.679 86.443 1.00 58.78 444 TRP A O 1
ATOM 3664 N N . GLY A 1 445 ? -52.009 -43.759 84.640 1.00 58.00 445 GLY A N 1
ATOM 3665 C CA . GLY A 1 445 ? -50.843 -43.480 83.797 1.00 58.00 445 GLY A CA 1
ATOM 3666 C C . GLY A 1 445 ? -50.665 -41.984 83.515 1.00 58.00 445 GLY A C 1
ATOM 3667 O O . GLY A 1 445 ? -51.646 -41.256 83.363 1.00 58.00 445 GLY A O 1
ATOM 3668 N N . VAL A 1 446 ? -49.415 -41.523 83.399 1.00 61.91 446 VAL A N 1
ATOM 3669 C CA . VAL A 1 446 ? -49.074 -40.094 83.226 1.00 61.91 446 VAL A CA 1
ATOM 3670 C C . VAL A 1 446 ? -49.755 -39.480 81.990 1.00 61.91 446 VAL A C 1
ATOM 3672 O O . VAL A 1 446 ? -50.257 -38.362 82.065 1.00 61.91 446 VAL A O 1
ATOM 3675 N N . HIS A 1 447 ? -49.892 -40.239 80.897 1.00 59.44 447 HIS A N 1
ATOM 3676 C CA . HIS A 1 447 ? -50.612 -39.816 79.683 1.00 59.44 447 HIS A CA 1
ATOM 3677 C C . HIS A 1 447 ? -52.113 -39.561 79.902 1.00 59.44 447 HIS A C 1
ATOM 3679 O O . HIS A 1 447 ? -52.724 -38.737 79.222 1.00 59.44 447 HIS A O 1
ATOM 3685 N N . LEU A 1 448 ? -52.736 -40.244 80.867 1.00 63.22 448 LEU A N 1
ATOM 3686 C CA . LEU A 1 448 ? -54.137 -40.011 81.207 1.00 63.22 448 LEU A CA 1
ATOM 3687 C C . LEU A 1 448 ? -54.314 -38.713 82.002 1.00 63.22 448 LEU A C 1
ATOM 3689 O O . LEU A 1 448 ? -55.314 -38.025 81.834 1.00 63.22 448 LEU A O 1
ATOM 3693 N N . ILE A 1 449 ? -53.332 -38.370 82.836 1.00 62.88 449 ILE A N 1
ATOM 3694 C CA . ILE A 1 449 ? -53.334 -37.177 83.693 1.00 62.88 449 ILE A CA 1
ATOM 3695 C C . ILE A 1 449 ? -53.030 -35.917 82.876 1.00 62.88 449 ILE A C 1
ATOM 3697 O O . ILE A 1 449 ? -53.555 -34.850 83.184 1.00 62.88 449 ILE A O 1
ATOM 3701 N N . THR A 1 450 ? -52.235 -36.036 81.809 1.00 60.28 450 THR A N 1
ATOM 3702 C CA . THR A 1 450 ? -51.930 -34.923 80.897 1.00 60.28 450 THR A CA 1
ATOM 3703 C C . THR A 1 450 ? -53.062 -34.617 79.930 1.00 60.28 450 THR A C 1
ATOM 3705 O O . THR A 1 450 ? -53.133 -33.501 79.441 1.00 60.28 450 THR A O 1
ATOM 3708 N N . SER A 1 451 ? -53.967 -35.563 79.674 1.00 61.06 451 SER A N 1
ATOM 3709 C CA . SER A 1 451 ? -55.067 -35.418 78.710 1.00 61.06 451 SER A CA 1
ATOM 3710 C C . SER A 1 451 ? -56.173 -34.421 79.096 1.00 61.06 451 SER A C 1
ATOM 3712 O O . SER A 1 451 ? -56.622 -33.692 78.213 1.00 61.06 451 SER A O 1
ATOM 3714 N N . PRO A 1 452 ? -56.623 -34.317 80.363 1.00 54.81 452 PRO A N 1
ATOM 3715 C CA . PRO A 1 452 ? -57.597 -33.301 80.768 1.00 54.81 452 PRO A CA 1
ATOM 3716 C C . PRO A 1 452 ? -57.005 -31.888 80.909 1.00 54.81 452 PRO A C 1
ATOM 3718 O O . PRO A 1 452 ? -57.769 -30.935 80.987 1.00 54.81 452 PRO A O 1
ATOM 3721 N N . VAL A 1 453 ? -55.674 -31.720 80.916 1.00 53.72 453 VAL A N 1
ATOM 3722 C CA . VAL A 1 453 ? -55.015 -30.404 81.060 1.00 53.72 453 VAL A CA 1
ATOM 3723 C C . VAL A 1 453 ? -55.197 -29.502 79.820 1.00 53.72 453 VAL A C 1
ATOM 3725 O O . VAL A 1 453 ? -55.584 -28.349 79.994 1.00 53.72 453 VAL A O 1
ATOM 3728 N N . PRO A 1 454 ? -54.999 -29.978 78.571 1.00 44.53 454 PRO A N 1
ATOM 3729 C CA . PRO A 1 454 ? -55.362 -29.233 77.365 1.00 44.53 454 PRO A CA 1
ATOM 3730 C C . PRO A 1 454 ? -56.856 -29.347 77.017 1.00 44.53 454 PRO A C 1
ATOM 3732 O O . PRO A 1 454 ? -57.355 -28.557 76.222 1.00 44.53 454 PRO A O 1
ATOM 3735 N N . ALA A 1 455 ? -57.574 -30.320 77.592 1.00 40.59 455 ALA A N 1
ATOM 3736 C CA . ALA A 1 455 ? -58.981 -30.602 77.312 1.00 40.59 455 ALA A CA 1
ATOM 3737 C C . ALA A 1 455 ? -59.859 -30.466 78.561 1.00 40.59 455 ALA A C 1
ATOM 3739 O O . ALA A 1 455 ? -60.641 -31.370 78.860 1.00 40.59 455 ALA A O 1
ATOM 3740 N N . ALA A 1 456 ? -59.745 -29.351 79.284 1.00 41.03 456 ALA A N 1
ATOM 3741 C CA . ALA A 1 456 ? -60.580 -29.059 80.442 1.00 41.03 456 ALA A CA 1
ATOM 3742 C C . ALA A 1 456 ? -62.051 -28.839 80.013 1.00 41.03 456 ALA A C 1
ATOM 3744 O O . ALA A 1 456 ? -62.550 -27.722 79.922 1.00 41.03 456 ALA A O 1
ATOM 3745 N N . ARG A 1 457 ? -62.741 -29.934 79.677 1.00 41.91 457 ARG A N 1
ATOM 3746 C CA . ARG A 1 457 ? -64.195 -30.036 79.568 1.00 41.91 457 ARG A CA 1
ATOM 3747 C C . ARG A 1 457 ? -64.707 -30.294 80.977 1.00 41.91 457 ARG A C 1
ATOM 3749 O O . ARG A 1 457 ? -64.820 -31.446 81.393 1.00 41.91 457 ARG A O 1
ATOM 3756 N N . PHE A 1 458 ? -64.961 -29.229 81.725 1.00 40.50 458 PHE A N 1
ATOM 3757 C CA . PHE A 1 458 ? -65.744 -29.347 82.949 1.00 40.50 458 PHE A CA 1
ATOM 3758 C C . PHE A 1 458 ? -67.195 -29.656 82.571 1.00 40.50 458 PHE A C 1
ATOM 3760 O O . PHE A 1 458 ? -67.661 -29.171 81.534 1.00 40.50 458 PHE A O 1
ATOM 3767 N N . PRO A 1 459 ? -67.928 -30.455 83.360 1.00 34.28 459 PRO A N 1
ATOM 3768 C CA . PRO A 1 459 ? -69.372 -30.552 83.193 1.00 34.28 459 PRO A CA 1
ATOM 3769 C C . PRO A 1 459 ? -69.955 -29.136 83.349 1.00 34.28 459 PRO A C 1
ATOM 3771 O O . PRO A 1 459 ? -69.928 -28.589 84.446 1.00 34.28 459 PRO A O 1
ATOM 3774 N N . GLY A 1 460 ? -70.388 -28.521 82.241 1.00 45.59 460 GLY A N 1
ATOM 3775 C CA . GLY A 1 460 ? -70.872 -27.132 82.193 1.00 45.59 460 GLY A CA 1
ATOM 3776 C C . GLY A 1 460 ? -70.034 -26.119 81.391 1.00 45.59 460 GLY A C 1
ATOM 3777 O O . GLY A 1 460 ? -70.523 -25.020 81.184 1.00 45.59 460 GLY A O 1
ATOM 3778 N N . CYS A 1 461 ? -68.846 -26.457 80.866 1.00 31.00 461 CYS A N 1
ATOM 3779 C CA . CYS A 1 461 ? -68.026 -25.524 80.062 1.00 31.00 461 CYS A CA 1
ATOM 3780 C C . CYS A 1 461 ? -67.657 -26.113 78.688 1.00 31.00 461 CYS A C 1
ATOM 3782 O O . CYS A 1 461 ? -67.101 -27.215 78.606 1.00 31.00 461 CYS A O 1
ATOM 3784 N N . GLN A 1 462 ? -67.891 -25.371 77.597 1.00 34.47 462 GLN A N 1
ATOM 3785 C CA . GLN A 1 462 ? -67.388 -25.707 76.255 1.00 34.47 462 GLN A CA 1
ATOM 3786 C C . GLN A 1 462 ? -66.183 -24.834 75.851 1.00 34.47 462 GLN A C 1
ATOM 3788 O O . GLN A 1 462 ? -66.218 -23.618 75.965 1.00 34.47 462 GLN A O 1
ATOM 3793 N N . GLN A 1 463 ? -65.138 -25.517 75.357 1.00 33.03 463 GLN A N 1
ATOM 3794 C CA . GLN A 1 463 ? -63.948 -25.051 74.616 1.00 33.03 463 GLN A CA 1
ATOM 3795 C C . GLN A 1 463 ? -63.250 -23.755 75.083 1.00 33.03 463 GLN A C 1
ATOM 3797 O O . GLN A 1 463 ? -63.554 -22.660 74.625 1.00 33.03 463 GLN A O 1
ATOM 3802 N N . VAL A 1 464 ? -62.166 -23.909 75.853 1.00 32.00 464 VAL A N 1
ATOM 3803 C CA . VAL A 1 464 ? -61.135 -22.866 76.005 1.00 32.00 464 VAL A CA 1
ATOM 3804 C C . VAL A 1 464 ? -60.061 -23.050 74.916 1.00 32.00 464 VAL A C 1
ATOM 3806 O O . VAL A 1 464 ? -59.556 -24.165 74.751 1.00 32.00 464 VAL A O 1
ATOM 3809 N N . PRO A 1 465 ? -59.673 -22.002 74.164 1.00 31.56 465 PRO A N 1
ATOM 3810 C CA . PRO A 1 465 ? -58.557 -22.070 73.223 1.00 31.56 465 PRO A CA 1
ATOM 3811 C C . PRO A 1 465 ? -57.222 -22.322 73.945 1.00 31.56 465 PRO A C 1
ATOM 3813 O O . PRO A 1 465 ? -56.896 -21.658 74.930 1.00 31.56 465 PRO A O 1
ATOM 3816 N N . LEU A 1 466 ? -56.402 -23.229 73.402 1.00 32.16 466 LEU A N 1
ATOM 3817 C CA . LEU A 1 466 ? -55.063 -23.609 73.895 1.00 32.16 466 LEU A CA 1
ATOM 3818 C C . LEU A 1 466 ? -54.096 -22.431 74.155 1.00 32.16 466 LEU A C 1
ATOM 3820 O O . LEU A 1 466 ? -53.101 -22.597 74.856 1.00 32.16 466 LEU A O 1
ATOM 3824 N N . SER A 1 467 ? -54.374 -21.237 73.625 1.00 31.69 467 SER A N 1
ATOM 3825 C CA . SER A 1 467 ? -53.517 -20.056 73.753 1.00 31.69 467 SER A CA 1
ATOM 3826 C C . SER A 1 467 ? -53.485 -19.433 75.155 1.00 31.69 467 SER A C 1
ATOM 3828 O O . SER A 1 467 ? -52.522 -18.732 75.464 1.00 31.69 467 SER A O 1
ATOM 3830 N N . GLN A 1 468 ? -54.477 -19.683 76.021 1.00 31.23 468 GLN A N 1
ATOM 3831 C CA . GLN A 1 468 ? -54.517 -19.078 77.364 1.00 31.23 468 GLN A CA 1
ATOM 3832 C C . GLN A 1 468 ? -53.934 -19.962 78.478 1.00 31.23 468 GLN A C 1
ATOM 3834 O O . GLN A 1 468 ? -53.373 -19.434 79.435 1.00 31.23 468 GLN A O 1
ATOM 3839 N N . VAL A 1 469 ? -53.966 -21.293 78.344 1.00 31.98 469 VAL A N 1
ATOM 3840 C CA . VAL A 1 469 ? -53.475 -22.213 79.392 1.00 31.98 469 VAL A CA 1
ATOM 3841 C C . VAL A 1 469 ? -51.942 -22.330 79.387 1.00 31.98 469 VAL A C 1
ATOM 3843 O O . VAL A 1 469 ? -51.321 -22.428 80.444 1.00 31.98 469 VAL A O 1
ATOM 3846 N N . CYS A 1 470 ? -51.290 -22.213 78.224 1.00 30.39 470 CYS A N 1
ATOM 3847 C CA . CYS A 1 470 ? -49.824 -22.266 78.127 1.00 30.39 470 CYS A CA 1
ATOM 3848 C C . CYS A 1 470 ? -49.102 -21.069 78.776 1.00 30.39 470 CYS A C 1
ATOM 3850 O O . CYS A 1 470 ? -47.903 -21.161 79.034 1.00 30.39 470 CYS A O 1
ATOM 3852 N N . ARG A 1 471 ? -49.795 -19.963 79.086 1.00 27.22 471 ARG A N 1
ATOM 3853 C CA . ARG A 1 471 ? -49.163 -18.767 79.673 1.00 27.22 471 ARG A CA 1
ATOM 3854 C C . ARG A 1 471 ? -48.778 -18.924 81.147 1.00 27.22 471 ARG A C 1
ATOM 3856 O O . ARG A 1 471 ? -47.914 -18.191 81.612 1.00 27.22 471 ARG A O 1
ATOM 3863 N N . VAL A 1 472 ? -49.376 -19.874 81.870 1.00 28.02 472 VAL A N 1
ATOM 3864 C CA . VAL A 1 472 ? -49.167 -20.025 83.324 1.00 28.02 472 VAL A CA 1
ATOM 3865 C C . VAL A 1 472 ? -48.059 -21.036 83.660 1.00 28.02 472 VAL A C 1
ATOM 3867 O O . VAL A 1 472 ? -47.445 -20.934 84.715 1.00 28.02 472 VAL A O 1
ATOM 3870 N N . SER A 1 473 ? -47.719 -21.957 82.751 1.00 29.12 473 SER A N 1
ATOM 3871 C CA . SER A 1 473 ? -46.678 -22.979 82.986 1.00 29.12 473 SER A CA 1
ATOM 3872 C C . SER A 1 473 ? -45.311 -22.668 82.360 1.00 29.12 473 SER A C 1
ATOM 3874 O O . SER A 1 473 ? -44.356 -23.388 82.627 1.00 29.12 473 SER A O 1
ATOM 3876 N N . LEU A 1 474 ? -45.184 -21.601 81.560 1.00 28.91 474 LEU A N 1
ATOM 3877 C CA . LEU A 1 474 ? -43.929 -21.223 80.883 1.00 28.91 474 LEU A CA 1
ATOM 3878 C C . LEU A 1 474 ? -43.119 -20.127 81.601 1.00 28.91 474 LEU A C 1
ATOM 3880 O O . LEU A 1 474 ? -42.045 -19.767 81.137 1.00 28.91 474 LEU A O 1
ATOM 3884 N N . LEU A 1 475 ? -43.575 -19.632 82.756 1.00 28.58 475 LEU A N 1
ATOM 3885 C CA . LEU A 1 475 ? -42.828 -18.657 83.569 1.00 28.58 475 LEU A CA 1
ATOM 3886 C C . LEU A 1 475 ? -41.781 -19.294 84.509 1.00 28.58 475 LEU A C 1
ATOM 3888 O O . LEU A 1 475 ? -41.150 -18.580 85.282 1.00 28.58 475 LEU A O 1
ATOM 3892 N N . GLY A 1 476 ? -41.583 -20.619 84.461 1.00 29.72 476 GLY A N 1
ATOM 3893 C CA . GLY A 1 476 ? -40.730 -21.346 85.414 1.00 29.72 476 GLY A CA 1
ATOM 3894 C C . GLY A 1 476 ? -39.616 -22.222 84.834 1.00 29.72 476 GLY A C 1
ATOM 3895 O O . GLY A 1 476 ? -38.950 -22.904 85.607 1.00 29.72 476 GLY A O 1
ATOM 3896 N N . SER A 1 477 ? -39.402 -22.279 83.516 1.00 26.91 477 SER A N 1
ATOM 3897 C CA . SER A 1 477 ? -38.311 -23.092 82.941 1.00 26.91 477 SER A CA 1
ATOM 3898 C C . SER A 1 477 ? -37.990 -22.721 81.487 1.00 26.91 477 SER A C 1
ATOM 3900 O O . SER A 1 477 ? -38.498 -23.317 80.540 1.00 26.91 477 SER A O 1
ATOM 3902 N N . GLU A 1 478 ? -37.093 -21.752 81.304 1.00 26.22 478 GLU A N 1
ATOM 3903 C CA . GLU A 1 478 ? -36.281 -21.647 80.087 1.00 26.22 478 GLU A CA 1
ATOM 3904 C C . GLU A 1 478 ? -35.121 -22.646 80.187 1.00 26.22 478 GLU A C 1
ATOM 3906 O O . GLU A 1 478 ? -34.323 -22.528 81.110 1.00 26.22 478 GLU A O 1
ATOM 3911 N N . LEU A 1 479 ? -35.037 -23.621 79.270 1.00 24.00 479 LEU A N 1
ATOM 3912 C CA . LEU A 1 479 ? -33.794 -24.201 78.718 1.00 24.00 479 LEU A CA 1
ATOM 3913 C C . LEU A 1 479 ? -34.106 -25.474 77.917 1.00 24.00 479 LEU A C 1
ATOM 3915 O O . LEU A 1 479 ? -34.233 -26.543 78.497 1.00 24.00 479 LEU A O 1
ATOM 3919 N N . TRP A 1 480 ? -34.160 -25.356 76.587 1.00 22.45 480 TRP A N 1
ATOM 3920 C CA . TRP A 1 480 ? -33.651 -26.364 75.643 1.00 22.45 480 TRP A CA 1
ATOM 3921 C C . TRP A 1 480 ? -33.261 -25.652 74.337 1.00 22.45 480 TRP A C 1
ATOM 3923 O O . TRP A 1 480 ? -34.071 -25.481 73.431 1.00 22.45 480 TRP A O 1
ATOM 3933 N N . LEU A 1 481 ? -32.000 -25.222 74.263 1.00 24.70 481 LEU A N 1
ATOM 3934 C CA . LEU A 1 481 ? -31.261 -25.018 73.016 1.00 24.70 481 LEU A CA 1
ATOM 3935 C C . LEU A 1 481 ? -30.178 -26.105 72.927 1.00 24.70 481 LEU A C 1
ATOM 3937 O O .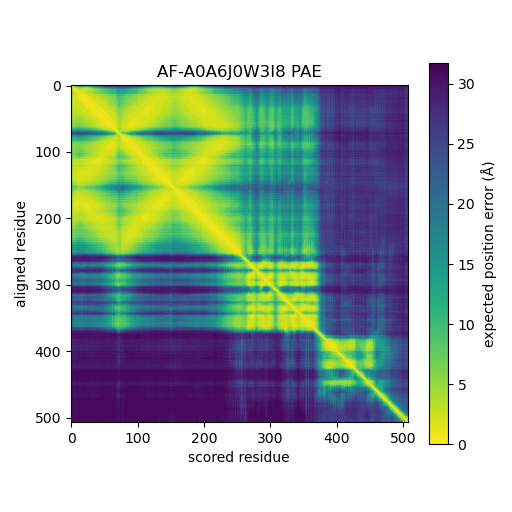 LEU A 1 481 ? -29.752 -26.660 73.938 1.00 24.70 481 LEU A O 1
ATOM 3941 N N . GLN A 1 482 ? -29.817 -26.438 71.691 1.00 23.69 482 GLN A N 1
ATOM 3942 C CA . GLN A 1 482 ? -28.969 -27.551 71.259 1.00 23.69 482 GLN A CA 1
ATOM 3943 C C . GLN A 1 482 ? -27.569 -27.652 71.919 1.00 23.69 482 GLN A C 1
ATOM 3945 O O . GLN A 1 482 ? -27.080 -26.691 72.509 1.00 23.69 482 GLN A O 1
ATOM 3950 N N . PRO A 1 483 ? -26.911 -28.830 71.818 1.00 27.02 483 PRO A N 1
ATOM 3951 C CA . PRO A 1 483 ? -25.832 -29.241 72.708 1.00 27.02 483 PRO A CA 1
ATOM 3952 C C . PRO A 1 483 ? -24.436 -28.926 72.155 1.00 27.02 483 PRO A C 1
ATOM 3954 O O . PRO A 1 483 ? -23.955 -29.602 71.251 1.00 27.02 483 PRO A O 1
ATOM 3957 N N . SER A 1 484 ? -23.719 -27.996 72.783 1.00 24.61 484 SER A N 1
ATOM 3958 C CA . SER A 1 484 ? -22.255 -28.057 72.851 1.00 24.61 484 SER A CA 1
ATOM 3959 C C . SER A 1 484 ? -21.719 -27.172 73.975 1.00 24.61 484 SER A C 1
ATOM 3961 O O . SER A 1 484 ? -22.050 -25.996 74.045 1.00 24.61 484 SER A O 1
ATOM 3963 N N . GLN A 1 485 ? -20.821 -27.757 74.771 1.00 25.02 485 GLN A N 1
ATOM 3964 C CA . GLN A 1 485 ? -19.961 -27.159 75.802 1.00 25.02 485 GLN A CA 1
ATOM 3965 C C . GLN A 1 485 ? -20.541 -27.025 77.223 1.00 25.02 485 GLN A C 1
ATOM 3967 O O . GLN A 1 485 ? -21.476 -26.291 77.525 1.00 25.02 485 GLN A O 1
ATOM 3972 N N . ARG A 1 486 ? -19.921 -27.804 78.119 1.00 24.88 486 ARG A N 1
ATOM 3973 C CA . ARG A 1 486 ? -20.112 -27.815 79.570 1.00 24.88 486 ARG A CA 1
ATOM 3974 C C . ARG A 1 486 ? -19.570 -26.531 80.208 1.00 24.88 486 ARG A C 1
ATOM 3976 O O . ARG A 1 486 ? -18.469 -26.110 79.886 1.00 24.88 486 ARG A O 1
ATOM 3983 N N . MET A 1 487 ? -20.329 -26.045 81.192 1.00 23.55 487 MET A N 1
ATOM 3984 C CA . MET A 1 487 ? -19.917 -25.450 82.476 1.00 23.55 487 MET A CA 1
ATOM 3985 C C . MET A 1 487 ? -18.579 -24.691 82.545 1.00 23.55 487 MET A C 1
ATOM 3987 O O . MET A 1 487 ? -17.517 -25.303 82.576 1.00 23.55 487 MET A O 1
ATOM 3991 N N . SER A 1 488 ? -18.648 -23.404 82.896 1.00 25.50 488 SER A N 1
ATOM 3992 C CA . SER A 1 488 ? -18.171 -22.972 84.223 1.00 25.50 488 SER A CA 1
ATOM 3993 C C . SER A 1 488 ? -18.631 -21.551 84.607 1.00 25.50 488 SER A C 1
ATOM 3995 O O . SER A 1 488 ? -18.315 -20.561 83.966 1.00 25.50 488 SER A O 1
ATOM 3997 N N . THR A 1 489 ? -19.368 -21.512 85.723 1.00 26.44 489 THR A N 1
ATOM 3998 C CA . THR A 1 489 ? -19.398 -20.488 86.790 1.00 26.44 489 THR A CA 1
ATOM 3999 C C . THR A 1 489 ? -19.744 -19.019 86.507 1.00 26.44 489 THR A C 1
ATOM 4001 O O . THR A 1 489 ? -18.958 -18.219 86.018 1.00 26.44 489 THR A O 1
ATOM 4004 N N . ILE A 1 490 ? -20.895 -18.647 87.072 1.00 24.94 490 ILE A N 1
ATOM 4005 C CA . ILE A 1 490 ? -21.311 -17.307 87.497 1.00 24.94 490 ILE A CA 1
ATOM 4006 C C . ILE A 1 490 ? -20.474 -16.860 88.713 1.00 24.94 490 ILE A C 1
ATOM 4008 O O . ILE A 1 490 ? -20.466 -17.573 89.718 1.00 24.94 490 ILE A O 1
ATOM 4012 N N . ARG A 1 491 ? -19.872 -15.657 88.683 1.00 26.86 491 ARG A N 1
ATOM 4013 C CA . ARG A 1 491 ? -19.714 -14.780 89.870 1.00 26.86 491 ARG A CA 1
ATOM 4014 C C . ARG A 1 491 ? -19.341 -13.324 89.517 1.00 26.86 491 ARG A C 1
ATOM 4016 O O . ARG A 1 491 ? -18.196 -13.023 89.225 1.00 26.86 491 ARG A O 1
ATOM 4023 N N . ASN A 1 492 ? -20.348 -12.465 89.691 1.00 26.69 492 ASN A N 1
ATOM 4024 C CA . ASN A 1 492 ? -20.377 -11.074 90.178 1.00 26.69 492 ASN A CA 1
ATOM 4025 C C . ASN A 1 492 ? -19.634 -9.892 89.489 1.00 26.69 492 ASN A C 1
ATOM 4027 O O . ASN A 1 492 ? -18.606 -10.068 88.848 1.00 26.69 492 ASN A O 1
ATOM 4031 N N . PRO A 1 493 ? -20.178 -8.656 89.647 1.00 34.88 493 PRO A N 1
ATOM 4032 C CA . PRO A 1 493 ? -19.973 -7.517 88.752 1.00 34.88 493 PRO A CA 1
ATOM 4033 C C . PRO A 1 493 ? -18.983 -6.457 89.277 1.00 34.88 493 PRO A C 1
ATOM 4035 O O . PRO A 1 493 ? -18.656 -6.414 90.460 1.00 34.88 493 PRO A O 1
ATOM 4038 N N . ARG A 1 494 ? -18.662 -5.509 88.381 1.00 22.89 494 ARG A N 1
ATOM 4039 C CA . ARG A 1 494 ? -17.868 -4.269 88.539 1.00 22.89 494 ARG A CA 1
ATOM 4040 C C . ARG A 1 494 ? -16.345 -4.435 88.470 1.00 22.89 494 ARG A C 1
ATOM 4042 O O . ARG A 1 494 ? -15.706 -4.765 89.461 1.00 22.89 494 ARG A O 1
ATOM 4049 N N . LYS A 1 495 ? -15.771 -4.015 87.335 1.00 25.55 495 LYS A N 1
ATOM 4050 C CA . LYS A 1 495 ? -14.695 -3.005 87.239 1.00 25.55 495 LYS A CA 1
ATOM 4051 C C . LYS A 1 495 ? -14.374 -2.718 85.766 1.00 25.55 495 LYS A C 1
ATOM 4053 O O . LYS A 1 495 ? -14.054 -3.616 85.001 1.00 25.55 495 LYS A O 1
ATOM 4058 N N . SER A 1 496 ? -14.484 -1.446 85.408 1.00 23.86 496 SER A N 1
ATOM 4059 C CA . SER A 1 496 ? -13.920 -0.804 84.223 1.00 23.86 496 SER A CA 1
ATOM 4060 C C . SER A 1 496 ? -12.394 -0.814 84.278 1.00 23.86 496 SER A C 1
ATOM 4062 O O . SER A 1 496 ? -11.879 -0.421 85.318 1.00 23.86 496 SER A O 1
ATOM 4064 N N . TRP A 1 497 ? -11.701 -1.141 83.184 1.00 23.88 497 TRP A N 1
ATOM 4065 C CA . TRP A 1 497 ? -10.391 -0.576 82.827 1.00 23.88 497 TRP A CA 1
ATOM 4066 C C . TRP A 1 497 ? -10.198 -0.641 81.306 1.00 23.88 497 TRP A C 1
ATOM 4068 O O . TRP A 1 497 ? -10.547 -1.624 80.657 1.00 23.88 497 TRP A O 1
ATOM 4078 N N . LEU A 1 498 ? -9.694 0.471 80.776 1.00 23.67 498 LEU A N 1
ATOM 4079 C CA . LEU A 1 498 ? -9.281 0.718 79.401 1.00 23.67 498 LEU A CA 1
ATOM 4080 C C . LEU A 1 498 ? -8.032 -0.094 79.021 1.00 23.67 498 LEU A C 1
ATOM 4082 O O . LEU A 1 498 ? -7.208 -0.375 79.887 1.00 23.67 498 LEU A O 1
ATOM 4086 N N . GLY A 1 499 ? -7.824 -0.283 77.712 1.00 22.97 499 GLY A N 1
ATOM 4087 C CA . GLY A 1 499 ? -6.482 -0.189 77.126 1.00 22.97 499 GLY A CA 1
ATOM 4088 C C . GLY A 1 499 ? -5.984 -1.377 76.301 1.00 22.97 499 GLY A C 1
ATOM 4089 O O . GLY A 1 499 ? -5.510 -2.356 76.858 1.00 22.97 499 GLY A O 1
ATOM 4090 N N . SER A 1 500 ? -5.945 -1.152 74.979 1.00 23.38 500 SER A N 1
ATOM 4091 C CA . SER A 1 500 ? -4.825 -1.427 74.050 1.00 23.38 500 SER A CA 1
ATOM 4092 C C . SER A 1 500 ? -4.325 -2.859 73.802 1.00 23.38 500 SER A C 1
ATOM 4094 O O . SER A 1 50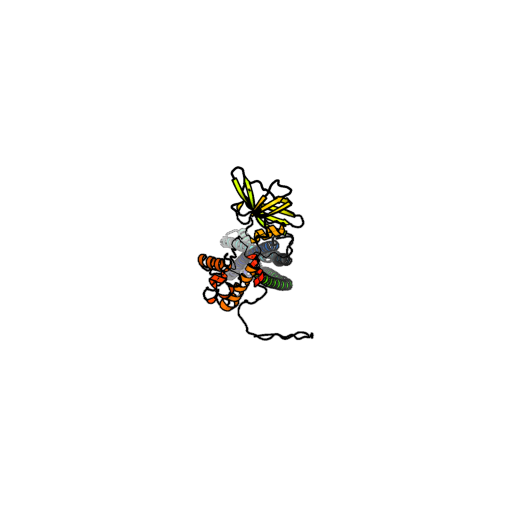0 ? -3.894 -3.545 74.719 1.00 23.38 500 SER A O 1
ATOM 4096 N N . GLY A 1 501 ? -4.171 -3.203 72.513 1.00 24.31 501 GLY A N 1
ATOM 4097 C CA . GLY A 1 501 ? -3.085 -4.086 72.061 1.00 24.31 501 GLY A CA 1
ATOM 4098 C C . GLY A 1 501 ? -3.435 -5.054 70.931 1.00 24.31 501 GLY A C 1
ATOM 4099 O O . GLY A 1 501 ? -3.941 -6.139 71.179 1.00 24.31 501 GLY A O 1
ATOM 4100 N N . SER A 1 502 ? -3.124 -4.654 69.702 1.00 23.42 502 SER A N 1
ATOM 4101 C CA . SER A 1 502 ? -3.169 -5.418 68.448 1.00 23.42 502 SER A CA 1
ATOM 4102 C C . SER A 1 502 ? -2.156 -6.577 68.384 1.00 23.42 502 SER A C 1
ATOM 4104 O O . SER A 1 502 ? -1.093 -6.442 68.977 1.00 23.42 502 SER A O 1
ATOM 4106 N N . LEU A 1 503 ? -2.455 -7.629 67.595 1.00 24.08 503 LEU A N 1
ATOM 4107 C CA . LEU A 1 503 ? -1.582 -8.475 66.720 1.00 24.08 503 LEU A CA 1
ATOM 4108 C C . LEU A 1 503 ? -2.343 -9.799 66.415 1.00 24.08 503 LEU A C 1
ATOM 4110 O O . LEU A 1 503 ? -2.793 -10.458 67.344 1.00 24.08 503 LEU A O 1
ATOM 4114 N N . LEU A 1 504 ? -2.758 -10.099 65.167 1.00 23.17 504 LEU A N 1
ATOM 4115 C CA . LEU A 1 504 ? -2.034 -10.889 64.132 1.00 23.17 504 LEU A CA 1
ATOM 4116 C C . LEU A 1 504 ? -1.440 -12.206 64.689 1.00 23.17 504 LEU A C 1
ATOM 4118 O O . LEU A 1 504 ? -0.774 -12.163 65.710 1.00 23.17 504 LEU A O 1
ATOM 4122 N N . ALA A 1 505 ? -1.484 -13.395 64.084 1.00 22.02 505 ALA A N 1
ATOM 4123 C CA . ALA A 1 505 ? -2.117 -14.004 62.915 1.00 22.02 505 ALA A CA 1
ATOM 4124 C C . ALA A 1 505 ? -1.682 -15.502 62.909 1.00 22.02 505 ALA A C 1
ATOM 4126 O O . ALA A 1 505 ? -0.675 -15.829 63.529 1.00 22.02 505 ALA A O 1
ATOM 4127 N N . VAL A 1 506 ? -2.379 -16.350 62.139 1.00 22.39 506 VAL A N 1
ATOM 4128 C CA . VAL A 1 506 ? -1.931 -17.644 61.550 1.00 22.39 506 VAL A CA 1
ATOM 4129 C C . VAL A 1 506 ? -1.586 -18.812 62.504 1.00 22.39 506 VAL A C 1
ATOM 4131 O O . VAL A 1 506 ? -0.526 -18.833 63.123 1.00 22.39 506 VAL A O 1
ATOM 4134 N N . TRP A 1 507 ? -2.443 -19.840 62.562 1.00 29.42 507 TRP A N 1
ATOM 4135 C CA . TRP A 1 507 ? -2.449 -21.032 61.684 1.00 29.42 507 TRP A CA 1
ATOM 4136 C C . TRP A 1 507 ? -3.843 -21.663 61.677 1.00 29.42 507 TRP A C 1
ATOM 4138 O O . TRP A 1 507 ? -4.521 -21.582 62.728 1.00 29.42 507 TRP A O 1
#

Nearest PDB structures (foldseek):
  2elb-assembly1_A-2  TM=5.295E-01  e=1.944E-14  Homo sapiens
  2q12-assembly1_A-2  TM=7.045E-01  e=4.951E-07  Homo sapiens
  9g2r-assembly1_A  TM=7.230E-01  e=7.143E-03  Homo sapiens
  3qwe-assembly1_A-2  TM=5.739E-01  e=2.688E-03  Homo sapiens
  7n6g-assembly1_3Q  TM=3.633E-01  e=1.050E-01  Chlamydomonas reinhardtii